Protein 6VUD (pdb70)

Secondary structure (DSSP, 8-state):
-HHHHHHHHHHHHHHHHHHHHHHHHTS--SS--GGGGTT-EEEETTEEEEGGGSEEEEEEETTEEEEEESSGGGHHHHHHHHHHTT---EEEEETTEEEEEPPPPPHHHHHHHHHHHHHHHHHHHHHHHHHHHHHHHHHHHHHHTTSS-HHHHHHHHHHHHHHHHHHHHHHHHHHHHHHHHHH--/--HHHHHHHHHHHHHHHHHHHHHHHHTS--SS--GGGGTT-EEEETTEEEEHHHHEEEEEEETTEEEEEESSGGGHHHHHHHHHHTT---EEEEETTEEEEEPPP--HHHHHHHHHHHHHHHHHHHHHHHHHHHHHHHHHHHHHHTTSS-HHHHHHHHHHHHHHHHHHHHHHHHHHHHHHHHHH-

Nearest PDB structures (foldseek):
  6vud-assembly1_B  TM=9.753E-01  e=3.551E-31  Ehrlichia chaffeensis str. Arkansas
  1is1-assembly1_A  TM=9.244E-01  e=2.389E-20  Vibrio parahaemolyticus
  1ise-assembly1_A  TM=9.320E-01  e=9.665E-19  Escherichia coli
  4kb2-assembly1_A  TM=8.349E-01  e=7.173E-17  Mycobacterium tuberculosis
  4kb4-assembly1_A  TM=6.809E-01  e=1.398E-16  Mycobacterium tuberculosis

CATH classification: 1.10.132.20 (+1 more: 3.30.1360.40)

Structure (mmCIF, N/CA/C/O backbone):
data_6VUD
#
_entry.id   6VUD
#
_cell.length_a   79.660
_cell.length_b   93.230
_cell.length_c   73.420
_cell.angle_alpha   90.000
_cell.angle_beta   109.728
_cell.angle_gamma   90.000
#
_symmetry.space_group_name_H-M   'C 1 2 1'
#
loop_
_entity.id
_entity.type
_entity.pdbx_description
1 polymer 'Ribosome-recycling factor'
2 non-polymer 'CHLORIDE ION'
3 water water
#
loop_
_atom_site.group_PDB
_atom_site.id
_atom_site.type_symbol
_atom_site.label_atom_id
_atom_site.label_alt_id
_atom_site.label_comp_id
_atom_site.label_asym_id
_atom_site.label_entity_id
_atom_site.label_seq_id
_atom_site.pdbx_PDB_ins_code
_atom_site.Cartn_x
_atom_site.Cartn_y
_atom_site.Cartn_z
_atom_site.occupancy
_atom_site.B_iso_or_equiv
_atom_site.auth_seq_id
_atom_site.auth_comp_id
_atom_site.auth_asym_id
_atom_site.auth_atom_id
_atom_site.pdbx_PDB_model_num
ATOM 1 N N . MET A 1 2 ? 54.82364 89.15150 16.71126 1.000 135.21128 1 MET A N 1
ATOM 2 C CA . MET A 1 2 ? 54.90671 89.76401 15.39015 1.000 134.41458 1 MET A CA 1
ATOM 3 C C . MET A 1 2 ? 53.89505 90.89288 15.23803 1.000 126.37255 1 MET A C 1
ATOM 4 O O . MET A 1 2 ? 52.69063 90.65069 15.26394 1.000 136.80265 1 MET A O 1
ATOM 6 N N . ILE A 1 3 ? 54.38817 92.12661 15.07924 1.000 120.49406 2 ILE A N 1
ATOM 7 C CA . ILE A 1 3 ? 53.50018 93.25978 14.81566 1.000 119.94377 2 ILE A CA 1
ATOM 8 C C . ILE A 1 3 ? 52.77273 93.07307 13.48905 1.000 130.88619 2 ILE A C 1
ATOM 9 O O . ILE A 1 3 ? 51.62422 93.51011 13.33159 1.000 124.90209 2 ILE A O 1
ATOM 14 N N . SER A 1 4 ? 53.41474 92.40726 12.52403 1.000 147.39352 3 SER A N 1
ATOM 15 C CA . SER A 1 4 ? 52.79127 92.19459 11.22075 1.000 156.37405 3 SER A CA 1
ATOM 16 C C . SER A 1 4 ? 51.46614 91.45013 11.35083 1.000 159.01753 3 SER A C 1
ATOM 17 O O . SER A 1 4 ? 50.49685 91.76439 10.64740 1.000 150.98615 3 SER A O 1
ATOM 20 N N . GLU A 1 5 ? 51.40072 90.46751 12.25483 1.000 162.86950 4 GLU A N 1
ATOM 21 C CA . GLU A 1 5 ? 50.16497 89.72598 12.47617 1.000 154.15162 4 GLU A CA 1
ATOM 22 C C . GLU A 1 5 ? 49.13537 90.52134 13.27064 1.000 143.73938 4 GLU A C 1
ATOM 23 O O . GLU A 1 5 ? 47.93972 90.22668 13.17525 1.000 144.75801 4 GLU A O 1
ATOM 25 N N . VAL A 1 6 ? 49.56718 91.51400 14.05134 1.000 130.15420 5 VAL A N 1
ATOM 26 C CA . VAL A 1 6 ? 48.62410 92.31995 14.82256 1.000 115.66553 5 VAL A CA 1
ATOM 27 C C . VAL A 1 6 ? 48.02216 93.43530 13.96634 1.000 118.58483 5 VAL A C 1
ATOM 28 O O . VAL A 1 6 ? 46.86980 93.83208 14.18185 1.000 113.44004 5 VAL A O 1
ATOM 32 N N . LYS A 1 7 ? 48.77091 93.94769 12.98093 1.000 128.62098 6 LYS A N 1
ATOM 33 C CA . LYS A 1 7 ? 48.25465 95.02291 12.13534 1.000 126.66315 6 LYS A CA 1
ATOM 34 C C . LYS A 1 7 ? 47.15230 94.52787 11.20503 1.000 124.60862 6 LYS A C 1
ATOM 35 O O . LYS A 1 7 ? 46.29588 95.31658 10.78944 1.000 120.26059 6 LYS A O 1
ATOM 41 N N . GLN A 1 8 ? 47.14741 93.23065 10.87935 1.000 128.05486 7 GLN A N 1
ATOM 42 C CA . GLN A 1 8 ? 46.10733 92.67509 10.01980 1.000 126.38910 7 GLN A CA 1
ATOM 43 C C . GLN A 1 8 ? 44.83927 92.33650 10.79416 1.000 128.88677 7 GLN A C 1
ATOM 44 O O . GLN A 1 8 ? 43.75508 92.30848 10.20341 1.000 130.37764 7 GLN A O 1
ATOM 46 N N . ASP A 1 9 ? 44.94969 92.06828 12.10101 1.000 131.85433 8 ASP A N 1
ATOM 47 C CA . ASP A 1 9 ? 43.75491 91.86749 12.91838 1.000 129.09020 8 ASP A CA 1
ATOM 48 C C . ASP A 1 9 ? 42.92010 93.13450 13.00147 1.000 122.14901 8 ASP A C 1
ATOM 49 O O . ASP A 1 9 ? 41.69099 93.06290 13.11310 1.000 115.87724 8 ASP A O 1
ATOM 54 N N . ALA A 1 10 ? 43.56867 94.29868 12.95797 1.000 122.66498 9 ALA A N 1
ATOM 55 C CA . ALA A 1 10 ? 42.83950 95.56027 12.94791 1.000 119.01815 9 ALA A CA 1
ATOM 56 C C . ALA A 1 10 ? 41.97806 95.68139 11.69597 1.000 112.25741 9 ALA A C 1
ATOM 57 O O . ALA A 1 10 ? 40.74937 95.78827 11.77995 1.000 121.78936 9 ALA A O 1
ATOM 59 N N . LYS A 1 11 ? 42.60950 95.65716 10.51799 1.000 94.32225 10 LYS A N 1
ATOM 60 C CA . LYS A 1 11 ? 41.85302 95.81837 9.27833 1.000 90.52290 10 LYS A CA 1
ATOM 61 C C . LYS A 1 11 ? 40.83285 94.69833 9.10214 1.000 95.12603 10 LYS A C 1
ATOM 62 O O . LYS A 1 11 ? 39.70405 94.94025 8.65841 1.000 97.86500 10 LYS A O 1
ATOM 64 N N . SER A 1 12 ? 41.20543 93.46875 9.46299 1.000 101.10040 11 SER A N 1
ATOM 65 C CA . SER A 1 12 ? 40.28772 92.34136 9.32905 1.000 101.63510 11 SER A CA 1
ATOM 66 C C . SER A 1 12 ? 39.06072 92.52081 10.21612 1.000 104.53996 11 SER A C 1
ATOM 67 O O . SER A 1 12 ? 37.92093 92.41606 9.74690 1.000 107.97867 11 SER A O 1
ATOM 70 N N . ARG A 1 13 ? 39.27251 92.80085 11.50580 1.000 95.42714 12 ARG A N 1
ATOM 71 C CA . ARG A 1 13 ? 38.13511 92.98002 12.40368 1.000 90.49446 12 ARG A CA 1
ATOM 72 C C . ARG A 1 13 ? 37.32222 94.21804 12.03068 1.000 90.32456 12 ARG A C 1
ATOM 73 O O . ARG A 1 13 ? 36.08925 94.20539 12.12454 1.000 84.54680 12 ARG A O 1
ATOM 81 N N . MET A 1 14 ? 37.98773 95.29022 11.58850 1.000 91.38120 13 MET A N 1
ATOM 82 C CA . MET A 1 14 ? 37.26425 96.51083 11.23963 1.000 83.26336 13 MET A CA 1
ATOM 83 C C . MET A 1 14 ? 36.44933 96.32821 9.96721 1.000 83.33300 13 MET A C 1
ATOM 84 O O . MET A 1 14 ? 35.27430 96.70911 9.91427 1.000 76.78221 13 MET A O 1
ATOM 89 N N . GLU A 1 15 ? 37.05651 95.75307 8.92644 1.000 89.21478 14 GLU A N 1
ATOM 90 C CA . GLU A 1 15 ? 36.31751 95.50977 7.69172 1.000 91.48678 14 GLU A CA 1
ATOM 91 C C . GLU A 1 15 ? 35.15016 94.56718 7.93816 1.000 96.41198 14 GLU A C 1
ATOM 92 O O . GLU A 1 15 ? 34.03145 94.81313 7.47445 1.000 96.66535 14 GLU A O 1
ATOM 98 N N . LYS A 1 16 ? 35.39460 93.47901 8.67417 1.000 102.39945 15 LYS A N 1
ATOM 99 C CA . LYS A 1 16 ? 34.32392 92.53485 8.97580 1.000 100.12806 15 LYS A CA 1
ATOM 100 C C . LYS A 1 16 ? 33.18589 93.21606 9.72210 1.000 100.00003 15 LYS A C 1
ATOM 101 O O . LYS A 1 16 ? 32.00965 92.91828 9.48089 1.000 105.68990 15 LYS A O 1
ATOM 103 N N . SER A 1 17 ? 33.51396 94.14604 10.62263 1.000 81.75802 16 SER A N 1
ATOM 104 C CA . SER A 1 17 ? 32.47405 94.81550 11.39256 1.000 65.58856 16 SER A CA 1
ATOM 105 C C . SER A 1 17 ? 31.67283 95.76777 10.51487 1.000 70.97082 16 SER A C 1
ATOM 106 O O . SER A 1 17 ? 30.43810 95.73516 10.51783 1.000 75.12704 16 SER A O 1
ATOM 109 N N . LEU A 1 18 ? 32.35768 96.62402 9.75229 1.000 78.58799 17 LEU A N 1
ATOM 110 C CA . LEU A 1 18 ? 31.66104 97.45978 8.77804 1.000 79.52423 17 LEU A CA 1
ATOM 111 C C . LEU A 1 18 ? 30.81443 96.61126 7.83861 1.000 74.30340 17 LEU A C 1
ATOM 112 O O . LEU A 1 18 ? 29.68847 96.98587 7.48328 1.000 75.48574 17 LEU A O 1
ATOM 117 N N . SER A 1 19 ? 31.34014 95.45406 7.43890 1.000 67.22834 18 SER A N 1
ATOM 118 C CA . SER A 1 19 ? 30.59941 94.56347 6.54927 1.000 76.13967 18 SER A CA 1
ATOM 119 C C . SER A 1 19 ? 29.32683 94.06050 7.21480 1.000 80.19420 18 SER A C 1
ATOM 120 O O . SER A 1 19 ? 28.28447 93.93858 6.56387 1.000 92.40816 18 SER A O 1
ATOM 123 N N . VAL A 1 20 ? 29.38908 93.77852 8.51715 1.000 79.52650 19 VAL A N 1
ATOM 124 C CA . VAL A 1 20 ? 28.20457 93.32814 9.24035 1.000 81.48722 19 VAL A CA 1
ATOM 125 C C . VAL A 1 20 ? 27.15632 94.43381 9.29818 1.000 75.35495 19 VAL A C 1
ATOM 126 O O . VAL A 1 20 ? 25.96219 94.18416 9.10423 1.000 69.90383 19 VAL A O 1
ATOM 130 N N . TYR A 1 21 ? 27.58511 95.67115 9.55990 1.000 66.11760 20 TYR A N 1
ATOM 131 C CA . TYR A 1 21 ? 26.64230 96.77265 9.71064 1.000 60.71476 20 TYR A CA 1
ATOM 132 C C . TYR A 1 21 ? 26.03562 97.20761 8.37731 1.000 65.79085 20 TYR A C 1
ATOM 133 O O . TYR A 1 21 ? 24.88198 97.64492 8.34251 1.000 62.12507 20 TYR A O 1
ATOM 142 N N . LEU A 1 22 ? 26.77293 97.09611 7.27309 1.000 62.83186 21 LEU A N 1
ATOM 143 C CA . LEU A 1 22 ? 26.16701 97.41812 5.98484 1.000 71.64622 21 LEU A CA 1
ATOM 144 C C . LEU A 1 22 ? 25.07382 96.42742 5.63897 1.000 68.27597 21 LEU A C 1
ATOM 145 O O . LEU A 1 22 ? 23.99035 96.82253 5.19929 1.000 79.12983 21 LEU A O 1
ATOM 150 N N . SER A 1 23 ? 25.33515 95.13413 5.84376 1.000 67.71649 22 SER A N 1
ATOM 151 C CA . SER A 1 23 ? 24.31864 94.11936 5.58112 1.000 72.63428 22 SER A CA 1
ATOM 152 C C . SER A 1 23 ? 23.08345 94.33439 6.44657 1.000 82.60801 22 SER A C 1
ATOM 153 O O . SER A 1 23 ? 21.95307 94.08833 6.00705 1.000 89.63784 22 SER A O 1
ATOM 156 N N . ASP A 1 24 ? 23.27896 94.80493 7.67859 1.000 65.46728 23 ASP A N 1
ATOM 157 C CA . ASP A 1 24 ? 22.14989 95.00213 8.57795 1.000 67.52933 23 ASP A CA 1
ATOM 158 C C . ASP A 1 24 ? 21.28135 96.17121 8.13875 1.000 68.19610 23 ASP A C 1
ATOM 159 O O . ASP A 1 24 ? 20.05238 96.10495 8.22905 1.000 72.55138 23 ASP A O 1
ATOM 164 N N . ILE A 1 25 ? 21.90088 97.26871 7.70928 1.000 75.32121 24 ILE A N 1
ATOM 165 C CA . ILE A 1 25 ? 21.13042 98.43209 7.29146 1.000 75.53239 24 ILE A CA 1
ATOM 166 C C . ILE A 1 25 ? 20.61505 98.28973 5.86559 1.000 74.83378 24 ILE A C 1
ATOM 167 O O . ILE A 1 25 ? 19.62406 98.93990 5.51288 1.000 71.34333 24 ILE A O 1
ATOM 172 N N . ASP A 1 26 ? 21.25086 97.44236 5.04667 1.000 75.37969 25 ASP A N 1
ATOM 173 C CA . ASP A 1 26 ? 20.86282 97.31586 3.64435 1.000 80.35551 25 ASP A CA 1
ATOM 174 C C . ASP A 1 26 ? 19.39696 96.93410 3.50397 1.000 85.10410 25 ASP A C 1
ATOM 175 O O . ASP A 1 26 ? 18.74853 97.32126 2.52589 1.000 98.91203 25 ASP A O 1
ATOM 180 N N . GLY A 1 27 ? 18.85093 96.21460 4.48337 1.000 108.97052 26 GLY A N 1
ATOM 181 C CA . GLY A 1 27 ? 17.47665 95.75953 4.41827 1.000 108.95208 26 GLY A CA 1
ATOM 182 C C . GLY A 1 27 ? 16.45143 96.69129 5.03166 1.000 103.35739 26 GLY A C 1
ATOM 183 O O . GLY A 1 27 ? 15.25091 96.50493 4.81295 1.000 112.43800 26 GLY A O 1
ATOM 184 N N . ILE A 1 28 ? 16.90076 97.67750 5.81585 1.000 82.77182 27 ILE A N 1
ATOM 185 C CA . ILE A 1 28 ? 15.98976 98.68559 6.34952 1.000 75.19271 27 ILE A CA 1
ATOM 186 C C . ILE A 1 28 ? 15.23897 99.35582 5.20485 1.000 87.86794 27 ILE A C 1
ATOM 187 O O . ILE A 1 28 ? 15.85139 99.90850 4.27853 1.000 75.40996 27 ILE A O 1
ATOM 192 N N . ARG A 1 29 ? 13.90443 99.31760 5.27048 1.000 77.14468 28 ARG A N 1
ATOM 193 C CA . ARG A 1 29 ? 13.05704 99.84623 4.20794 1.000 81.87687 28 ARG A CA 1
ATOM 194 C C . ARG A 1 29 ? 13.00670 101.36935 4.27023 1.000 80.50601 28 ARG A C 1
ATOM 195 O O . ARG A 1 29 ? 13.12780 101.97242 5.34000 1.000 85.06195 28 ARG A O 1
ATOM 203 N N . THR A 1 30 ? 12.81899 101.98941 3.09855 1.000 73.49532 29 THR A N 1
ATOM 204 C CA . THR A 1 30 ? 12.95798 103.43063 2.93044 1.000 85.63911 29 THR A CA 1
ATOM 205 C C . THR A 1 30 ? 11.75452 104.10140 2.27381 1.000 91.93632 29 THR A C 1
ATOM 206 O O . THR A 1 30 ? 11.77272 105.32435 2.09339 1.000 95.39864 29 THR A O 1
ATOM 210 N N . GLY A 1 31 ? 10.72251 103.35246 1.90263 1.000 88.09609 30 GLY A N 1
ATOM 211 C CA . GLY A 1 31 ? 9.67001 103.92011 1.08452 1.000 99.45551 30 GLY A CA 1
ATOM 212 C C . GLY A 1 31 ? 9.85983 103.59657 -0.38570 1.000 101.98221 30 GLY A C 1
ATOM 213 O O . GLY A 1 31 ? 8.94863 103.07479 -1.03604 1.000 94.45393 30 GLY A O 1
ATOM 214 N N . ARG A 1 32 ? 11.04631 103.89632 -0.91408 1.000 104.23984 31 ARG A N 1
ATOM 215 C CA . ARG A 1 32 ? 11.35568 103.59283 -2.30378 1.000 101.43851 31 ARG A CA 1
ATOM 216 C C . ARG A 1 32 ? 11.50319 102.08761 -2.50512 1.000 97.67264 31 ARG A C 1
ATOM 217 O O . ARG A 1 32 ? 12.03526 101.37801 -1.64971 1.000 100.03342 31 ARG A O 1
ATOM 219 N N . ALA A 1 33 ? 11.02845 101.59999 -3.64791 1.000 90.65867 32 ALA A N 1
ATOM 220 C CA . ALA A 1 33 ? 11.14558 100.18496 -3.97364 1.000 83.58891 32 ALA A CA 1
ATOM 221 C C . ALA A 1 33 ? 12.58282 99.84455 -4.35409 1.000 79.17440 32 ALA A C 1
ATOM 222 O O . ALA A 1 33 ? 13.21469 100.55953 -5.13978 1.000 86.46049 32 ALA A O 1
ATOM 224 N N . ARG A 1 34 ? 13.09482 98.74858 -3.79383 1.000 65.46016 33 ARG A N 1
ATOM 225 C CA . ARG A 1 34 ? 14.46549 98.30950 -4.00593 1.000 73.00745 33 ARG A CA 1
ATOM 226 C C . ARG A 1 34 ? 14.49166 96.79011 -4.11118 1.000 70.77050 33 ARG A C 1
ATOM 227 O O . ARG A 1 34 ? 13.87945 96.09186 -3.29655 1.000 70.52470 33 ARG A O 1
ATOM 235 N N . THR A 1 35 ? 15.20792 96.28155 -5.11872 1.000 65.65584 34 THR A N 1
ATOM 236 C CA . THR A 1 35 ? 15.22251 94.84160 -5.35843 1.000 74.11136 34 THR A CA 1
ATOM 237 C C . THR A 1 35 ? 15.90778 94.08100 -4.22997 1.000 80.49627 34 THR A C 1
ATOM 238 O O . THR A 1 35 ? 15.55995 92.92124 -3.97237 1.000 74.67019 34 THR A O 1
ATOM 242 N N . SER A 1 36 ? 16.86767 94.71460 -3.54348 1.000 82.73668 35 SER A N 1
ATOM 243 C CA . SER A 1 36 ? 17.61323 94.03974 -2.48493 1.000 87.54811 35 SER A CA 1
ATOM 244 C C . SER A 1 36 ? 16.74799 93.69116 -1.27663 1.000 92.16706 35 SER A C 1
ATOM 245 O O . SER A 1 36 ? 17.14817 92.84502 -0.47255 1.000 104.08745 35 SER A O 1
ATOM 248 N N . VAL A 1 37 ? 15.58117 94.32273 -1.11896 1.000 93.49144 36 VAL A N 1
ATOM 249 C CA . VAL A 1 37 ? 14.67956 93.94167 -0.03276 1.000 88.20941 36 VAL A CA 1
ATOM 250 C C . VAL A 1 37 ? 14.29277 92.47436 -0.15791 1.000 87.59389 36 VAL A C 1
ATOM 251 O O . VAL A 1 37 ? 14.08020 91.78608 0.84765 1.000 93.90746 36 VAL A O 1
ATOM 255 N N . LEU A 1 38 ? 14.21412 91.97027 -1.38470 1.000 88.28665 37 LEU A N 1
ATOM 256 C CA . LEU A 1 38 ? 13.95080 90.56566 -1.64428 1.000 91.42976 37 LEU A CA 1
ATOM 257 C C . LEU A 1 38 ? 15.21503 89.71863 -1.63605 1.000 107.68382 37 LEU A C 1
ATOM 258 O O . LEU A 1 38 ? 15.11818 88.48799 -1.72105 1.000 108.63939 37 LEU A O 1
ATOM 263 N N . ASN A 1 39 ? 16.39054 90.34298 -1.56052 1.000 108.82518 38 ASN A N 1
ATOM 264 C CA . ASN A 1 39 ? 17.62409 89.58321 -1.43043 1.000 121.52078 38 ASN A CA 1
ATOM 265 C C . ASN A 1 39 ? 17.54810 88.74531 -0.16952 1.000 126.49709 38 ASN A C 1
ATOM 266 O O . ASN A 1 39 ? 17.4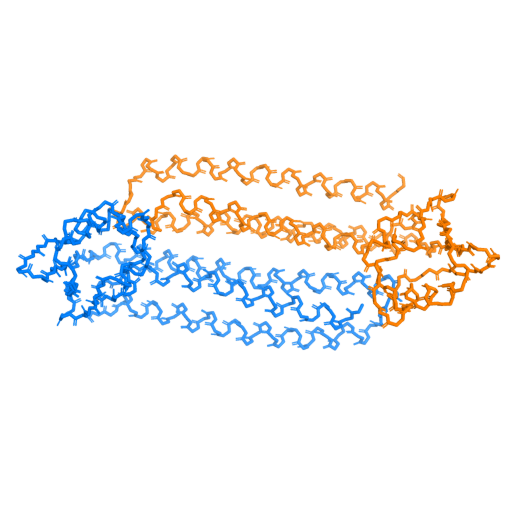4061 89.28082 0.93810 1.000 128.90380 38 ASN A O 1
ATOM 271 N N . GLY A 1 40 ? 17.56956 87.43190 -0.33926 1.000 118.12160 39 GLY A N 1
ATOM 272 C CA . GLY A 1 40 ? 17.40969 86.55161 0.78741 1.000 109.91144 39 GLY A CA 1
ATOM 273 C C . GLY A 1 40 ? 16.01412 86.01836 0.98588 1.000 96.09172 39 GLY A C 1
ATOM 274 O O . GLY A 1 40 ? 15.74440 85.41306 2.02841 1.000 103.53832 39 GLY A O 1
ATOM 275 N N . ILE A 1 41 ? 15.10394 86.23577 0.04141 1.000 88.86098 40 ILE A N 1
ATOM 276 C CA . ILE A 1 41 ? 13.88834 85.44466 0.05950 1.000 81.84526 40 ILE A CA 1
ATOM 277 C C . ILE A 1 41 ? 14.24832 84.03076 -0.36234 1.000 87.93639 40 ILE A C 1
ATOM 278 O O . ILE A 1 41 ? 14.86440 83.81424 -1.41577 1.000 92.77110 40 ILE A O 1
ATOM 283 N N . VAL A 1 42 ? 13.91028 83.06544 0.48076 1.000 70.87554 41 VAL A N 1
ATOM 284 C CA . VAL A 1 42 ? 14.25245 81.67163 0.24982 1.000 71.50729 41 VAL A CA 1
ATOM 285 C C . VAL A 1 42 ? 12.97876 80.95913 -0.16129 1.000 73.36645 41 VAL A C 1
ATOM 286 O O . VAL A 1 42 ? 11.97532 80.99069 0.56181 1.000 77.38785 41 VAL A O 1
ATOM 290 N N . VAL A 1 43 ? 13.01476 80.35450 -1.34141 1.000 72.33366 42 VAL A N 1
ATOM 291 C CA . VAL A 1 43 ? 11.88412 79.65191 -1.92778 1.000 68.02145 42 VAL A CA 1
ATOM 292 C C . VAL A 1 43 ? 12.19104 78.16655 -1.88015 1.000 68.91200 42 VAL A C 1
ATOM 293 O O . VAL A 1 43 ? 13.32405 77.75110 -2.15428 1.000 75.45992 42 VAL A O 1
ATOM 297 N N . GLU A 1 44 ? 11.19754 77.36672 -1.51495 1.000 74.63890 43 GLU A N 1
ATOM 298 C CA . GLU A 1 44 ? 11.35195 75.91812 -1.48035 1.000 88.75188 43 GLU A CA 1
ATOM 299 C C . GLU A 1 44 ? 10.83264 75.35806 -2.79935 1.000 85.43009 43 GLU A C 1
ATOM 300 O O . GLU A 1 44 ? 9.62239 75.35567 -3.05168 1.000 78.98656 43 GLU A O 1
ATOM 306 N N . THR A 1 45 ? 11.76007 74.90564 -3.63959 1.000 74.41385 44 THR A N 1
ATOM 307 C CA . THR A 1 45 ? 11.45493 74.33044 -4.93750 1.000 69.72254 44 THR A CA 1
ATOM 308 C C . THR A 1 45 ? 12.69809 73.59968 -5.42139 1.000 87.95088 44 THR A C 1
ATOM 309 O O . THR A 1 45 ? 13.80662 73.83825 -4.93199 1.000 98.02767 44 THR A O 1
ATOM 313 N N . TYR A 1 46 ? 12.49455 72.68968 -6.37850 1.000 93.26108 45 TYR A N 1
ATOM 314 C CA . TYR A 1 46 ? 13.58427 71.91188 -6.97729 1.000 92.47667 45 TYR A CA 1
ATOM 315 C C . TYR A 1 46 ? 14.31461 71.07316 -5.92847 1.000 95.04537 45 TYR A C 1
ATOM 316 O O . TYR A 1 46 ? 15.53801 70.92391 -5.96832 1.000 86.59940 45 TYR A O 1
ATOM 325 N N . GLY A 1 47 ? 13.56110 70.52792 -4.97559 1.000 100.76646 46 GLY A N 1
ATOM 326 C CA . GLY A 1 47 ? 14.11258 69.61709 -3.99381 1.000 104.42328 46 GLY A CA 1
ATOM 327 C C . GLY A 1 47 ? 14.78555 70.25894 -2.79887 1.000 100.70732 46 GLY A C 1
ATOM 328 O O . GLY A 1 47 ? 15.27762 69.53202 -1.92407 1.000 99.49232 46 GLY A O 1
ATOM 329 N N . GLY A 1 48 ? 14.83106 71.58549 -2.72688 1.000 88.84903 47 GLY A N 1
ATOM 330 C CA . GLY A 1 48 ? 15.45686 72.24144 -1.59775 1.000 77.42715 47 GLY A CA 1
ATOM 331 C C . GLY A 1 48 ? 15.04267 73.68545 -1.44406 1.000 76.24872 47 GLY A C 1
ATOM 332 O O . GLY A 1 48 ? 13.88128 74.04526 -1.65735 1.000 81.28262 47 GLY A O 1
ATOM 333 N N . ARG A 1 49 ? 16.00142 74.52729 -1.09076 1.000 78.08214 48 ARG A N 1
ATOM 334 C CA . ARG A 1 49 ? 15.76222 75.93701 -0.82571 1.000 79.98625 48 ARG A CA 1
ATOM 335 C C . ARG A 1 49 ? 16.69196 76.75175 -1.71072 1.000 76.22879 48 ARG A C 1
ATOM 336 O O . ARG A 1 49 ? 17.88234 76.44242 -1.80654 1.000 86.26026 48 ARG A O 1
ATOM 344 N N . VAL A 1 50 ? 16.15471 77.78055 -2.36474 1.000 65.88918 49 VAL A N 1
ATOM 345 C CA . VAL A 1 50 ? 16.92494 78.57252 -3.31548 1.000 70.88569 49 VAL A CA 1
ATOM 346 C C . VAL A 1 50 ? 16.62661 80.04593 -3.09464 1.000 62.23056 49 VAL A C 1
ATOM 347 O O . VAL A 1 50 ? 15.54233 80.41913 -2.63860 1.000 62.36942 49 VAL A O 1
ATOM 351 N N . LYS A 1 51 ? 17.61024 80.88407 -3.41054 1.000 67.56669 50 LYS A N 1
ATOM 352 C CA . LYS A 1 51 ? 17.40427 82.32454 -3.37417 1.000 70.28482 50 LYS A CA 1
ATOM 353 C C . LYS A 1 51 ? 16.47755 82.74565 -4.50440 1.000 70.61977 50 LYS A C 1
ATOM 354 O O . LYS A 1 51 ? 16.48378 82.16437 -5.59517 1.000 67.81729 50 LYS A O 1
ATOM 356 N N . LEU A 1 52 ? 15.66939 83.76978 -4.22782 1.000 74.71838 51 LEU A N 1
ATOM 357 C CA . LEU A 1 52 ? 14.64578 84.19494 -5.17944 1.000 62.28398 51 LEU A CA 1
ATOM 358 C C . LEU A 1 52 ? 15.24719 84.59369 -6.52444 1.000 70.63094 51 LEU A C 1
ATOM 359 O O . LEU A 1 52 ? 14.65167 84.33535 -7.58020 1.000 73.11601 51 LEU A O 1
ATOM 364 N N . ASN A 1 53 ? 16.43247 85.20573 -6.51723 1.000 58.36293 52 ASN A N 1
ATOM 365 C CA . ASN A 1 53 ? 17.00599 85.70458 -7.76264 1.000 64.97646 52 ASN A CA 1
ATOM 366 C C . ASN A 1 53 ? 17.56594 84.60474 -8.65517 1.000 72.33590 52 ASN A C 1
ATOM 367 O O . ASN A 1 53 ? 17.91299 84.88812 -9.80575 1.000 76.07414 52 ASN A O 1
ATOM 372 N N . THR A 1 54 ? 17.65401 83.36605 -8.17667 1.000 68.19031 53 THR A N 1
ATOM 373 C CA . THR A 1 54 ? 18.13081 82.28081 -9.02365 1.000 68.72273 53 THR A CA 1
ATOM 374 C C . THR A 1 54 ? 17.01836 81.58479 -9.80729 1.000 75.82330 53 THR A C 1
ATOM 375 O O . THR A 1 54 ? 17.32397 80.74503 -10.66238 1.000 79.03875 53 THR A O 1
ATOM 379 N N . ILE A 1 55 ? 15.74811 81.90578 -9.54575 1.000 72.39626 54 ILE A N 1
ATOM 380 C CA . ILE A 1 55 ? 14.62521 81.24384 -10.20868 1.000 68.48802 54 ILE A CA 1
ATOM 381 C C . ILE A 1 55 ? 13.64728 82.26821 -10.77241 1.000 70.59401 54 ILE A C 1
ATOM 382 O O . ILE A 1 55 ? 12.51956 81.92550 -11.15083 1.000 69.27794 54 ILE A O 1
ATOM 387 N N . SER A 1 56 ? 14.06592 83.52250 -10.83392 1.000 67.14066 55 SER A N 1
ATOM 388 C CA . SER A 1 56 ? 13.20970 84.60080 -11.30629 1.000 65.10396 55 SER A CA 1
ATOM 389 C C . SER A 1 56 ? 14.07422 85.83852 -11.51103 1.000 75.41577 55 SER A C 1
ATOM 390 O O . SER A 1 56 ? 15.27365 85.83980 -11.22874 1.000 92.66535 55 SER A O 1
ATOM 393 N N . SER A 1 57 ? 13.44286 86.89731 -12.00358 1.000 73.97809 56 SER A N 1
ATOM 394 C CA . SER A 1 57 ? 14.11708 88.14574 -12.33390 1.000 69.18411 56 SER A CA 1
ATOM 395 C C . SER A 1 57 ? 13.32232 89.26876 -11.69339 1.000 58.55287 56 SER A C 1
ATOM 396 O O . SER A 1 57 ? 12.11971 89.39280 -11.93306 1.000 71.81290 56 SER A O 1
ATOM 399 N N . VAL A 1 58 ? 13.97780 90.06034 -10.86507 1.000 71.89221 57 VAL A N 1
ATOM 400 C CA . VAL A 1 58 ? 13.31808 91.10134 -10.09129 1.000 57.48218 57 VAL A CA 1
ATOM 401 C C . VAL A 1 58 ? 13.70399 92.45121 -10.67096 1.000 68.44579 57 VAL A C 1
ATOM 402 O O . VAL A 1 58 ? 14.84804 92.65324 -11.09678 1.000 75.24574 57 VAL A O 1
ATOM 406 N N . SER A 1 59 ? 12.75297 93.37925 -10.69447 1.000 64.92122 58 SER A N 1
ATOM 407 C CA . SER A 1 59 ? 13.02020 94.70737 -11.22266 1.000 69.41250 58 SER A CA 1
ATOM 408 C C . SER A 1 59 ? 12.08573 95.70245 -10.55788 1.000 67.90850 58 SER A C 1
ATOM 409 O O . SER A 1 59 ? 11.01142 95.34292 -10.07523 1.000 65.51224 58 SER A O 1
ATOM 412 N N . VAL A 1 60 ? 12.50842 96.96338 -10.54777 1.000 69.04596 59 VAL A N 1
ATOM 413 C CA . VAL A 1 60 ? 11.69438 98.06251 -10.04269 1.000 63.41092 59 VAL A CA 1
ATOM 414 C C . VAL A 1 60 ? 10.83709 98.59452 -11.18500 1.000 68.14012 59 VAL A C 1
ATOM 415 O O . VAL A 1 60 ? 11.36414 99.10609 -12.17628 1.000 82.13299 59 VAL A O 1
ATOM 419 N N . SER A 1 61 ? 9.51476 98.48412 -11.04588 1.000 74.53589 60 SER A N 1
ATOM 420 C CA . SER A 1 61 ? 8.60282 98.99760 -12.06788 1.000 74.73062 60 SER A CA 1
ATOM 421 C C . SER A 1 61 ? 8.33130 100.49297 -11.88385 1.000 82.39854 60 SER A C 1
ATOM 422 O O . SER A 1 61 ? 8.37491 101.25573 -12.85298 1.000 84.38713 60 SER A O 1
ATOM 425 N N . ASP A 1 62 ? 8.03346 100.92993 -10.65942 1.000 84.32697 61 ASP A N 1
ATOM 426 C CA . ASP A 1 62 ? 7.98444 102.35772 -10.32816 1.000 80.12457 61 ASP A CA 1
ATOM 427 C C . ASP A 1 62 ? 8.38622 102.52016 -8.86219 1.000 78.76693 61 ASP A C 1
ATOM 428 O O . ASP A 1 62 ? 8.86538 101.57394 -8.22900 1.000 81.48877 61 ASP A O 1
ATOM 433 N N . ASN A 1 63 ? 8.18552 103.73151 -8.32279 1.000 79.75088 62 ASN A N 1
ATOM 434 C CA . ASN A 1 63 ? 8.61973 104.04299 -6.95931 1.000 81.69010 62 ASN A CA 1
ATOM 435 C C . ASN A 1 63 ? 8.08564 103.05293 -5.93696 1.000 73.66843 62 ASN A C 1
ATOM 436 O O . ASN A 1 63 ? 8.75754 102.76248 -4.94191 1.000 80.59844 62 ASN A O 1
ATOM 441 N N . LYS A 1 64 ? 6.88362 102.52544 -6.16450 1.000 69.36769 63 LYS A N 1
ATOM 442 C CA . LYS A 1 64 ? 6.17667 101.73019 -5.17286 1.000 66.19741 63 LYS A CA 1
ATOM 443 C C . LYS A 1 64 ? 5.87744 100.31807 -5.65696 1.000 68.33270 63 LYS A C 1
ATOM 444 O O . LYS A 1 64 ? 4.95517 99.68185 -5.13909 1.000 66.18238 63 LYS A O 1
ATOM 446 N N . THR A 1 65 ? 6.62411 99.80750 -6.63740 1.000 67.32227 64 THR A N 1
ATOM 447 C CA . THR A 1 65 ? 6.25051 98.53839 -7.24777 1.000 65.86231 64 THR A CA 1
ATOM 448 C C . THR A 1 65 ? 7.47394 97.78318 -7.74945 1.000 64.79578 64 THR A C 1
ATOM 449 O O . THR A 1 65 ? 8.36246 98.36635 -8.37541 1.000 67.89867 64 THR A O 1
ATOM 453 N N . LEU A 1 66 ? 7.50083 96.47703 -7.48060 1.000 56.28388 65 LEU A N 1
ATOM 454 C CA . LEU A 1 66 ? 8.46616 95.56718 -8.07945 1.000 58.74099 65 LEU A CA 1
ATOM 455 C C . LEU A 1 66 ? 7.73969 94.52080 -8.92006 1.000 64.78016 65 LEU A C 1
ATOM 456 O O . LEU A 1 66 ? 6.62013 94.10892 -8.59874 1.000 61.52271 65 LEU A O 1
ATOM 461 N N . MET A 1 67 ? 8.38369 94.10236 -10.00739 1.000 59.74497 66 MET A N 1
ATOM 462 C CA . MET A 1 67 ? 7.90646 93.00219 -10.83316 1.000 62.09876 66 MET A CA 1
ATOM 463 C C . MET A 1 67 ? 8.85122 91.81884 -10.69700 1.000 63.54754 66 MET A C 1
ATOM 464 O O . MET A 1 67 ? 10.07514 91.98199 -10.67809 1.000 64.30493 66 MET A O 1
ATOM 469 N N . ILE A 1 68 ? 8.27833 90.62830 -10.61554 1.000 59.53261 67 ILE A N 1
ATOM 470 C CA . ILE A 1 68 ? 9.04471 89.40198 -10.50948 1.000 59.85418 67 ILE A CA 1
ATOM 471 C C . ILE A 1 68 ? 8.63811 88.50574 -11.66882 1.000 64.04296 67 ILE A C 1
ATOM 472 O O . ILE A 1 68 ? 7.52684 87.96210 -11.68599 1.000 65.33884 67 ILE A O 1
ATOM 477 N N . LYS A 1 69 ? 9.53207 88.36003 -12.63856 1.000 59.26450 68 LYS A N 1
ATOM 478 C CA . LYS A 1 69 ? 9.33371 87.45451 -13.75578 1.000 59.51150 68 LYS A CA 1
ATOM 479 C C . LYS A 1 69 ? 9.79474 86.05622 -13.35838 1.000 60.19922 68 LYS A C 1
ATOM 480 O O . LYS A 1 69 ? 10.98433 85.83601 -13.12841 1.000 63.37621 68 LYS A O 1
ATOM 486 N N . VAL A 1 70 ? 8.85479 85.11640 -13.30403 1.000 66.12125 69 VAL A N 1
ATOM 487 C CA . VAL A 1 70 ? 9.10379 83.73960 -12.89253 1.000 60.31507 69 VAL A CA 1
ATOM 488 C C . VAL A 1 70 ? 9.28613 82.88490 -14.14051 1.000 70.83311 69 VAL A C 1
ATOM 489 O O . VAL A 1 70 ? 8.37390 82.78129 -14.96904 1.000 74.72357 69 VAL A O 1
ATOM 493 N N . TRP A 1 71 ? 10.45934 82.25466 -14.26868 1.000 68.01048 70 TRP A N 1
ATOM 494 C CA . TRP A 1 71 ? 10.79171 81.51391 -15.48459 1.000 74.15737 70 TRP A CA 1
ATOM 495 C C . TRP A 1 71 ? 10.03357 80.19503 -15.58816 1.000 73.82403 70 TRP A C 1
ATOM 496 O O . TRP A 1 71 ? 9.58319 79.82653 -16.67703 1.000 67.93228 70 TRP A O 1
ATOM 507 N N . ASP A 1 72 ? 9.91889 79.45601 -14.48385 1.000 74.25311 71 ASP A N 1
ATOM 508 C CA . ASP A 1 72 ? 9.15617 78.21097 -14.42888 1.000 75.63318 71 ASP A CA 1
ATOM 509 C C . ASP A 1 72 ? 7.82551 78.53828 -13.76328 1.000 77.36071 71 ASP A C 1
ATOM 510 O O . ASP A 1 72 ? 7.79580 78.91483 -12.58410 1.000 65.09086 71 ASP A O 1
ATOM 515 N N . SER A 1 73 ? 6.72707 78.39612 -14.52076 1.000 70.70714 72 SER A N 1
ATOM 516 C CA . SER A 1 73 ? 5.42403 78.84439 -14.02852 1.000 69.01489 72 SER A CA 1
ATOM 517 C C . SER A 1 73 ? 4.97669 78.04645 -12.80954 1.000 69.20251 72 SER A C 1
ATOM 518 O O . SER A 1 73 ? 4.25208 78.57446 -11.95959 1.000 79.45738 72 SER A O 1
ATOM 521 N N . ASN A 1 74 ? 5.42939 76.79357 -12.68842 1.000 64.72547 73 ASN A N 1
ATOM 522 C CA . ASN A 1 74 ? 5.20582 75.98372 -11.49300 1.000 62.87869 73 ASN A CA 1
ATOM 523 C C . ASN A 1 74 ? 5.84621 76.56266 -10.23097 1.000 72.64121 73 ASN A C 1
ATOM 524 O O . ASN A 1 74 ? 5.60303 76.03313 -9.14046 1.000 71.59405 73 ASN A O 1
ATOM 529 N N . ASN A 1 75 ? 6.67003 77.60247 -10.33614 1.000 73.86719 74 ASN A N 1
ATOM 530 C CA . ASN A 1 75 ? 7.24165 78.22188 -9.14724 1.000 62.74849 74 ASN A CA 1
ATOM 531 C C . ASN A 1 75 ? 6.45313 79.43217 -8.66382 1.000 63.13262 74 ASN A C 1
ATOM 532 O O . ASN A 1 75 ? 6.85309 80.06302 -7.67968 1.000 66.97321 74 ASN A O 1
ATOM 537 N N . ILE A 1 76 ? 5.34283 79.77064 -9.31169 1.000 65.44112 75 ILE A N 1
ATOM 538 C CA . ILE A 1 76 ? 4.65987 81.01690 -8.97812 1.000 66.29253 75 ILE A CA 1
ATOM 539 C C . ILE A 1 76 ? 4.04342 80.94077 -7.58567 1.000 65.77373 75 ILE A C 1
ATOM 540 O O . ILE A 1 76 ? 4.19295 81.86188 -6.77460 1.000 59.32314 75 ILE A O 1
ATOM 545 N N . GLY A 1 77 ? 3.33883 79.84659 -7.28807 1.000 69.01054 76 GLY A N 1
ATOM 546 C CA . GLY A 1 77 ? 2.71082 79.72437 -5.98551 1.000 56.63385 76 GLY A CA 1
ATOM 547 C C . GLY A 1 77 ? 3.73066 79.72639 -4.86469 1.000 74.19999 76 GLY A C 1
ATOM 548 O O . GLY A 1 77 ? 3.59217 80.45790 -3.88198 1.000 71.30779 76 GLY A O 1
ATOM 549 N N . ALA A 1 78 ? 4.78517 78.91716 -5.01455 1.000 74.56860 77 ALA A N 1
ATOM 550 C CA . ALA A 1 78 ? 5.83738 78.84604 -4.00741 1.000 64.38602 77 ALA A CA 1
ATOM 551 C C . ALA A 1 78 ? 6.49548 80.19679 -3.77563 1.000 65.93454 77 ALA A C 1
ATOM 552 O O . ALA A 1 78 ? 6.89079 80.50707 -2.64690 1.000 73.84355 77 ALA A O 1
ATOM 554 N N . ILE A 1 79 ? 6.63672 81.00954 -4.81996 1.000 61.95694 78 ILE A N 1
ATOM 555 C CA . ILE A 1 79 ? 7.24923 82.31862 -4.63529 1.000 64.08101 78 ILE A CA 1
ATOM 556 C C . ILE A 1 79 ? 6.28551 83.24894 -3.91548 1.000 69.30016 78 ILE A C 1
ATOM 557 O O . ILE A 1 79 ? 6.66742 83.95089 -2.96866 1.000 61.18559 78 ILE A O 1
ATOM 562 N N . LYS A 1 80 ? 5.02319 83.27387 -4.36227 1.000 62.59873 79 LYS A N 1
ATOM 563 C CA . LYS A 1 80 ? 3.99943 84.05554 -3.67385 1.000 62.28251 79 LYS A CA 1
ATOM 564 C C . LYS A 1 80 ? 3.92074 83.67737 -2.20007 1.000 66.71255 79 LYS A C 1
ATOM 565 O O . LYS A 1 80 ? 3.83714 84.55244 -1.33072 1.000 65.05743 79 LYS A O 1
ATOM 571 N N . THR A 1 81 ? 3.95902 82.37494 -1.90145 1.000 65.13277 80 THR A N 1
ATOM 572 C CA . THR A 1 81 ? 3.90476 81.92118 -0.51442 1.000 65.77849 80 THR A CA 1
ATOM 573 C C . THR A 1 81 ? 5.12137 82.40333 0.27688 1.000 69.97271 80 THR A C 1
ATOM 574 O O . THR A 1 81 ? 4.98973 82.90412 1.40196 1.000 69.52028 80 THR A O 1
ATOM 578 N N . ALA A 1 82 ? 6.32108 82.25156 -0.29203 1.000 69.37336 81 ALA A N 1
ATOM 579 C CA . ALA A 1 82 ? 7.52926 82.65989 0.41989 1.000 65.37740 81 ALA A CA 1
ATOM 580 C C . ALA A 1 82 ? 7.53316 84.16146 0.68801 1.000 66.24923 81 ALA A C 1
ATOM 581 O O . ALA A 1 82 ? 7.93135 84.59809 1.77086 1.000 57.67768 81 ALA A O 1
ATOM 583 N N . ILE A 1 83 ? 7.07704 84.96957 -0.27737 1.000 59.47939 82 ILE A N 1
ATOM 584 C CA . ILE A 1 83 ? 7.08694 86.41890 -0.08021 1.000 61.94556 82 ILE A CA 1
ATOM 585 C C . ILE A 1 83 ? 6.07990 86.82036 0.98390 1.000 57.99191 82 ILE A C 1
ATOM 586 O O . ILE A 1 83 ? 6.36504 87.66685 1.84285 1.000 54.78250 82 ILE A O 1
ATOM 591 N N . MET A 1 84 ? 4.88114 86.23846 0.93277 1.000 52.39309 83 MET A N 1
ATOM 592 C CA . MET A 1 84 ? 3.86221 86.55423 1.92407 1.000 61.85292 83 MET A CA 1
ATOM 593 C C . MET A 1 84 ? 4.33502 86.19551 3.32733 1.000 65.19408 83 MET A C 1
ATOM 594 O O . MET A 1 84 ? 4.17866 86.98301 4.26777 1.000 66.78384 83 MET A O 1
ATOM 599 N N . ASN A 1 85 ? 4.92804 85.01126 3.48452 1.000 67.57122 84 ASN A N 1
ATOM 600 C CA . ASN A 1 85 ? 5.27471 84.50807 4.81012 1.000 61.36017 84 ASN A CA 1
ATOM 601 C C . ASN A 1 85 ? 6.54405 85.12094 5.37300 1.000 55.80000 84 ASN A C 1
ATOM 602 O O . ASN A 1 85 ? 6.88187 84.84745 6.52523 1.000 61.93697 84 ASN A O 1
ATOM 607 N N . SER A 1 86 ? 7.26123 85.92476 4.59227 1.000 65.91675 85 SER A N 1
ATOM 608 C CA . SER A 1 86 ? 8.30272 86.76069 5.16580 1.000 63.44627 85 SER A CA 1
ATOM 609 C C . SER A 1 86 ? 7.73945 87.84308 6.07551 1.000 60.46857 85 SER A C 1
ATOM 610 O O . SER A 1 86 ? 8.50826 88.44566 6.82759 1.000 57.69548 85 SER A O 1
ATOM 613 N N . ASN A 1 87 ? 6.42977 88.10646 6.01327 1.000 58.19377 86 ASN A N 1
ATOM 614 C CA . ASN A 1 87 ? 5.75297 89.14928 6.78644 1.000 60.78820 86 ASN A CA 1
ATOM 615 C C . ASN A 1 87 ? 6.23684 90.54465 6.40659 1.000 64.23075 86 ASN A C 1
ATOM 616 O O . ASN A 1 87 ? 6.06387 91.50449 7.18060 1.000 56.56571 86 ASN A O 1
ATOM 621 N N . LEU A 1 88 ? 6.86122 90.68126 5.23194 1.000 59.79502 87 LEU A N 1
ATOM 622 C CA . LEU A 1 88 ? 7.22979 92.01233 4.76857 1.000 59.08462 87 LEU A CA 1
ATOM 623 C C . LEU A 1 88 ? 6.01533 92.83459 4.36599 1.000 59.91686 87 LEU A C 1
ATOM 624 O O . LEU A 1 88 ? 6.13077 94.05844 4.26733 1.000 61.58272 87 LEU A O 1
ATOM 629 N N . GLY A 1 89 ? 4.86231 92.19999 4.15014 1.000 57.77328 88 GLY A N 1
ATOM 630 C CA . GLY A 1 89 ? 3.61984 92.92879 3.96510 1.000 58.07411 88 GLY A CA 1
ATOM 631 C C . GLY A 1 89 ? 3.42749 93.57021 2.60967 1.000 55.99531 88 GLY A C 1
ATOM 632 O O . GLY A 1 89 ? 2.67450 94.54609 2.50253 1.000 54.41667 88 GLY A O 1
ATOM 633 N N . PHE A 1 90 ? 4.09954 93.06911 1.57284 1.000 51.57727 89 PHE A N 1
ATOM 634 C CA . PHE A 1 90 ? 3.85617 93.55812 0.21844 1.000 63.62700 89 PHE A CA 1
ATOM 635 C C . PHE A 1 90 ? 2.42529 93.26361 -0.21634 1.000 52.72089 89 PHE A C 1
ATOM 636 O O . PHE A 1 90 ? 1.83747 92.24567 0.15857 1.000 57.64182 89 PHE A O 1
ATOM 644 N N . GLY A 1 91 ? 1.86756 94.15622 -1.02869 1.000 56.15950 90 GLY A N 1
ATOM 645 C CA . GLY A 1 91 ? 0.69914 93.80626 -1.81289 1.000 51.02560 90 GLY A CA 1
ATOM 646 C C . GLY A 1 91 ? 1.12479 92.83659 -2.89507 1.000 57.85475 90 GLY A C 1
ATOM 647 O O . GLY A 1 91 ? 2.05812 93.13518 -3.66483 1.000 57.13097 90 GLY A O 1
ATOM 648 N N . ILE A 1 92 ? 0.50039 91.66137 -2.95608 1.000 62.48142 91 ILE A N 1
ATOM 649 C CA . ILE A 1 92 ? 0.88696 90.61526 -3.89611 1.000 52.45042 91 ILE A CA 1
ATOM 650 C C . ILE A 1 92 ? -0.26316 90.35164 -4.85972 1.000 55.94793 91 ILE A C 1
ATOM 651 O O . ILE A 1 92 ? -1.40983 90.16104 -4.43622 1.000 51.40978 91 ILE A O 1
ATOM 656 N N . SER A 1 93 ? 0.05419 90.32036 -6.14995 1.000 49.27160 92 SER A N 1
ATOM 657 C CA . SER A 1 93 ? -0.87672 89.88027 -7.17685 1.000 55.13378 92 SER A CA 1
ATOM 658 C C . SER A 1 93 ? -0.05733 89.32761 -8.33450 1.000 59.89180 92 SER A C 1
ATOM 659 O O . SER A 1 93 ? 1.16387 89.47718 -8.38246 1.000 61.37696 92 SER A O 1
ATOM 662 N N . CYS A 1 94 ? -0.72514 88.67789 -9.27862 1.000 55.33233 93 CYS A N 1
ATOM 663 C CA A CYS A 1 94 ? -0.00687 88.08111 -10.38858 0.725 51.51922 93 CYS A CA 1
ATOM 664 C CA B CYS A 1 94 ? -0.03443 88.02099 -10.37359 0.275 52.07203 93 CYS A CA 1
ATOM 665 C C . CYS A 1 94 ? -0.83874 88.16689 -11.67605 1.000 56.04575 93 CYS A C 1
ATOM 666 O O . CYS A 1 94 ? -2.06528 88.21908 -11.63839 1.000 63.94896 93 CYS A O 1
ATOM 671 N N . GLU A 1 95 ? -0.11699 88.21305 -12.78322 1.000 55.07349 94 GLU A N 1
ATOM 672 C CA . GLU A 1 95 ? -0.69627 88.10166 -14.12376 1.000 65.60734 94 GLU A CA 1
ATOM 673 C C . GLU A 1 95 ? 0.24027 87.20502 -14.90136 1.000 73.73788 94 GLU A C 1
ATOM 674 O O . GLU A 1 95 ? 1.43027 87.51286 -15.01039 1.000 81.63764 94 GLU A O 1
ATOM 680 N N . ALA A 1 96 ? -0.27978 86.08539 -15.39832 1.000 70.19722 95 ALA A N 1
ATOM 681 C CA . ALA A 1 96 ? 0.49920 85.14078 -16.20408 1.000 73.24285 95 ALA A CA 1
ATOM 682 C C . ALA A 1 96 ? 1.69804 84.68805 -15.37851 1.000 74.04404 95 ALA A C 1
ATOM 683 O O . ALA A 1 96 ? 1.49432 84.09741 -14.30202 1.000 74.46591 95 ALA A O 1
ATOM 685 N N . THR A 1 97 ? 2.93410 84.94757 -15.80787 1.000 58.05338 96 THR A N 1
ATOM 686 C CA . THR A 1 97 ? 4.13602 84.54144 -15.09057 1.000 63.64658 96 THR A CA 1
ATOM 687 C C . THR A 1 97 ? 4.86123 85.72393 -14.44185 1.000 65.07142 96 THR A C 1
ATOM 688 O O . THR A 1 97 ? 6.07924 85.67297 -14.26467 1.000 69.42441 96 THR A O 1
ATOM 692 N N . THR A 1 98 ? 4.13090 86.78462 -14.06950 1.000 61.08949 97 THR A N 1
ATOM 693 C CA . THR A 1 98 ? 4.69877 87.95715 -13.40120 1.000 62.21374 97 THR A CA 1
ATOM 694 C C . THR A 1 98 ? 3.97630 88.20548 -12.08478 1.000 57.24818 97 THR A C 1
ATOM 695 O O . THR A 1 98 ? 2.75034 88.34302 -12.06828 1.000 67.61062 97 THR A O 1
ATOM 699 N N . ILE A 1 99 ? 4.72708 88.27313 -10.98640 1.000 61.47037 98 ILE A N 1
ATOM 700 C CA . ILE A 1 99 ? 4.17579 88.67699 -9.69393 1.000 59.85434 98 ILE A CA 1
ATOM 701 C C . ILE A 1 99 ? 4.41365 90.16881 -9.51774 1.000 67.08010 98 ILE A C 1
ATOM 702 O O . ILE A 1 99 ? 5.51979 90.66429 -9.76572 1.000 74.87683 98 ILE A O 1
ATOM 707 N N . ARG A 1 100 ? 3.37797 90.88708 -9.10060 1.000 60.37766 99 ARG A N 1
ATOM 708 C CA . ARG A 1 100 ? 3.47570 92.31313 -8.82676 1.000 57.09553 99 ARG A CA 1
ATOM 709 C C . ARG A 1 100 ? 3.45222 92.54298 -7.32168 1.000 54.07858 99 ARG A C 1
ATOM 710 O O . ARG A 1 100 ? 2.53682 92.07728 -6.63608 1.000 57.33461 99 ARG A O 1
ATOM 718 N N . LEU A 1 101 ? 4.45596 93.26439 -6.81953 1.000 50.50504 100 LEU A N 1
ATOM 719 C CA . LEU A 1 101 ? 4.56234 93.63012 -5.41316 1.000 50.18471 100 LEU A CA 1
ATOM 720 C C . LEU A 1 101 ? 4.44254 95.13541 -5.28892 1.000 52.07311 100 LEU A C 1
ATOM 721 O O . LEU A 1 101 ? 5.22605 95.87428 -5.89872 1.000 53.55541 100 LEU A O 1
ATOM 726 N N . THR A 1 102 ? 3.48722 95.58766 -4.48383 1.000 56.90183 101 THR A N 1
ATOM 727 C CA . THR A 1 102 ? 3.37544 96.99901 -4.15017 1.000 52.43370 101 THR A CA 1
ATOM 728 C C . THR A 1 102 ? 3.92653 97.21926 -2.74642 1.000 61.06095 101 THR A C 1
ATOM 729 O O . THR A 1 102 ? 3.67097 96.42337 -1.83377 1.000 61.77041 101 THR A O 1
ATOM 733 N N . VAL A 1 103 ? 4.71057 98.28362 -2.59717 1.000 64.22832 102 VAL A N 1
ATOM 734 C CA . VAL A 1 103 ? 5.42614 98.60585 -1.36959 1.000 62.82109 102 VAL A CA 1
ATOM 735 C C . VAL A 1 103 ? 4.48408 99.35314 -0.43663 1.000 66.47240 102 VAL A C 1
ATOM 736 O O . VAL A 1 103 ? 3.89319 100.36766 -0.83327 1.000 61.16541 102 VAL A O 1
ATOM 740 N N . PRO A 1 104 ? 4.28648 98.88182 0.79130 1.000 66.98219 103 PRO A N 1
ATOM 741 C CA . PRO A 1 104 ? 3.39565 99.60053 1.70377 1.000 65.96298 103 PRO A CA 1
ATOM 742 C C . PRO A 1 104 ? 3.93468 100.99125 2.00222 1.000 65.96528 103 PRO A C 1
ATOM 743 O O . PRO A 1 104 ? 5.14441 101.23074 2.00133 1.000 70.61209 103 PRO A O 1
ATOM 747 N N . ASP A 1 105 ? 3.01035 101.92293 2.20997 1.000 66.45050 104 ASP A N 1
ATOM 748 C CA . ASP A 1 105 ? 3.38069 103.28932 2.53207 1.000 62.92447 104 ASP A CA 1
ATOM 749 C C . ASP A 1 105 ? 4.06458 103.33626 3.89064 1.000 74.50617 104 ASP A C 1
ATOM 750 O O . ASP A 1 105 ? 3.71595 102.59631 4.81342 1.000 79.43838 104 ASP A O 1
ATOM 755 N N . MET A 1 106 ? 5.04602 104.22183 4.00383 1.000 82.42964 105 MET A N 1
ATOM 756 C CA . MET A 1 106 ? 5.71887 104.50227 5.26249 1.000 84.73666 105 MET A CA 1
ATOM 757 C C . MET A 1 106 ? 5.12529 105.77915 5.84554 1.000 82.57686 105 MET A C 1
ATOM 758 O O . MET A 1 106 ? 5.19285 106.83786 5.21337 1.000 87.53437 105 MET A O 1
ATOM 763 N N . THR A 1 107 ? 4.53189 105.68005 7.03475 1.000 70.60704 106 THR A N 1
ATOM 764 C CA . THR A 1 107 ? 3.94509 106.85917 7.65854 1.000 64.41361 106 THR A CA 1
ATOM 765 C C . THR A 1 107 ? 5.03240 107.80546 8.16580 1.000 82.66530 106 THR A C 1
ATOM 766 O O . THR A 1 107 ? 6.22523 107.48541 8.20136 1.000 79.27727 106 THR A O 1
ATOM 770 N N . GLN A 1 108 ? 4.59756 108.99563 8.57564 1.000 77.22104 107 GLN A N 1
ATOM 771 C CA . GLN A 1 108 ? 5.54735 109.98365 9.06317 1.000 71.45615 107 GLN A CA 1
ATOM 772 C C . GLN A 1 108 ? 6.21826 109.51312 10.34606 1.000 72.52533 107 GLN A C 1
ATOM 773 O O . GLN A 1 108 ? 7.43628 109.64495 10.49760 1.000 76.49570 107 GLN A O 1
ATOM 779 N N . ASP A 1 109 ? 5.44658 108.94106 11.27210 1.000 70.81344 108 ASP A N 1
ATOM 780 C CA . ASP A 1 109 ? 6.03214 108.48491 12.52837 1.000 68.61068 108 ASP A CA 1
ATOM 781 C C . ASP A 1 109 ? 6.97026 107.30695 12.30014 1.000 74.13311 108 ASP A C 1
ATOM 782 O O . ASP A 1 109 ? 8.04719 107.23096 12.91143 1.000 70.03885 108 ASP A O 1
ATOM 787 N N . MET A 1 110 ? 6.58577 106.38569 11.41402 1.000 62.48910 109 MET A N 1
ATOM 788 C CA . MET A 1 110 ? 7.45633 105.25857 11.10664 1.000 55.50464 109 MET A CA 1
ATOM 789 C C . MET A 1 110 ? 8.78007 105.74354 10.54082 1.000 61.27419 109 MET A C 1
ATOM 790 O O . MET A 1 110 ? 9.84293 105.19317 10.85580 1.000 68.22239 109 MET A O 1
ATOM 795 N N . ARG A 1 111 ? 8.73574 106.79974 9.72966 1.000 58.67126 110 ARG A N 1
ATOM 796 C CA . ARG A 1 111 ? 9.95661 107.33801 9.14204 1.000 59.99266 110 ARG A CA 1
ATOM 797 C C . ARG A 1 111 ? 10.82967 108.02387 10.19718 1.000 61.85772 110 ARG A C 1
ATOM 798 O O . ARG A 1 111 ? 12.06359 107.93654 10.13623 1.000 60.66175 110 ARG A O 1
ATOM 806 N N . LYS A 1 112 ? 10.21958 108.69961 11.18143 1.000 59.10096 111 LYS A N 1
ATOM 807 C CA . LYS A 1 112 ? 11.02497 109.33372 12.23106 1.000 55.67646 111 LYS A CA 1
ATOM 808 C C . LYS A 1 112 ? 11.65412 108.28735 13.14752 1.000 56.31704 111 LYS A C 1
ATOM 809 O O . LYS A 1 112 ? 12.81654 108.42116 13.54613 1.000 59.25132 111 LYS A O 1
ATOM 811 N N . ASN A 1 113 ? 10.91480 107.22407 13.46904 1.000 59.09709 112 ASN A N 1
ATOM 812 C CA . ASN A 1 113 ? 11.48869 106.16047 14.28414 1.000 53.00434 112 ASN A CA 1
ATOM 813 C C . ASN A 1 113 ? 12.66183 105.50130 13.57906 1.000 52.20408 112 ASN A C 1
ATOM 814 O O . ASN A 1 113 ? 13.65918 105.14691 14.21686 1.000 69.72507 112 ASN A O 1
ATOM 819 N N . LEU A 1 114 ? 12.57147 105.33466 12.26017 1.000 59.70027 113 LEU A N 1
ATOM 820 C CA . LEU A 1 114 ? 13.67582 104.70781 11.54665 1.000 55.25001 113 LEU A CA 1
ATOM 821 C C . LEU A 1 114 ? 14.86805 105.64479 11.43474 1.000 57.94403 113 LEU A C 1
ATOM 822 O O . LEU A 1 114 ? 16.01143 105.18233 11.44108 1.000 59.06954 113 LEU A O 1
ATOM 827 N N . VAL A 1 115 ? 14.63082 106.95280 11.32883 1.000 58.50652 114 VAL A N 1
ATOM 828 C CA . VAL A 1 115 ? 15.74041 107.90282 11.34800 1.000 61.30463 114 VAL A CA 1
ATOM 829 C C . VAL A 1 115 ? 16.50638 107.80138 12.66703 1.000 64.03038 114 VAL A C 1
ATOM 830 O O . VAL A 1 115 ? 17.74676 107.80431 12.68909 1.000 62.17838 114 VAL A O 1
ATOM 834 N N . LYS A 1 116 ? 15.77671 107.69314 13.78220 1.000 66.00077 115 LYS A N 1
ATOM 835 C CA . LYS A 1 116 ? 16.40452 107.56865 15.09487 1.000 61.48504 115 LYS A CA 1
ATOM 836 C C . LYS A 1 116 ? 17.10744 106.22262 15.23300 1.000 60.24114 115 LYS A C 1
ATOM 837 O O . LYS A 1 116 ? 18.28472 106.16531 15.60560 1.000 58.89724 115 LYS A O 1
ATOM 843 N N . LEU A 1 117 ? 16.40584 105.12444 14.91482 1.000 54.64303 116 LEU A N 1
ATOM 844 C CA . LEU A 1 117 ? 17.00895 103.79812 15.04566 1.000 59.94596 116 LEU A CA 1
ATOM 845 C C . LEU A 1 117 ? 18.22109 103.62202 14.13474 1.000 62.30066 116 LEU A C 1
ATOM 846 O O . LEU A 1 117 ? 19.14059 102.86444 14.46952 1.000 64.57737 116 LEU A O 1
ATOM 851 N N . LEU A 1 118 ? 18.24889 104.30539 12.98913 1.000 56.55086 117 LEU A N 1
ATOM 852 C CA . LEU A 1 118 ? 19.40678 104.19870 12.10696 1.000 55.84594 117 LEU A CA 1
ATOM 853 C C . LEU A 1 118 ? 20.58757 104.98760 12.66218 1.000 55.41533 117 LEU A C 1
ATOM 854 O O . LEU A 1 118 ? 21.74229 104.57705 12.50567 1.000 59.07976 117 LEU A O 1
ATOM 859 N N . GLY A 1 119 ? 20.31315 106.12743 13.30390 1.000 46.91819 118 GLY A N 1
ATOM 860 C CA . GLY A 1 119 ? 21.34028 106.80471 14.07448 1.000 52.38137 118 GLY A CA 1
ATOM 861 C C . GLY A 1 119 ? 21.93553 105.93363 15.16825 1.000 58.80040 118 GLY A C 1
ATOM 862 O O . GLY A 1 119 ? 23.15369 105.90136 15.34289 1.000 59.43291 118 GLY A O 1
ATOM 863 N N . LYS A 1 120 ? 21.09025 105.21172 15.91621 1.000 55.77066 119 LYS A N 1
ATOM 864 C CA . LYS A 1 120 ? 21.60785 104.34537 16.97918 1.000 53.62032 119 LYS A CA 1
ATOM 865 C C . LYS A 1 120 ? 22.51571 103.26399 16.40835 1.000 55.08278 119 LYS A C 1
ATOM 866 O O . LYS A 1 120 ? 23.59908 102.99688 16.94721 1.000 56.28637 119 LYS A O 1
ATOM 872 N N . ILE A 1 121 ? 22.09193 102.62952 15.30966 1.000 53.48812 120 ILE A N 1
ATOM 873 C CA . ILE A 1 121 ? 22.90701 101.58474 14.69345 1.000 53.26834 120 ILE A CA 1
ATOM 874 C C . ILE A 1 121 ? 24.21516 102.16759 14.16574 1.000 58.94492 120 ILE A C 1
ATOM 875 O O . ILE A 1 121 ? 25.27573 101.53857 14.26888 1.000 62.82444 120 ILE A O 1
ATOM 880 N N . SER A 1 122 ? 24.16999 103.39238 13.63259 1.000 55.87329 121 SER A N 1
ATOM 881 C CA . SER A 1 122 ? 25.40891 104.04945 13.21126 1.000 56.93646 121 SER A CA 1
ATOM 882 C C . SER A 1 122 ? 26.38638 104.18621 14.37460 1.000 56.08825 121 SER A C 1
ATOM 883 O O . SER A 1 122 ? 27.60345 104.06388 14.19119 1.000 58.52562 121 SER A O 1
ATOM 886 N N . GLU A 1 123 ? 25.87618 104.44965 15.57707 1.000 52.93776 122 GLU A N 1
ATOM 887 C CA . GLU A 1 123 ? 26.76741 104.60271 16.72023 1.000 61.41041 122 GLU A CA 1
ATOM 888 C C . GLU A 1 123 ? 27.23341 103.24474 17.23776 1.000 66.49534 122 GLU A C 1
ATOM 889 O O . GLU A 1 123 ? 28.38091 103.11181 17.67697 1.000 67.75076 122 GLU A O 1
ATOM 895 N N . ASP A 1 124 ? 26.36291 102.22388 17.19001 1.000 59.33239 123 ASP A N 1
ATOM 896 C CA . ASP A 1 124 ? 26.81718 100.86817 17.48959 1.000 57.58717 123 ASP A CA 1
ATOM 897 C C . ASP A 1 124 ? 27.97024 100.45665 16.58266 1.000 64.84979 123 ASP A C 1
ATOM 898 O O . ASP A 1 124 ? 28.87343 99.72321 17.01465 1.000 57.34430 123 ASP A O 1
ATOM 903 N N . CYS A 1 125 ? 27.95284 100.91014 15.32344 1.000 60.81781 124 CYS A N 1
ATOM 904 C CA . CYS A 1 125 ? 29.05773 100.61993 14.41573 1.000 63.81251 124 CYS A CA 1
ATOM 905 C C . CYS A 1 125 ? 30.32718 101.34989 14.84418 1.000 66.04418 124 CYS A C 1
ATOM 906 O O . CYS A 1 125 ? 31.39191 100.73447 14.97137 1.000 72.03858 124 CYS A O 1
ATOM 909 N N . ARG A 1 126 ? 30.23501 102.66246 15.08052 1.000 60.11312 125 ARG A N 1
ATOM 910 C CA . ARG A 1 126 ? 31.40706 103.40834 15.53638 1.000 63.82949 125 ARG A CA 1
ATOM 911 C C . ARG A 1 126 ? 31.99333 102.80145 16.80257 1.000 59.37357 125 ARG A C 1
ATOM 912 O O . ARG A 1 126 ? 33.21826 102.72647 16.94860 1.000 63.33991 125 ARG A O 1
ATOM 920 N N . VAL A 1 127 ? 31.13536 102.34949 17.72245 1.000 60.93181 126 VAL A N 1
ATOM 921 C CA . VAL A 1 127 ? 31.63041 101.79093 18.97681 1.000 60.98064 126 VAL A CA 1
ATOM 922 C C . VAL A 1 127 ? 32.47869 100.55375 18.71379 1.000 66.77479 126 VAL A C 1
ATOM 923 O O . VAL A 1 127 ? 33.56270 100.40129 19.28783 1.000 72.71339 126 VAL A O 1
ATOM 927 N N . SER A 1 128 ? 32.02635 99.66808 17.82093 1.000 62.67353 127 SER A N 1
ATOM 928 C CA . SER A 1 128 ? 32.81325 98.47047 17.55233 1.000 61.42066 127 SER A CA 1
ATOM 929 C C . SER A 1 128 ? 34.13062 98.81097 16.86798 1.000 70.60799 127 SER A C 1
ATOM 930 O O . SER A 1 128 ? 35.14744 98.16065 17.13482 1.000 82.90924 127 SER A O 1
ATOM 933 N N . ILE A 1 129 ? 34.14220 99.83627 16.01193 1.000 68.42430 128 ILE A N 1
ATOM 934 C CA . ILE A 1 129 ? 35.37410 100.22465 15.32947 1.000 60.31258 128 ILE A CA 1
ATOM 935 C C . ILE A 1 129 ? 36.36458 100.82251 16.32105 1.000 65.21812 128 ILE A C 1
ATOM 936 O O . ILE A 1 129 ? 37.55752 100.49586 16.30171 1.000 66.64250 128 ILE A O 1
ATOM 941 N N . ARG A 1 130 ? 35.88843 101.68805 17.21495 1.000 62.97043 129 ARG A N 1
ATOM 942 C CA . ARG A 1 130 ? 36.76039 102.21124 18.25999 1.000 69.46280 129 ARG A CA 1
ATOM 943 C C . ARG A 1 130 ? 37.19778 101.10936 19.22276 1.000 71.50625 129 ARG A C 1
ATOM 944 O O . ARG A 1 130 ? 38.35820 101.07584 19.64800 1.000 68.03972 129 ARG A O 1
ATOM 952 N N . ASN A 1 131 ? 36.28596 100.19595 19.57206 1.000 71.56667 130 ASN A N 1
ATOM 953 C CA . ASN A 1 131 ? 36.62502 99.13165 20.51177 1.000 62.56059 130 ASN A CA 1
ATOM 954 C C . ASN A 1 131 ? 37.66201 98.18989 19.92295 1.000 71.83509 130 ASN A C 1
ATOM 955 O O . ASN A 1 131 ? 38.57037 97.73836 20.62949 1.000 81.31849 130 ASN A O 1
ATOM 960 N N . ILE A 1 132 ? 37.54354 97.88291 18.63064 1.000 72.58882 131 ILE A N 1
ATOM 961 C CA . ILE A 1 132 ? 38.58850 97.12092 17.95125 1.000 73.82315 131 ILE A CA 1
ATOM 962 C C . ILE A 1 132 ? 39.92123 97.85165 18.05313 1.000 76.44030 131 ILE A C 1
ATOM 963 O O . ILE A 1 132 ? 40.95582 97.25470 18.37227 1.000 81.16625 131 ILE A O 1
ATOM 968 N N . ARG A 1 133 ? 39.91181 99.16209 17.80365 1.000 73.74439 132 ARG A N 1
ATOM 969 C CA . ARG A 1 133 ? 41.14836 99.93234 17.85657 1.000 75.44590 132 ARG A CA 1
ATOM 970 C C . ARG A 1 133 ? 41.75697 99.90249 19.25577 1.000 69.00671 132 ARG A C 1
ATOM 971 O O . ARG A 1 133 ? 42.95940 99.66596 19.41184 1.000 74.31611 132 ARG A O 1
ATOM 979 N N . ARG A 1 134 ? 40.93918 100.14947 20.28571 1.000 66.39648 133 ARG A N 1
ATOM 980 C CA . ARG A 1 134 ? 41.43293 100.08233 21.66130 1.000 71.55125 133 ARG A CA 1
ATOM 981 C C . ARG A 1 134 ? 42.02500 98.71422 21.96217 1.000 73.55874 133 ARG A C 1
ATOM 982 O O . ARG A 1 134 ? 43.08217 98.61046 22.59108 1.000 82.78411 133 ARG A O 1
ATOM 990 N N . ASP A 1 135 ? 41.36768 97.65253 21.50312 1.000 71.13783 134 ASP A N 1
ATOM 991 C CA . ASP A 1 135 ? 41.84885 96.31915 21.82188 1.000 69.93827 134 ASP A CA 1
ATOM 992 C C . ASP A 1 135 ? 43.17598 96.02787 21.13480 1.000 77.35503 134 ASP A C 1
ATOM 993 O O . ASP A 1 135 ? 44.04514 95.36249 21.71249 1.000 86.03036 134 ASP A O 1
ATOM 998 N N . ILE A 1 136 ? 43.36013 96.52890 19.91155 1.000 70.49785 135 ILE A N 1
ATOM 999 C CA . ILE A 1 136 ? 44.60708 96.27662 19.19240 1.000 76.35262 135 ILE A CA 1
ATOM 1000 C C . ILE A 1 136 ? 45.76843 97.01214 19.85314 1.000 82.86322 135 ILE A C 1
ATOM 1001 O O . ILE A 1 136 ? 46.87061 96.46449 19.98639 1.000 85.22618 135 ILE A O 1
ATOM 1006 N N . MET A 1 137 ? 45.54185 98.25333 20.29249 1.000 76.90405 136 MET A N 1
ATOM 1007 C CA . MET A 1 137 ? 46.58144 98.96890 21.02445 1.000 82.99575 136 MET A CA 1
ATOM 1008 C C . MET A 1 137 ? 46.89910 98.27814 22.34627 1.000 83.71959 136 MET A C 1
ATOM 1009 O O . MET A 1 137 ? 48.06913 98.16386 22.72692 1.000 90.59614 136 MET A O 1
ATOM 1014 N N . ASP A 1 138 ? 45.86859 97.81364 23.06163 1.000 80.11849 137 ASP A N 1
ATOM 1015 C CA . ASP A 1 138 ? 46.09729 97.07313 24.29861 1.000 81.20656 137 ASP A CA 1
ATOM 1016 C C . ASP A 1 138 ? 46.99680 95.86854 24.05768 1.000 75.26238 137 ASP A C 1
ATOM 1017 O O . ASP A 1 138 ? 47.86658 95.56143 24.87756 1.000 82.18648 137 ASP A O 1
ATOM 1022 N N . ARG A 1 139 ? 46.81154 95.18360 22.92929 1.000 71.52910 138 ARG A N 1
ATOM 1023 C CA . ARG A 1 139 ? 47.65955 94.04153 22.60846 1.000 75.15148 138 ARG A CA 1
ATOM 1024 C C . ARG A 1 139 ? 49.10019 94.47052 22.36135 1.000 78.21481 138 ARG A C 1
ATOM 1025 O O . ARG A 1 139 ? 50.03837 93.76273 22.74389 1.000 83.72443 138 ARG A O 1
ATOM 1033 N N . LEU A 1 140 ? 49.29938 95.62025 21.71625 1.000 83.77721 139 LEU A N 1
ATOM 1034 C CA . LEU A 1 140 ? 50.65956 96.08575 21.47154 1.000 91.13488 139 LEU A CA 1
ATOM 1035 C C . LEU A 1 140 ? 51.30646 96.57724 22.75924 1.000 86.77841 139 LEU A C 1
ATOM 1036 O O . LEU A 1 140 ? 52.51418 96.39475 22.96270 1.000 84.79174 139 LEU A O 1
ATOM 1041 N N . LYS A 1 141 ? 50.51845 97.19629 23.64503 1.000 86.80988 140 LYS A N 1
ATOM 1042 C CA . LYS A 1 141 ? 51.04135 97.55655 24.96008 1.000 85.34340 140 LYS A CA 1
ATOM 1043 C C . LYS A 1 141 ? 51.47762 96.31586 25.73067 1.000 92.18490 140 LYS A C 1
ATOM 1044 O O . LYS A 1 141 ? 52.44763 96.36443 26.49488 1.000 98.58167 140 LYS A O 1
ATOM 1046 N N . VAL A 1 142 ? 50.78232 95.18882 25.53262 1.000 88.11340 141 VAL A N 1
ATOM 1047 C CA . VAL A 1 142 ? 51.21461 93.93465 26.15008 1.000 90.43086 141 VAL A CA 1
ATOM 1048 C C . VAL A 1 142 ? 52.57437 93.52161 25.60219 1.000 90.94801 141 VAL A C 1
ATOM 1049 O O . VAL A 1 142 ? 53.50005 93.21787 26.36310 1.000 87.19266 141 VAL A O 1
ATOM 1053 N N . MET A 1 143 ? 52.71234 93.51323 24.26917 1.000 91.41770 142 MET A N 1
ATOM 1054 C CA . MET A 1 143 ? 53.97846 93.14865 23.63575 1.000 97.71769 142 MET A CA 1
ATOM 1055 C C . MET A 1 143 ? 55.10235 94.07127 24.08796 1.000 100.45118 142 MET A C 1
ATOM 1056 O O . MET A 1 143 ? 56.21361 93.61717 24.38454 1.000 110.15232 142 MET A O 1
ATOM 1061 N N . GLN A 1 144 ? 54.82669 95.37497 24.15611 1.000 91.08731 143 GLN A N 1
ATOM 1062 C CA . GLN A 1 144 ? 55.86476 96.32471 24.53591 1.000 96.36381 143 GLN A CA 1
ATOM 1063 C C . GLN A 1 144 ? 56.20058 96.21778 26.02111 1.000 89.19264 143 GLN A C 1
ATOM 1064 O O . GLN A 1 144 ? 57.35543 96.40558 26.41052 1.000 95.01872 143 GLN A O 1
ATOM 1070 N N . ASP A 1 145 ? 55.20945 95.91931 26.86595 1.000 89.85283 144 ASP A N 1
ATOM 1071 C CA . ASP A 1 145 ? 55.49669 95.66466 28.27514 1.000 76.72437 144 ASP A CA 1
ATOM 1072 C C . ASP A 1 145 ? 56.23154 94.34722 28.44810 1.000 85.90130 144 ASP A C 1
ATOM 1073 O O . ASP A 1 145 ? 57.19467 94.26226 29.22023 1.000 100.35479 144 ASP A O 1
ATOM 1078 N N . SER A 1 146 ? 55.80737 93.31469 27.72560 1.000 88.75217 145 SER A N 1
ATOM 1079 C CA . SER A 1 146 ? 56.50627 92.03201 27.72989 1.000 93.77829 145 SER A CA 1
ATOM 1080 C C . SER A 1 146 ? 57.92602 92.11783 27.10710 1.000 104.93950 145 SER A C 1
ATOM 1081 O O . SER A 1 146 ? 58.56142 91.06213 26.96666 1.000 106.33732 145 SER A O 1
ATOM 1084 N N . LYS A 1 147 ? 58.38404 93.32453 26.75012 1.000 112.96111 146 LYS A N 1
ATOM 1085 C CA . LYS A 1 147 ? 59.70139 93.55937 26.15090 1.000 113.59128 146 LYS A CA 1
ATOM 1086 C C . LYS A 1 147 ? 59.84700 92.85741 24.80216 1.000 114.99829 146 LYS A C 1
ATOM 1087 O O . LYS A 1 147 ? 60.95764 92.52071 24.38252 1.000 120.44621 146 LYS A O 1
ATOM 1089 N N . GLU A 1 148 ? 58.72685 92.63887 24.10949 1.000 109.72773 147 GLU A N 1
ATOM 1090 C CA . GLU A 1 148 ? 58.75116 92.02924 22.78539 1.000 112.47971 147 GLU A CA 1
ATOM 1091 C C . GLU A 1 148 ? 58.96243 93.04743 21.67863 1.000 117.56761 147 GLU A C 1
ATOM 1092 O O . GLU A 1 148 ? 59.54707 92.71215 20.64211 1.000 121.85842 147 GLU A O 1
ATOM 1098 N N . ILE A 1 149 ? 58.47881 94.27583 21.86439 1.000 115.88049 148 ILE A N 1
ATOM 1099 C CA . ILE A 1 149 ? 58.72977 95.36708 20.93620 1.000 117.39787 148 ILE A CA 1
ATOM 1100 C C . ILE A 1 149 ? 59.12190 96.60199 21.73487 1.000 120.25338 148 ILE A C 1
ATOM 1101 O O . ILE A 1 149 ? 58.84554 96.71445 22.93172 1.000 117.24663 148 ILE A O 1
ATOM 1106 N N . SER A 1 150 ? 59.77606 97.53570 21.04898 1.000 121.87529 149 SER A N 1
ATOM 1107 C CA . SER A 1 150 ? 60.21490 98.77483 21.66722 1.000 123.72346 149 SER A CA 1
ATOM 1108 C C . SER A 1 150 ? 59.02916 99.71581 21.86941 1.000 120.63381 149 SER A C 1
ATOM 1109 O O . SER A 1 150 ? 57.87591 99.39058 21.56982 1.000 122.98125 149 SER A O 1
ATOM 1112 N N . GLU A 1 151 ? 59.31901 100.90437 22.39935 1.000 120.26209 150 GLU A N 1
ATOM 1113 C CA . GLU A 1 151 ? 58.31145 101.95768 22.42909 1.000 121.10085 150 GLU A CA 1
ATOM 1114 C C . GLU A 1 151 ? 58.10464 102.54934 21.04071 1.000 125.72495 150 GLU A C 1
ATOM 1115 O O . GLU A 1 151 ? 56.97514 102.88682 20.66395 1.000 122.74691 150 GLU A O 1
ATOM 1121 N N . ASP A 1 152 ? 59.18688 102.67648 20.26492 1.000 133.44240 151 ASP A N 1
ATOM 1122 C CA . ASP A 1 152 ? 59.07448 103.20222 18.90760 1.000 132.16546 151 ASP A CA 1
ATOM 1123 C C . ASP A 1 152 ? 58.15998 102.33161 18.05482 1.000 127.62319 151 ASP A C 1
ATOM 1124 O O . ASP A 1 152 ? 57.38556 102.84576 17.23889 1.000 124.78382 151 ASP A O 1
ATOM 1126 N N . ASP A 1 153 ? 58.22327 101.00904 18.24059 1.000 126.03168 152 ASP A N 1
ATOM 1127 C CA . ASP A 1 153 ? 57.33715 100.11844 17.49836 1.000 124.56910 152 ASP A CA 1
ATOM 1128 C C . ASP A 1 153 ? 55.87762 100.34376 17.86845 1.000 125.72128 152 ASP A C 1
ATOM 1129 O O . ASP A 1 153 ? 54.98511 100.08170 17.05501 1.000 126.65514 152 ASP A O 1
ATOM 1134 N N . LEU A 1 154 ? 55.61408 100.82292 19.08566 1.000 124.22931 153 LEU A N 1
ATOM 1135 C CA . LEU A 1 154 ? 54.23986 101.04737 19.52089 1.000 113.02298 153 LEU A CA 1
ATOM 1136 C C . LEU A 1 154 ? 53.67472 102.33498 18.93129 1.000 108.77484 153 LEU A C 1
ATOM 1137 O O . LEU A 1 154 ? 52.55935 102.34561 18.39877 1.000 104.00933 153 LEU A O 1
ATOM 1142 N N . ARG A 1 155 ? 54.42626 103.43379 19.03074 1.000 112.44134 154 ARG A N 1
ATOM 1143 C CA . ARG A 1 155 ? 53.94561 104.70403 18.49851 1.000 114.40822 154 ARG A CA 1
ATOM 1144 C C . ARG A 1 155 ? 53.75421 104.6338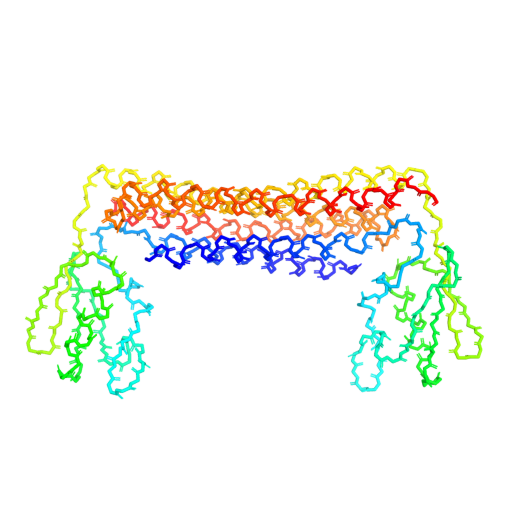7 16.98705 1.000 115.13086 154 ARG A C 1
ATOM 1145 O O . ARG A 1 155 ? 52.74557 105.11803 16.46057 1.000 114.56398 154 ARG A O 1
ATOM 1147 N N . VAL A 1 156 ? 54.70380 104.01608 16.27757 1.000 117.05051 155 VAL A N 1
ATOM 1148 C CA . VAL A 1 156 ? 54.63470 103.94952 14.81772 1.000 113.61062 155 VAL A CA 1
ATOM 1149 C C . VAL A 1 156 ? 53.40448 103.17204 14.37344 1.000 115.92332 155 VAL A C 1
ATOM 1150 O O . VAL A 1 156 ? 52.60370 103.65266 13.56156 1.000 120.53455 155 VAL A O 1
ATOM 1154 N N . ALA A 1 157 ? 53.23992 101.95076 14.88685 1.000 117.72943 156 ALA A N 1
ATOM 1155 C CA . ALA A 1 157 ? 52.06319 101.16424 14.53634 1.000 110.31033 156 ALA A CA 1
ATOM 1156 C C . ALA A 1 157 ? 50.78475 101.83209 15.02107 1.000 109.32554 156 ALA A C 1
ATOM 1157 O O . ALA A 1 157 ? 49.72490 101.65865 14.40705 1.000 111.13082 156 ALA A O 1
ATOM 1159 N N . GLY A 1 158 ? 50.86282 102.59920 16.11334 1.000 103.68837 157 GLY A N 1
ATOM 1160 C CA . GLY A 1 158 ? 49.69364 103.33163 16.57434 1.000 93.83532 157 GLY A CA 1
ATOM 1161 C C . GLY A 1 158 ? 49.24339 104.38950 15.58485 1.000 92.72972 157 GLY A C 1
ATOM 1162 O O . GLY A 1 158 ? 48.04718 104.56010 15.34587 1.000 87.18305 157 GLY A O 1
ATOM 1163 N N . VAL A 1 159 ? 50.19736 105.11304 14.99347 1.000 107.03233 158 VAL A N 1
ATOM 1164 C CA . VAL A 1 159 ? 49.85913 106.10717 13.97907 1.000 105.13117 158 VAL A CA 1
ATOM 1165 C C . VAL A 1 159 ? 49.26337 105.43467 12.74843 1.000 109.10160 158 VAL A C 1
ATOM 1166 O O . VAL A 1 159 ? 48.25903 105.90167 12.19465 1.000 109.80258 158 VAL A O 1
ATOM 1170 N N . GLU A 1 160 ? 49.86751 104.32693 12.30380 1.000 110.25151 159 GLU A N 1
ATOM 1171 C CA . GLU A 1 160 ? 49.37072 103.63224 11.11936 1.000 112.92207 159 GLU A CA 1
ATOM 1172 C C . GLU A 1 160 ? 47.96461 103.08637 11.34733 1.000 117.82769 159 GLU A C 1
ATOM 1173 O O . GLU A 1 160 ? 47.12103 103.12532 10.44363 1.000 119.33449 159 GLU A O 1
ATOM 1175 N N . ILE A 1 161 ? 47.69000 102.58565 12.55390 1.000 115.68214 160 ILE A N 1
ATOM 1176 C CA . ILE A 1 161 ? 46.38401 102.00306 12.84480 1.000 105.07672 160 ILE A CA 1
ATOM 1177 C C . ILE A 1 161 ? 45.34686 103.09150 13.08965 1.000 102.58193 160 ILE A C 1
ATOM 1178 O O . ILE A 1 161 ? 44.18124 102.95006 12.70380 1.000 97.89821 160 ILE A O 1
ATOM 1183 N N . GLN A 1 162 ? 45.74844 104.20057 13.71579 1.000 106.43688 161 GLN A N 1
ATOM 1184 C CA . GLN A 1 162 ? 44.83904 105.33598 13.83560 1.000 107.38571 161 GLN A CA 1
ATOM 1185 C C . GLN A 1 162 ? 44.47503 105.89688 12.46406 1.000 111.94721 161 GLN A C 1
ATOM 1186 O O . GLN A 1 162 ? 43.40922 106.50142 12.30309 1.000 118.56115 161 GLN A O 1
ATOM 1192 N N . LYS A 1 163 ? 45.33492 105.69415 11.46109 1.000 109.48654 162 LYS A N 1
ATOM 1193 C CA . LYS A 1 163 ? 44.99884 106.09802 10.09881 1.000 102.70167 162 LYS A CA 1
ATOM 1194 C C . LYS A 1 163 ? 44.04081 105.10844 9.44438 1.000 107.53894 162 LYS A C 1
ATOM 1195 O O . LYS A 1 163 ? 43.14479 105.51107 8.69363 1.000 116.16864 162 LYS A O 1
ATOM 1197 N N . ILE A 1 164 ? 44.21856 103.81257 9.71290 1.000 103.27661 163 ILE A N 1
ATOM 1198 C CA . ILE A 1 164 ? 43.29882 102.80184 9.19446 1.000 104.98643 163 ILE A CA 1
ATOM 1199 C C . ILE A 1 164 ? 41.91500 102.97307 9.81129 1.000 107.42519 163 ILE A C 1
ATOM 1200 O O . ILE A 1 164 ? 40.89072 102.82896 9.13162 1.000 111.66796 163 ILE A O 1
ATOM 1205 N N . THR A 1 165 ? 41.86548 103.28597 11.10826 1.000 100.83757 164 THR A N 1
ATOM 1206 C CA . THR A 1 165 ? 40.59040 103.50378 11.78309 1.000 89.19545 164 THR A CA 1
ATOM 1207 C C . THR A 1 165 ? 39.84311 104.68812 11.18673 1.000 93.54257 164 THR A C 1
ATOM 1208 O O . THR A 1 165 ? 38.62672 104.62198 10.97556 1.000 90.28786 164 THR A O 1
ATOM 1212 N N . ASP A 1 166 ? 40.55834 105.77894 10.90194 1.000 106.79149 165 ASP A N 1
ATOM 1213 C CA . ASP A 1 166 ? 39.90988 106.98608 10.40080 1.000 111.18654 165 ASP A CA 1
ATOM 1214 C C . ASP A 1 166 ? 39.35813 106.78061 8.99419 1.000 109.45083 165 ASP A C 1
ATOM 1215 O O . ASP A 1 166 ? 38.26724 107.26896 8.67386 1.000 108.79291 165 ASP A O 1
ATOM 1220 N N . ASP A 1 167 ? 40.08759 106.05788 8.13994 1.000 107.25675 166 ASP A N 1
ATOM 1221 C CA . ASP A 1 167 ? 39.56716 105.78221 6.80431 1.000 106.06961 166 ASP A CA 1
ATOM 1222 C C . ASP A 1 167 ? 38.34914 104.86453 6.87039 1.000 103.23762 166 ASP A C 1
ATOM 1223 O O . ASP A 1 167 ? 37.35321 105.09737 6.17404 1.000 111.21555 166 ASP A O 1
ATOM 1225 N N . ILE A 1 168 ? 38.40045 103.83094 7.71728 1.000 90.96233 167 ILE A N 1
ATOM 1226 C CA . ILE A 1 168 ? 37.26368 102.92563 7.86564 1.000 89.02029 167 ILE A CA 1
ATOM 1227 C C . ILE A 1 168 ? 36.05646 103.67421 8.42302 1.000 90.61850 167 ILE A C 1
ATOM 1228 O O . ILE A 1 168 ? 34.91094 103.41224 8.03876 1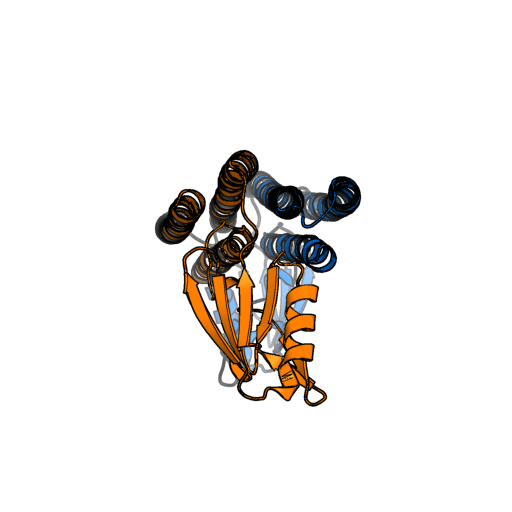.000 87.86419 167 ILE A O 1
ATOM 1230 N N . MET A 1 169 ? 36.29693 104.62482 9.33033 1.000 89.50709 168 MET A N 1
ATOM 1231 C CA . MET A 1 169 ? 35.20220 105.38740 9.92521 1.000 83.34878 168 MET A CA 1
ATOM 1232 C C . MET A 1 169 ? 34.52723 106.29216 8.89737 1.000 85.15418 168 MET A C 1
ATOM 1233 O O . MET A 1 169 ? 33.30773 106.48987 8.94457 1.000 83.83071 168 MET A O 1
ATOM 1238 N N . LYS A 1 170 ? 35.30097 106.86327 7.96971 1.000 91.06002 169 LYS A N 1
ATOM 1239 C CA . LYS A 1 170 ? 34.70214 107.69199 6.92850 1.000 87.49748 169 LYS A CA 1
ATOM 1240 C C . LYS A 1 170 ? 33.72537 106.88179 6.08355 1.000 95.15434 169 LYS A C 1
ATOM 1241 O O . LYS A 1 170 ? 32.65350 107.37712 5.71301 1.000 100.31804 169 LYS A O 1
ATOM 1243 N N . LYS A 1 171 ? 34.07393 105.62760 5.78002 1.000 91.39496 170 LYS A N 1
ATOM 1244 C CA . LYS A 1 171 ? 33.12577 104.73712 5.11891 1.000 89.11503 170 LYS A CA 1
ATOM 1245 C C . LYS A 1 171 ? 31.86714 104.55770 5.95957 1.000 87.17796 170 LYS A C 1
ATOM 1246 O O . LYS A 1 171 ? 30.75195 104.54555 5.42647 1.000 96.03365 170 LYS A O 1
ATOM 1252 N N . VAL A 1 172 ? 32.02590 104.42837 7.27955 1.000 83.50175 171 VAL A N 1
ATOM 1253 C CA . VAL A 1 172 ? 30.87491 104.24553 8.16231 1.000 76.77131 171 VAL A CA 1
ATOM 1254 C C . VAL A 1 172 ? 29.97102 105.47280 8.12233 1.000 81.26538 171 VAL A C 1
ATOM 1255 O O . VAL A 1 172 ? 28.74429 105.36036 8.02323 1.000 87.23850 171 VAL A O 1
ATOM 1259 N N . ASN A 1 173 ? 30.56310 106.66422 8.19264 1.000 81.42566 172 ASN A N 1
ATOM 1260 C CA . ASN A 1 173 ? 29.74657 107.87232 8.18955 1.000 81.26057 172 ASN A CA 1
ATOM 1261 C C . ASN A 1 173 ? 29.09937 108.10622 6.82641 1.000 79.91794 172 ASN A C 1
ATOM 1262 O O . ASN A 1 173 ? 27.94590 108.54688 6.75050 1.000 80.54235 172 ASN A O 1
ATOM 1267 N N .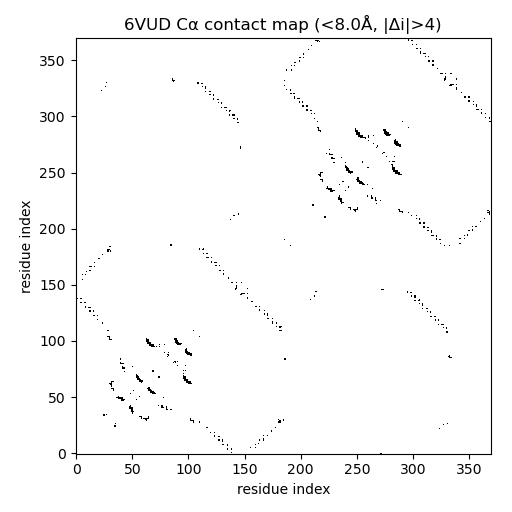 ASP A 1 174 ? 29.80856 107.79950 5.73864 1.000 76.08452 173 ASP A N 1
ATOM 1268 C CA . ASP A 1 174 ? 29.21095 107.96194 4.41431 1.000 81.22541 173 ASP A CA 1
ATOM 1269 C C . ASP A 1 174 ? 28.05786 106.98797 4.19820 1.000 81.05562 173 ASP A C 1
ATOM 1270 O O . ASP A 1 174 ? 27.01579 107.36168 3.64491 1.000 83.31469 173 ASP A O 1
ATOM 1275 N N . ALA A 1 175 ? 28.22376 105.73936 4.63870 1.000 72.99979 174 ALA A N 1
ATOM 1276 C CA . ALA A 1 175 ? 27.18607 104.73092 4.45255 1.000 70.15930 174 ALA A CA 1
ATOM 1277 C C . ALA A 1 175 ? 25.92249 105.08333 5.22574 1.000 72.65324 174 ALA A C 1
ATOM 1278 O O . ALA A 1 175 ? 24.80999 105.01743 4.68595 1.000 76.08486 174 ALA A O 1
ATOM 1280 N N . PHE A 1 176 ? 26.07478 105.45886 6.49699 1.000 64.15228 175 PHE A N 1
ATOM 1281 C CA . PHE A 1 176 ? 24.90583 105.77919 7.30425 1.000 63.56335 175 PHE A CA 1
ATOM 1282 C C . PHE A 1 176 ? 24.28580 107.11016 6.90062 1.000 62.71854 175 PHE A C 1
ATOM 1283 O O . PHE A 1 176 ? 23.06398 107.26044 6.98215 1.000 66.99788 175 PHE A O 1
ATOM 1291 N N . THR A 1 177 ? 25.09189 108.07537 6.44452 1.000 64.19320 176 THR A N 1
ATOM 1292 C CA . THR A 1 177 ? 24.50891 109.30341 5.91135 1.000 70.29289 176 THR A CA 1
ATOM 1293 C C . THR A 1 177 ? 23.72365 109.03033 4.63554 1.000 68.74276 176 THR A C 1
ATOM 1294 O O . THR A 1 177 ? 22.61584 109.54995 4.46684 1.000 75.29317 176 THR A O 1
ATOM 1298 N N . SER A 1 178 ? 24.27569 108.20604 3.73601 1.000 76.61674 177 SER A N 1
ATOM 1299 C CA . SER A 1 178 ? 23.58382 107.86481 2.49208 1.000 75.37690 177 SER A CA 1
ATOM 1300 C C . SER A 1 178 ? 22.24968 107.18281 2.76791 1.000 69.95777 177 SER A C 1
ATOM 1301 O O . SER A 1 178 ? 21.23554 107.49714 2.13417 1.000 72.71985 177 SER A O 1
ATOM 1304 N N . LYS A 1 179 ? 22.22895 106.23553 3.70698 1.000 66.47553 178 LYS A N 1
ATOM 1305 C CA . LYS A 1 179 ? 20.96935 105.57488 4.02384 1.000 67.21229 178 LYS A CA 1
ATOM 1306 C C . LYS A 1 179 ? 19.97200 106.55649 4.62835 1.000 67.88168 178 LYS A C 1
ATOM 1307 O O . LYS A 1 179 ? 18.77192 106.47654 4.34749 1.000 63.30517 178 LYS A O 1
ATOM 1313 N N . GLU A 1 180 ? 20.44875 107.49790 5.45444 1.000 67.00558 179 GLU A N 1
ATOM 1314 C CA . GLU A 1 180 ? 19.54365 108.48944 6.03501 1.000 62.70502 179 GLU A CA 1
ATOM 1315 C C . GLU A 1 180 ? 18.90547 109.34856 4.95264 1.000 69.67236 179 GLU A C 1
ATOM 1316 O O . GLU A 1 180 ? 17.72236 109.69308 5.04356 1.000 74.80994 179 GLU A O 1
ATOM 1322 N N . LYS A 1 181 ? 19.67209 109.69885 3.91485 1.000 72.60026 180 LYS A N 1
ATOM 1323 C CA . LYS A 1 181 ? 19.11869 110.49603 2.82335 1.000 81.49594 180 LYS A CA 1
ATOM 1324 C C . LYS A 1 181 ? 17.99931 109.75357 2.09950 1.000 77.52456 180 LYS A C 1
ATOM 1325 O O . LYS A 1 181 ? 17.02320 110.37469 1.66959 1.000 78.84591 180 LYS A O 1
ATOM 1331 N N . GLU A 1 182 ? 18.11852 108.42752 1.95587 1.000 75.50976 181 GLU A N 1
ATOM 1332 C CA . GLU A 1 182 ? 17.03448 107.64512 1.35795 1.000 73.50731 181 GLU A CA 1
ATOM 1333 C C . GLU A 1 182 ? 15.77731 107.69659 2.21309 1.000 74.46984 181 GLU A C 1
ATOM 1334 O O . GLU A 1 182 ? 14.66141 107.74927 1.68672 1.000 83.39851 181 GLU A O 1
ATOM 1340 N N . LEU A 1 183 ? 15.93419 107.66032 3.53600 1.000 65.66253 182 LEU A N 1
ATOM 1341 C CA . LEU A 1 183 ? 14.77742 107.79145 4.41247 1.000 66.83202 182 LEU A CA 1
ATOM 1342 C C . LEU A 1 183 ? 14.14444 109.16497 4.27902 1.000 70.18601 182 LEU A C 1
ATOM 1343 O O . LEU A 1 183 ? 12.91896 109.28943 4.17615 1.000 79.84876 182 LEU A O 1
ATOM 1348 N N . LEU A 1 184 ? 14.97257 110.21185 4.28157 1.000 74.98771 183 LEU A N 1
ATOM 1349 C CA . LEU A 1 184 ? 14.45300 111.56796 4.41292 1.000 84.55972 183 LEU A CA 1
ATOM 1350 C C . LEU A 1 184 ? 13.76165 112.05020 3.14088 1.000 94.89852 183 LEU A C 1
ATOM 1351 O O . LEU A 1 184 ? 12.80797 112.83202 3.22362 1.000 98.96427 183 LEU A O 1
ATOM 1356 N N . HIS A 1 185 ? 14.20276 111.59062 1.97110 1.000 99.66365 184 HIS A N 1
ATOM 1357 C CA . HIS A 1 185 ? 13.69117 112.09234 0.70186 1.000 113.07705 184 HIS A CA 1
ATOM 1358 C C . HIS A 1 185 ? 12.43920 111.33069 0.26040 1.000 108.94663 184 HIS A C 1
ATOM 1359 O O . HIS A 1 185 ? 12.10212 110.27033 0.79172 1.000 105.57217 184 HIS A O 1
ATOM 1366 N N . VAL A 1 186 ? 11.74159 111.90110 -0.71971 1.000 124.16045 185 VAL A N 1
ATOM 1367 C CA . VAL A 1 186 ? 10.52304 111.29492 -1.26102 1.000 129.83856 185 VAL A CA 1
ATOM 1368 C C . VAL A 1 186 ? 10.66369 111.01306 -2.75523 1.000 134.92676 185 VAL A C 1
ATOM 1369 O O . VAL A 1 186 ? 11.76913 110.82821 -3.26486 1.000 137.25253 185 VAL A O 1
ATOM 1373 N N . MET B 1 1 ? 15.73106 89.20553 8.57798 1.000 118.91156 0 MET B N 1
ATOM 1374 C CA . MET B 1 1 ? 14.33963 89.65577 8.55278 1.000 112.55610 0 MET B CA 1
ATOM 1375 C C . MET B 1 1 ? 13.42864 88.70402 9.33132 1.000 106.03936 0 MET B C 1
ATOM 1376 O O . MET B 1 1 ? 12.31880 89.07368 9.71225 1.000 102.28187 0 MET B O 1
ATOM 1378 N N . MET B 1 2 ? 13.89985 87.47885 9.55176 1.000 86.23004 1 MET B N 1
ATOM 1379 C CA . MET B 1 2 ? 13.27840 86.56169 10.49842 1.000 83.76564 1 MET B CA 1
ATOM 1380 C C . MET B 1 2 ? 13.94013 86.69576 11.86887 1.000 73.65517 1 MET B C 1
ATOM 1381 O O . MET B 1 2 ? 15.15982 86.84508 11.96537 1.000 72.87699 1 MET B O 1
ATOM 1386 N N . ILE B 1 3 ? 13.12361 86.63956 12.92302 1.000 71.58426 2 ILE B N 1
ATOM 1387 C CA . ILE B 1 3 ? 13.63440 86.76623 14.28558 1.000 71.43058 2 ILE B CA 1
ATOM 1388 C C . ILE B 1 3 ? 14.66707 85.68433 14.57566 1.000 71.69892 2 ILE B C 1
ATOM 1389 O O . ILE B 1 3 ? 15.70235 85.94108 15.20529 1.000 71.36693 2 ILE B O 1
ATOM 1394 N N 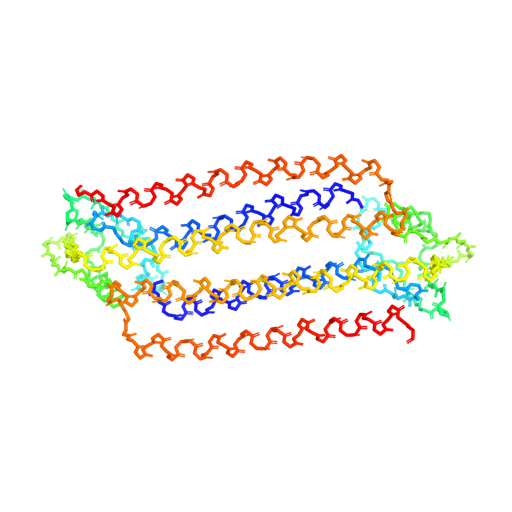. SER B 1 4 ? 14.40009 84.45982 14.12004 1.000 67.27171 3 SER B N 1
ATOM 1395 C CA . SER B 1 4 ? 15.32799 83.35240 14.32014 1.000 69.83991 3 SER B CA 1
ATOM 1396 C C . SER B 1 4 ? 16.71326 83.67491 13.77186 1.000 63.44754 3 SER B C 1
ATOM 1397 O O . SER B 1 4 ? 17.72797 83.36261 14.40184 1.000 77.73224 3 SER B O 1
ATOM 1400 N N . GLU B 1 5 ? 16.77435 84.30417 12.60136 1.000 67.65427 4 GLU B N 1
ATOM 1401 C CA . GLU B 1 5 ? 18.06121 84.66095 12.01608 1.000 68.31821 4 GLU B CA 1
ATOM 1402 C C . GLU B 1 5 ? 18.74439 85.75712 12.82399 1.000 69.85250 4 GLU B C 1
ATOM 1403 O O . GLU B 1 5 ? 19.96516 85.71614 13.03137 1.000 70.40989 4 GLU B O 1
ATOM 1409 N N . VAL B 1 6 ? 17.97548 86.73623 13.30451 1.000 64.41479 5 VAL B N 1
ATOM 1410 C CA . VAL B 1 6 ? 18.55281 87.78771 14.14316 1.000 69.86495 5 VAL B CA 1
ATOM 1411 C C . VAL B 1 6 ? 19.16015 87.18638 15.41296 1.000 61.85863 5 VAL B C 1
ATOM 1412 O O . VAL B 1 6 ? 20.28558 87.52753 15.80362 1.000 57.79286 5 VAL B O 1
ATOM 1416 N N . LYS B 1 7 ? 18.43631 86.25424 16.05210 1.000 59.66452 6 LYS B N 1
ATOM 1417 C CA . LYS B 1 7 ? 18.95776 85.58184 17.24371 1.000 63.56926 6 LYS B CA 1
ATOM 1418 C C . LYS B 1 7 ? 20.25148 84.82941 16.94500 1.000 67.52019 6 LYS B C 1
ATOM 1419 O O . LYS B 1 7 ? 21.21778 84.91498 17.71196 1.000 75.80607 6 LYS B O 1
ATOM 1425 N N . GLN B 1 8 ? 20.28518 84.08350 15.83684 1.000 58.60853 7 GLN B N 1
ATOM 1426 C CA . GLN B 1 8 ? 21.51144 83.41246 15.41546 1.000 62.19334 7 GLN B CA 1
ATOM 1427 C C . GLN B 1 8 ? 22.63447 84.40617 15.13992 1.000 62.86504 7 GLN B C 1
ATOM 1428 O O . GLN B 1 8 ? 23.80913 84.07002 15.31823 1.000 75.46889 7 GLN B O 1
ATOM 1430 N N . ASP B 1 9 ? 22.30619 85.62044 14.68872 1.000 67.31092 8 ASP B N 1
ATOM 1431 C CA . ASP B 1 9 ? 23.34239 86.63211 14.49375 1.000 67.18583 8 ASP B CA 1
ATOM 1432 C C . ASP B 1 9 ? 23.96242 87.03008 15.82970 1.000 63.28230 8 ASP B C 1
ATOM 1433 O O . ASP B 1 9 ? 25.19089 87.07229 15.96984 1.000 64.70722 8 ASP B O 1
ATOM 1438 N N . ALA B 1 10 ? 23.11648 87.33453 16.81574 1.000 57.08849 9 ALA B N 1
ATOM 1439 C CA . ALA B 1 10 ? 23.57757 87.65987 18.15712 1.000 55.28468 9 ALA B CA 1
ATOM 1440 C C . ALA B 1 10 ? 24.55948 86.60994 18.66412 1.000 62.24818 9 ALA B C 1
ATOM 1441 O O . ALA B 1 10 ? 25.70567 86.92098 19.01171 1.000 55.63966 9 ALA B O 1
ATOM 1443 N N . LYS B 1 11 ? 24.12671 85.34779 18.67265 1.000 58.72034 10 LYS B N 1
ATOM 1444 C CA . LYS B 1 11 ? 24.98172 84.25382 19.12336 1.000 64.63769 10 LYS B CA 1
ATOM 1445 C C . LYS B 1 11 ? 26.30840 84.23326 18.36951 1.000 69.36478 10 LYS B C 1
ATOM 1446 O O . LYS B 1 11 ? 27.38262 84.28030 18.97932 1.000 66.81930 10 LYS B O 1
ATOM 1448 N N . SER B 1 12 ? 26.25072 84.17512 17.03470 1.000 59.83277 11 SER B N 1
ATOM 1449 C CA . SER B 1 12 ? 27.47196 84.08670 16.23780 1.000 61.13553 11 SER B CA 1
ATOM 1450 C C . SER B 1 12 ? 28.41946 85.26152 16.49975 1.000 71.46953 11 SER B C 1
ATOM 1451 O O . SER B 1 12 ? 29.63907 85.08062 16.60468 1.000 64.42311 11 SER B O 1
ATOM 1454 N N . ARG B 1 13 ? 27.88661 86.47505 16.60254 1.000 64.15973 12 ARG B N 1
ATOM 1455 C CA . ARG B 1 13 ? 28.77115 87.62639 16.73540 1.000 64.23927 12 ARG B CA 1
ATOM 1456 C C . ARG B 1 13 ? 29.35389 87.72336 18.13983 1.000 64.14912 12 ARG B C 1
ATOM 1457 O O . ARG B 1 13 ? 30.50724 88.14124 18.31333 1.000 58.85811 12 ARG B O 1
ATOM 1465 N N . MET B 1 14 ? 28.58099 87.33303 19.15346 1.000 64.90924 13 MET B N 1
ATOM 1466 C CA . MET B 1 14 ? 29.10774 87.34389 20.51264 1.000 59.99379 13 MET B CA 1
ATOM 1467 C C . MET B 1 14 ? 30.11125 86.21510 20.73393 1.000 68.43593 13 MET B C 1
ATOM 1468 O O . MET B 1 14 ? 31.06548 86.37144 21.51186 1.000 70.13305 13 MET B O 1
ATOM 1473 N N . GLU B 1 15 ? 29.91268 85.07456 20.06877 1.000 60.63710 14 GLU B N 1
ATOM 1474 C CA . GLU B 1 15 ? 30.90429 84.00706 20.12485 1.000 64.69838 14 GLU B CA 1
ATOM 1475 C C . GLU B 1 15 ? 32.18109 84.39394 19.39113 1.000 69.57861 14 GLU B C 1
ATOM 1476 O O . GLU B 1 15 ? 33.26472 83.91281 19.74007 1.000 78.02773 14 GLU B O 1
ATOM 1482 N N . LYS B 1 16 ? 32.08167 85.25867 18.38098 1.000 71.84894 15 LYS B N 1
ATOM 1483 C CA . LYS B 1 16 ? 33.29009 85.74401 17.72391 1.000 74.45623 15 LYS B CA 1
ATOM 1484 C C . LYS B 1 16 ? 34.06175 86.69161 18.63139 1.000 72.16277 15 LYS B C 1
ATOM 1485 O O . LYS B 1 16 ? 35.29666 86.66083 18.66096 1.000 71.63496 15 LYS B O 1
ATOM 1491 N N . SER B 1 17 ? 33.34664 87.56111 19.35171 1.000 66.80835 16 SER B N 1
ATOM 1492 C CA . SER B 1 17 ? 33.98685 88.41888 20.33934 1.000 65.59305 16 SER B CA 1
ATOM 1493 C C . SER B 1 17 ? 34.62528 87.59323 21.44297 1.000 69.27444 16 SER B C 1
ATOM 1494 O O . SER B 1 17 ? 35.75767 87.86777 21.85020 1.000 73.18150 16 SER B O 1
ATOM 1497 N N . LEU B 1 18 ? 33.91494 86.57403 21.93792 1.000 71.61665 17 LEU B N 1
ATOM 1498 C CA . LEU B 1 18 ? 34.47748 85.72205 22.98313 1.000 67.47229 17 LEU B CA 1
ATOM 1499 C C . LEU B 1 18 ? 35.75215 85.04963 22.50006 1.000 69.23646 17 LEU B C 1
ATOM 1500 O O . LEU B 1 18 ? 36.78110 85.06622 23.18350 1.000 73.85547 17 LEU B O 1
ATOM 1505 N N . SER B 1 19 ? 35.70006 84.46824 21.30386 1.000 69.23744 18 SER B N 1
ATOM 1506 C CA . SER B 1 19 ? 36.85194 83.76281 20.76154 1.000 70.05740 18 SER B CA 1
ATOM 1507 C C . SER B 1 19 ? 38.03390 84.70246 20.54978 1.000 73.90608 18 SER B C 1
ATOM 1508 O O . SER B 1 19 ? 39.19176 84.30940 20.74133 1.000 69.92721 18 SER B O 1
ATOM 1511 N N . VAL B 1 20 ? 37.76544 85.94701 20.14964 1.000 70.52156 19 VAL B N 1
ATOM 1512 C CA . VAL B 1 20 ? 38.85300 86.87793 19.86997 1.000 74.51683 19 VAL B CA 1
ATOM 1513 C C . VAL B 1 20 ? 39.53955 87.30401 21.16498 1.000 68.11154 19 VAL B C 1
ATOM 1514 O O . VAL B 1 20 ? 40.76765 87.42943 21.22471 1.000 71.13330 19 VAL B O 1
ATOM 1518 N N . TYR B 1 21 ? 38.77083 87.50644 22.22678 1.000 62.85327 20 TYR B N 1
ATOM 1519 C CA A TYR B 1 21 ? 39.32573 87.93194 23.51361 0.607 65.01619 20 TYR B CA 1
ATOM 1520 C CA B TYR B 1 21 ? 39.44300 87.96543 23.42618 0.393 65.92355 20 TYR B CA 1
ATOM 1521 C C . TYR B 1 21 ? 40.12883 86.82001 24.17153 1.000 65.42214 20 TYR B C 1
ATOM 1522 O O . TYR B 1 21 ? 41.15788 87.06602 24.80818 1.000 81.93238 20 TYR B O 1
ATOM 1539 N N . LEU B 1 22 ? 39.64798 85.57855 24.05311 1.000 61.06919 21 LEU B N 1
ATOM 1540 C CA . LEU B 1 22 ? 40.39949 84.44390 24.58771 1.000 73.28680 21 LEU B CA 1
ATOM 1541 C C . LEU B 1 22 ? 41.79199 84.37224 23.97942 1.000 82.87872 21 LEU B C 1
ATOM 1542 O O . LEU B 1 22 ? 42.76307 84.02951 24.66457 1.000 84.16035 21 LEU B O 1
ATOM 1547 N N . SER B 1 23 ? 41.90582 84.66807 22.68487 1.000 81.53680 22 SER B N 1
ATOM 1548 C CA . SER B 1 23 ? 43.21080 84.64165 22.04032 1.000 85.69543 22 SER B CA 1
ATOM 1549 C C . SER B 1 23 ? 44.05558 85.85021 22.41046 1.000 78.05131 22 SER B C 1
ATOM 1550 O O . SER B 1 23 ? 45.28859 85.75310 22.42677 1.000 86.08919 22 SER B O 1
ATOM 1553 N N . ASP B 1 24 ? 43.41691 86.99002 22.68472 1.000 67.96009 23 ASP B N 1
ATOM 1554 C CA . ASP B 1 24 ? 44.14592 88.14625 23.19484 1.000 75.09465 23 ASP B CA 1
ATOM 1555 C C . ASP B 1 24 ? 44.84589 87.81436 24.50904 1.000 69.74246 23 ASP B C 1
ATOM 1556 O O . ASP B 1 24 ? 46.05352 88.02929 24.65369 1.000 68.51025 23 ASP B O 1
ATOM 1561 N N . ILE B 1 25 ? 44.10850 87.26357 25.47490 1.000 65.02161 24 ILE B N 1
ATOM 1562 C CA . ILE B 1 25 ? 44.71437 87.01066 26.77409 1.000 61.81197 24 ILE B CA 1
ATOM 1563 C C . ILE B 1 25 ? 45.64678 85.81046 26.75007 1.000 70.91474 24 ILE B C 1
ATOM 1564 O O . ILE B 1 25 ? 46.48547 85.67483 27.64846 1.000 68.73899 24 ILE B O 1
ATOM 1569 N N . ASP B 1 26 ? 45.55119 84.94884 25.73522 1.000 66.36419 25 ASP B N 1
ATOM 1570 C CA . ASP B 1 26 ? 46.50889 83.86075 25.60973 1.000 59.81909 25 ASP B CA 1
ATOM 1571 C C . ASP B 1 26 ? 47.91254 84.37259 25.31719 1.000 79.73581 25 ASP B C 1
ATOM 1572 O O . ASP B 1 26 ? 48.89189 83.66508 25.58489 1.000 76.10964 25 ASP B O 1
ATOM 1574 N N . GLY B 1 27 ? 48.03307 85.57187 24.76199 1.000 80.33522 26 GLY B N 1
ATOM 1575 C CA . GLY B 1 27 ? 49.32177 86.16604 24.48767 1.000 86.32220 26 GLY B CA 1
ATOM 1576 C C . GLY B 1 27 ? 49.93807 86.90658 25.65295 1.000 95.94620 26 GLY B C 1
ATOM 1577 O O . GLY B 1 27 ? 50.99813 87.52234 25.49159 1.000 97.84415 26 GLY B O 1
ATOM 1578 N N . ILE B 1 28 ? 49.30901 86.86636 26.82443 1.000 88.77637 27 ILE B N 1
ATOM 1579 C CA . ILE B 1 28 ? 49.81556 87.55043 28.00947 1.000 75.56617 27 ILE B CA 1
ATOM 1580 C C . ILE B 1 28 ? 50.67235 86.56467 28.80079 1.000 72.11995 27 ILE B C 1
ATOM 1581 O O . ILE B 1 28 ? 50.16347 85.57265 29.32924 1.000 77.53223 27 ILE B O 1
ATOM 1586 N N . ARG B 1 29 ? 51.97887 86.83380 28.86399 1.000 67.83449 28 ARG B N 1
ATOM 1587 C CA . ARG B 1 29 ? 52.87986 86.06481 29.71328 1.000 77.29627 28 ARG B CA 1
ATOM 1588 C C . ARG B 1 29 ? 52.44144 86.12532 31.17391 1.000 85.76745 28 ARG B C 1
ATOM 1589 O O . ARG B 1 29 ? 51.92594 87.14208 31.64510 1.000 88.74778 28 ARG B O 1
ATOM 1591 N N . THR B 1 30 ? 52.65390 85.02244 31.89613 1.000 90.89637 29 THR B N 1
ATOM 1592 C CA . THR B 1 30 ? 52.25107 84.91677 33.29234 1.000 89.95366 29 THR B CA 1
ATOM 1593 C C . THR B 1 30 ? 53.40754 84.64105 34.23902 1.000 92.88218 29 THR B C 1
ATOM 1594 O O . THR B 1 30 ? 53.17754 84.50821 35.44611 1.000 99.16757 29 THR B O 1
ATOM 1598 N N . GLY B 1 31 ? 54.63545 84.53242 33.73608 1.000 89.39796 30 GLY B N 1
ATOM 1599 C CA . GLY B 1 31 ? 55.76523 84.15968 34.55491 1.000 76.26738 30 GLY B CA 1
ATOM 1600 C C . GLY B 1 31 ? 55.85055 82.68839 34.89497 1.000 80.48844 30 GLY B C 1
ATOM 1601 O O . GLY B 1 31 ? 56.89520 82.24307 35.38340 1.000 79.36272 30 GLY B O 1
ATOM 1602 N N . ARG B 1 32 ? 54.78965 81.91742 34.66114 1.000 85.55461 31 ARG B N 1
ATOM 1603 C CA . ARG B 1 32 ? 54.77111 80.48828 34.93541 1.000 84.42044 31 ARG B CA 1
ATOM 1604 C C . ARG B 1 32 ? 54.80166 79.70329 33.62749 1.000 86.36631 31 ARG B C 1
ATOM 1605 O O . ARG B 1 32 ? 54.33162 80.17736 32.58866 1.000 83.21944 31 ARG B O 1
ATOM 1607 N N . ALA B 1 33 ? 55.35335 78.48996 33.68749 1.000 72.22781 32 ALA B N 1
ATOM 1608 C CA . ALA B 1 33 ? 55.46854 77.64072 32.50769 1.000 69.36831 32 ALA B CA 1
ATOM 1609 C C . ALA B 1 33 ? 54.11179 77.03129 32.15631 1.000 77.94745 32 ALA B C 1
ATOM 1610 O O . ALA B 1 33 ? 53.48618 76.36820 32.99007 1.000 85.54601 32 ALA B O 1
ATOM 1612 N N . ARG B 1 34 ? 53.65833 77.25414 30.92231 1.000 77.31072 33 ARG B N 1
ATOM 1613 C CA . ARG B 1 34 ? 52.39820 76.70991 30.42202 1.000 75.79930 33 ARG B CA 1
ATOM 1614 C C . ARG B 1 34 ? 52.63490 76.15159 29.02529 1.000 81.44108 33 ARG B C 1
ATOM 1615 O O . ARG B 1 34 ? 53.17640 76.84927 28.16117 1.000 76.00250 33 ARG B O 1
ATOM 1623 N N . THR B 1 35 ? 52.23327 74.89578 28.80066 1.000 86.18396 34 THR B N 1
ATOM 1624 C CA . THR B 1 35 ? 52.49963 74.27431 27.50494 1.000 81.86423 34 THR B CA 1
ATOM 1625 C C . THR B 1 35 ? 51.71495 74.94101 26.37765 1.000 82.89992 34 THR B C 1
ATOM 1626 O O . THR B 1 35 ? 52.17824 74.95019 25.23119 1.000 79.36517 34 THR B O 1
ATOM 1630 N N . SER B 1 36 ? 50.54749 75.52364 26.67944 1.000 88.15428 35 SER B N 1
ATOM 1631 C CA . SER B 1 36 ? 49.70489 76.11630 25.63933 1.000 89.84132 35 SER B CA 1
ATOM 1632 C C . SER B 1 36 ? 50.39922 77.24007 24.88180 1.000 90.25412 35 SER B C 1
ATOM 1633 O O . SER B 1 36 ? 49.93999 77.61425 23.79535 1.000 88.07895 35 SER B O 1
ATOM 1636 N N . VAL B 1 37 ? 51.49018 77.78321 25.42966 1.000 86.99791 36 VAL B N 1
ATOM 1637 C CA . VAL B 1 37 ? 52.21223 78.87342 24.77810 1.000 79.36518 36 VAL B CA 1
ATOM 1638 C C . VAL B 1 37 ? 52.81491 78.41775 23.45085 1.000 75.65151 36 VAL B C 1
ATOM 1639 O O . VAL B 1 37 ? 53.00537 79.22706 22.53481 1.000 76.28006 36 VAL B O 1
ATOM 1643 N N . LEU B 1 38 ? 53.11199 77.12259 23.31950 1.000 81.71317 37 LEU B N 1
ATOM 1644 C CA . LEU B 1 38 ? 53.73889 76.55493 22.13097 1.000 75.09413 37 LEU B CA 1
ATOM 1645 C C . LEU B 1 38 ? 52.74100 75.89337 21.18731 1.000 83.48197 37 LEU B C 1
ATOM 1646 O O . LEU B 1 38 ? 53.15676 75.15175 20.29083 1.000 91.29328 37 LEU B O 1
ATOM 1651 N N . ASN B 1 39 ? 51.43857 76.13643 21.36790 1.000 88.63546 38 ASN B N 1
ATOM 1652 C CA . ASN B 1 39 ? 50.43243 75.43165 20.57224 1.000 97.09516 38 ASN B CA 1
ATOM 1653 C C . ASN B 1 39 ? 50.51677 75.80149 19.09705 1.000 97.96474 38 ASN B C 1
ATOM 1654 O O . ASN B 1 39 ? 50.34175 74.94130 18.22544 1.000 103.82343 38 ASN B O 1
ATOM 1659 N N . GLY B 1 40 ? 50.76728 77.06904 18.79407 1.000 92.89285 39 GLY B N 1
ATOM 1660 C CA . GLY B 1 40 ? 50.77339 77.48781 17.40924 1.000 96.57706 39 GLY B CA 1
ATOM 1661 C C . GLY B 1 40 ? 52.09141 77.34403 16.69241 1.000 92.95932 39 GLY B C 1
ATOM 1662 O O . GLY B 1 40 ? 52.19092 77.73500 15.52439 1.000 91.68523 39 GLY B O 1
ATOM 1663 N N . ILE B 1 41 ? 53.10654 76.78589 17.35360 1.000 78.60275 40 ILE B N 1
ATOM 1664 C CA . ILE B 1 41 ? 54.44838 76.74157 16.78628 1.000 73.29889 40 ILE B CA 1
ATOM 1665 C C . ILE B 1 41 ? 54.45669 75.82222 15.57358 1.000 71.44740 40 ILE B C 1
ATOM 1666 O O . ILE B 1 41 ? 54.13201 74.63246 15.67670 1.000 67.73600 40 ILE B O 1
ATOM 1671 N N . VAL B 1 42 ? 54.83707 76.37306 14.42085 1.000 66.37757 41 VAL B N 1
ATOM 1672 C CA . VAL B 1 42 ? 54.98265 75.62682 13.17591 1.000 74.93773 41 VAL B CA 1
ATOM 1673 C C . VAL B 1 42 ? 56.46817 75.53766 12.85466 1.000 70.69136 41 VAL B C 1
ATOM 1674 O O . VAL B 1 42 ? 57.18080 76.54803 12.88988 1.000 72.04491 41 VAL B O 1
ATOM 1678 N N . VAL B 1 43 ? 56.93581 74.33188 12.54969 1.000 66.88662 42 VAL B N 1
ATOM 1679 C CA . VAL B 1 43 ? 58.35839 74.04985 12.40556 1.000 72.19881 42 VAL B CA 1
ATOM 1680 C C . VAL B 1 43 ? 58.64149 73.69926 10.95185 1.000 75.80641 42 VAL B C 1
ATOM 1681 O O . VAL B 1 43 ? 57.98294 72.82353 10.37745 1.000 70.46071 42 VAL B O 1
ATOM 1685 N N . GLU B 1 44 ? 59.62637 74.37334 10.36391 1.000 66.42966 43 GLU B N 1
ATOM 1686 C CA . GLU B 1 44 ? 60.10165 74.04429 9.02452 1.000 64.33838 43 GLU B CA 1
ATOM 1687 C C . GLU B 1 44 ? 61.17422 72.96588 9.14423 1.000 74.56253 43 GLU B C 1
ATOM 1688 O O . GLU B 1 44 ? 62.29003 73.22418 9.59958 1.000 82.88030 43 GLU B O 1
ATOM 1694 N N . THR B 1 45 ? 60.82509 71.74563 8.74943 1.000 74.88423 44 THR B N 1
ATOM 1695 C CA . THR B 1 45 ? 61.75586 70.62598 8.74448 1.000 77.90529 44 THR B CA 1
ATOM 1696 C C . THR B 1 45 ? 61.19363 69.59115 7.78648 1.000 73.43080 44 THR B C 1
ATOM 1697 O O . THR B 1 45 ? 60.02571 69.66472 7.39436 1.000 77.10142 44 THR B O 1
ATOM 1701 N N . TYR B 1 46 ? 62.04632 68.63837 7.39511 1.000 86.03061 45 TYR B N 1
ATOM 1702 C CA . TYR B 1 46 ? 61.70452 67.61922 6.39044 1.000 91.82417 45 TYR B CA 1
ATOM 1703 C C . TYR B 1 46 ? 61.20971 68.23977 5.08348 1.000 87.80747 45 TYR B C 1
ATOM 1704 O O . TYR B 1 46 ? 60.37913 67.65178 4.38526 1.000 88.61602 45 TYR B O 1
ATOM 1713 N N . GLY B 1 47 ? 61.69389 69.43358 4.74346 1.000 82.13389 46 GLY B N 1
ATOM 1714 C CA . GLY B 1 47 ? 61.27972 70.09632 3.52099 1.000 89.73641 46 GLY B CA 1
ATOM 1715 C C . GLY B 1 47 ? 59.87701 70.67010 3.52766 1.000 94.18440 46 GLY B C 1
ATOM 1716 O O . GLY B 1 47 ? 59.43170 71.17199 2.48829 1.000 102.81616 46 GLY B O 1
ATOM 1717 N N . GLY B 1 48 ? 59.16614 70.61811 4.65683 1.000 86.24062 47 GLY B N 1
ATOM 1718 C CA . GLY B 1 48 ? 57.80917 71.12741 4.74051 1.000 75.45693 47 GLY B CA 1
ATOM 1719 C C . GLY B 1 48 ? 57.51933 71.86306 6.03461 1.000 80.52208 47 GLY B C 1
ATOM 1720 O O . GLY B 1 48 ? 58.42503 72.45798 6.63246 1.000 75.39247 47 GLY B O 1
ATOM 1721 N N . ARG B 1 49 ? 56.26105 71.82966 6.48143 1.000 77.58078 48 ARG B N 1
ATOM 1722 C CA . ARG B 1 49 ? 55.84462 72.51489 7.70408 1.000 74.78109 48 ARG B CA 1
ATOM 1723 C C . ARG B 1 49 ? 55.01237 71.56103 8.54778 1.000 74.49629 48 ARG B C 1
ATOM 1724 O O . ARG B 1 49 ? 54.03680 70.99343 8.05218 1.000 77.67992 48 ARG B O 1
ATOM 1732 N N . VAL B 1 50 ? 55.39401 71.38565 9.81672 1.000 73.46633 49 VAL B N 1
ATOM 1733 C CA . VAL B 1 50 ? 54.69494 70.50007 10.74269 1.000 79.23671 49 VAL B CA 1
ATOM 1734 C C . VAL B 1 50 ? 54.41393 71.24490 12.04311 1.000 74.78492 49 VAL B C 1
ATOM 1735 O O . VAL B 1 50 ? 55.16927 72.13109 12.45512 1.000 75.98387 49 VAL B O 1
ATOM 1739 N N . LYS B 1 51 ? 53.30349 70.88970 12.68249 1.000 70.81390 50 LYS B N 1
ATOM 1740 C CA . LYS B 1 51 ? 53.04433 71.39529 14.01763 1.000 73.16156 50 LYS B CA 1
ATOM 1741 C C . LYS B 1 51 ? 54.13240 70.88574 14.95522 1.000 71.66815 50 LYS B C 1
ATOM 1742 O O . LYS B 1 51 ? 54.61691 69.75545 14.81403 1.000 65.55821 50 LYS B O 1
ATOM 1744 N N . LEU B 1 52 ? 54.54513 71.74866 15.88803 1.000 70.84673 51 LEU B N 1
ATOM 1745 C CA . LEU B 1 52 ? 55.58719 71.38676 16.84911 1.000 66.05060 51 LEU B CA 1
ATOM 1746 C C . LEU B 1 52 ? 55.27696 70.07687 17.56152 1.000 61.78626 51 LEU B C 1
ATOM 1747 O O . LEU B 1 52 ? 56.16691 69.23838 17.74883 1.000 63.00245 51 LEU B O 1
ATOM 1752 N N . ASN B 1 53 ? 54.01393 69.86765 17.94018 1.000 70.30109 52 ASN B N 1
ATOM 1753 C CA . ASN B 1 53 ? 53.61742 68.70213 18.72453 1.000 73.68079 52 ASN B CA 1
ATOM 1754 C C . ASN B 1 53 ? 53.40939 67.43430 17.89487 1.000 70.86286 52 ASN B C 1
ATOM 1755 O O . ASN B 1 53 ? 52.99111 66.41479 18.46266 1.000 65.49000 52 ASN B O 1
ATOM 1760 N N . THR B 1 54 ? 53.68766 67.44645 16.58362 1.000 65.05906 53 THR B N 1
ATOM 1761 C CA . THR B 1 54 ? 53.74624 66.18252 15.85390 1.000 69.35545 53 THR B CA 1
ATOM 1762 C C . THR B 1 54 ? 55.16543 65.62602 15.74622 1.000 63.12162 53 THR B C 1
ATOM 1763 O O . THR B 1 54 ? 55.32695 64.42691 15.50080 1.000 73.99879 53 THR B O 1
ATOM 1767 N N . ILE B 1 55 ? 56.19028 66.44722 15.96284 1.000 67.11100 54 ILE B N 1
ATOM 1768 C CA . ILE B 1 55 ? 57.57600 65.99556 15.98345 1.000 65.40454 54 ILE B CA 1
ATOM 1769 C C . ILE B 1 55 ? 58.16945 66.04972 17.38513 1.000 74.73488 54 ILE B C 1
ATOM 1770 O O . ILE B 1 55 ? 59.36488 65.77737 17.55601 1.000 73.21963 54 ILE B O 1
ATOM 1775 N N . SER B 1 56 ? 57.37859 66.41782 18.39294 1.000 72.75589 55 SER B N 1
ATOM 1776 C CA . SER B 1 56 ? 57.90690 66.53473 19.74631 1.000 67.72657 55 SER B CA 1
ATOM 1777 C C . SER B 1 56 ? 56.77041 66.40022 20.75324 1.000 73.43591 55 SER B C 1
ATOM 1778 O O . SER B 1 56 ? 55.59683 66.29161 20.39259 1.000 79.13629 55 SER B O 1
ATOM 1781 N N . SER B 1 57 ? 57.14040 66.41261 22.03206 1.000 75.91954 56 SER B N 1
ATOM 1782 C CA . SER B 1 57 ? 56.18287 66.27904 23.12429 1.000 79.88337 56 SER B CA 1
ATOM 1783 C C . SER B 1 57 ? 56.57884 67.24670 24.23098 1.000 78.93039 56 SER B C 1
ATOM 1784 O O . SER B 1 57 ? 57.65812 67.11608 24.81428 1.000 66.62181 56 SER B O 1
ATOM 1787 N N . VAL B 1 58 ? 55.71099 68.21210 24.52277 1.000 84.67791 57 VAL B N 1
ATOM 1788 C CA . VAL B 1 58 ? 56.01775 69.29349 25.45256 1.000 77.40406 57 VAL B CA 1
ATOM 1789 C C . VAL B 1 58 ? 55.44678 68.95333 26.82203 1.000 85.29031 57 VAL B C 1
ATOM 1790 O O . VAL B 1 58 ? 54.27155 68.57805 26.94276 1.000 86.35422 57 VAL B O 1
ATOM 1794 N N . SER B 1 59 ? 56.27376 69.08938 27.85580 1.000 83.09487 58 SER B N 1
ATOM 1795 C CA . SER B 1 59 ? 55.84686 68.90376 29.23439 1.000 81.43250 58 SER B CA 1
ATOM 1796 C C . SER B 1 59 ? 56.32210 70.07991 30.07960 1.000 82.22789 58 SER B C 1
ATOM 1797 O O . SER B 1 59 ? 57.18269 70.86396 29.67293 1.000 88.28466 58 SER B O 1
ATOM 1800 N N . VAL B 1 60 ? 55.73737 70.20418 31.26496 1.000 81.30114 59 VAL B N 1
ATOM 1801 C CA . VAL B 1 60 ? 56.12379 71.21620 32.23822 1.000 76.87957 59 VAL B CA 1
ATOM 1802 C C . VAL B 1 60 ? 57.07575 70.56381 33.23052 1.000 85.05461 59 VAL B C 1
ATOM 1803 O O . VAL B 1 60 ? 56.69492 69.61727 33.92804 1.000 87.85553 59 VAL B O 1
ATOM 1807 N N . SER B 1 61 ? 58.31241 71.06756 33.29503 1.000 93.58584 60 SER B N 1
ATOM 1808 C CA . SER B 1 61 ? 59.35818 70.51259 34.15285 1.000 96.42342 60 SER B CA 1
ATOM 1809 C C . SER B 1 61 ? 59.27171 71.04110 35.58617 1.000 104.34768 60 SER B C 1
ATOM 1810 O O . SER B 1 61 ? 59.25448 70.25670 36.54033 1.000 101.65584 60 SER B O 1
ATOM 1813 N N . ASP B 1 62 ? 59.23268 72.35709 35.75534 1.000 105.93540 61 ASP B N 1
ATOM 1814 C CA . ASP B 1 62 ? 58.94881 72.96942 37.05109 1.000 105.66065 61 ASP B CA 1
ATOM 1815 C C . ASP B 1 62 ? 58.17577 74.25748 36.79134 1.000 98.80711 61 ASP B C 1
ATOM 1816 O O . ASP B 1 62 ? 57.57319 74.42534 35.72260 1.000 92.34137 61 ASP B O 1
ATOM 1821 N N . ASN B 1 63 ? 58.20018 75.17885 37.75745 1.000 99.47926 62 ASN B N 1
ATOM 1822 C CA . ASN B 1 63 ? 57.41106 76.40391 37.64861 1.000 91.32106 62 ASN B CA 1
ATOM 1823 C C . ASN B 1 63 ? 57.85918 77.27170 36.47674 1.000 79.89760 62 ASN B C 1
ATOM 1824 O O . ASN B 1 63 ? 57.03134 77.92626 35.83930 1.000 76.32578 62 ASN B O 1
ATOM 1829 N N . LYS B 1 64 ? 59.15863 77.30610 36.18643 1.000 84.14640 63 LYS B N 1
ATOM 1830 C CA . LYS B 1 64 ? 59.71702 78.25725 35.23388 1.000 83.39931 63 LYS B CA 1
ATOM 1831 C C . LYS B 1 64 ? 60.40287 77.55994 34.06345 1.000 87.26275 63 LYS B C 1
ATOM 1832 O O . LYS B 1 64 ? 61.31016 78.12285 33.45207 1.000 98.14860 63 LYS B O 1
ATOM 1834 N N . THR B 1 65 ? 59.97032 76.34498 33.72258 1.000 81.69620 64 THR B N 1
ATOM 1835 C CA . THR B 1 65 ? 60.72852 75.50808 32.79914 1.000 77.22826 64 THR B CA 1
ATOM 1836 C C . THR B 1 65 ? 59.79944 74.59019 32.01324 1.000 82.85481 64 THR B C 1
ATOM 1837 O O . THR B 1 65 ? 58.93632 73.92992 32.60017 1.000 86.93146 64 THR B O 1
ATOM 1841 N N . LEU B 1 66 ? 59.99810 74.53683 30.69296 1.000 66.17444 65 LEU B N 1
ATOM 1842 C CA . LEU B 1 66 ? 59.35267 73.57219 29.81449 1.000 69.43434 65 LEU B CA 1
ATOM 1843 C C . LEU B 1 66 ? 60.38956 72.58575 29.28766 1.000 72.90139 65 LEU B C 1
ATOM 1844 O O . LEU B 1 66 ? 61.53810 72.95319 29.02634 1.000 70.68016 65 LEU B O 1
ATOM 1849 N N . MET B 1 67 ? 59.97750 71.32587 29.13459 1.000 78.85626 66 MET B N 1
ATOM 1850 C CA . MET B 1 67 ? 60.81447 70.28016 28.55039 1.000 82.91169 66 MET B CA 1
ATOM 1851 C C . MET B 1 67 ? 60.18330 69.78627 27.25461 1.000 75.29087 66 MET B C 1
ATOM 1852 O O . MET B 1 67 ? 59.03422 69.33026 27.25300 1.000 73.84447 66 MET B O 1
ATOM 1857 N N . ILE B 1 68 ? 60.94008 69.85859 26.16339 1.000 67.80723 67 ILE B N 1
ATOM 1858 C CA . ILE B 1 68 ? 60.49123 69.41174 24.84741 1.000 71.64577 67 ILE B CA 1
ATOM 1859 C C . ILE B 1 68 ? 61.31257 68.18913 24.45848 1.000 72.07915 67 ILE B C 1
ATOM 1860 O O . ILE B 1 68 ? 62.51390 68.30062 24.18751 1.000 69.75167 67 ILE B O 1
ATOM 1865 N N . LYS B 1 69 ? 60.67241 67.02226 24.41229 1.000 66.41647 68 LYS B N 1
ATOM 1866 C CA . LYS B 1 69 ? 61.32776 65.80841 23.93416 1.000 63.69036 68 LYS B CA 1
ATOM 1867 C C . LYS B 1 69 ? 61.21960 65.76174 22.40938 1.000 75.94879 68 LYS B C 1
ATOM 1868 O O . LYS B 1 69 ? 60.12905 65.57362 21.85843 1.000 77.20007 68 LYS B O 1
ATOM 1874 N N . VAL B 1 70 ? 62.34522 65.95295 21.72698 1.000 73.22656 69 VAL B N 1
ATOM 1875 C CA . VAL B 1 70 ? 62.40044 65.94226 20.26972 1.000 62.44648 69 VAL B CA 1
ATOM 1876 C C . VAL B 1 70 ? 62.72837 64.52024 19.82596 1.000 73.70073 69 VAL B C 1
ATOM 1877 O O . VAL B 1 70 ? 63.87617 64.07898 19.92711 1.000 79.58443 69 VAL B O 1
ATOM 1881 N N . TRP B 1 71 ? 61.72171 63.80372 19.32202 1.000 71.99459 70 TRP B N 1
ATOM 1882 C CA . TRP B 1 71 ? 61.90689 62.39259 18.99942 1.000 72.32730 70 TRP B CA 1
ATOM 1883 C C . TRP B 1 71 ? 63.00683 62.19744 17.95645 1.000 75.54053 70 TRP B C 1
ATOM 1884 O O . TRP B 1 71 ? 63.88973 61.34978 18.12499 1.000 86.06299 70 TRP B O 1
ATOM 1895 N N . ASP B 1 72 ? 62.98189 62.98154 16.87824 1.000 73.03384 71 ASP B N 1
ATOM 1896 C CA . ASP B 1 72 ? 64.04733 62.96385 15.86994 1.000 75.29599 71 ASP B CA 1
ATOM 1897 C C . ASP B 1 72 ? 65.05682 64.05236 16.23284 1.000 68.92584 71 ASP B C 1
ATOM 1898 O O . ASP B 1 72 ? 64.82311 65.23565 15.97623 1.000 70.03910 71 ASP B O 1
ATOM 1903 N N . SER B 1 73 ? 66.19935 63.64849 16.80846 1.000 65.13064 72 SER B N 1
ATOM 1904 C CA . SER B 1 73 ? 67.17235 64.62367 17.30921 1.000 69.31171 72 SER B CA 1
ATOM 1905 C C . SER B 1 73 ? 67.66524 65.55937 16.20729 1.000 70.62213 72 SER B C 1
ATOM 1906 O O . SER B 1 73 ? 68.04300 66.70168 16.49105 1.000 74.81380 72 SER B O 1
ATOM 1909 N N . ASN B 1 74 ? 67.64225 65.10552 14.94960 1.000 68.67586 73 ASN B N 1
ATOM 1910 C CA . ASN B 1 74 ? 67.94666 65.93793 13.78428 1.000 75.83049 73 ASN B CA 1
ATOM 1911 C C . ASN B 1 74 ? 67.03839 67.16494 13.65230 1.000 71.44340 73 ASN B C 1
ATOM 1912 O O . ASN B 1 74 ? 67.35156 68.05750 12.85446 1.000 75.34443 73 ASN B O 1
ATOM 1917 N N . ASN B 1 75 ? 65.92804 67.23098 14.39582 1.000 63.75147 74 ASN B N 1
ATOM 1918 C CA . ASN B 1 75 ? 64.99549 68.35461 14.33608 1.000 63.08481 74 ASN B CA 1
ATOM 1919 C C . ASN B 1 75 ? 65.27621 69.44093 15.36756 1.000 65.57622 74 ASN B C 1
ATOM 1920 O O . ASN B 1 75 ? 64.55342 70.44518 15.38915 1.000 57.33679 74 ASN B O 1
ATOM 1925 N N . ILE B 1 76 ? 66.29039 69.26895 16.22371 1.000 63.66228 75 ILE B N 1
ATOM 1926 C CA . ILE B 1 76 ? 66.48750 70.19961 17.33592 1.000 58.82498 75 ILE B CA 1
ATOM 1927 C C . ILE B 1 76 ? 66.77883 71.60792 16.82642 1.000 56.44982 75 ILE B C 1
ATOM 1928 O O . ILE B 1 76 ? 66.23852 72.59329 17.34874 1.000 59.59393 75 ILE B O 1
ATOM 1933 N N . GLY B 1 77 ? 67.63213 71.72936 15.80323 1.000 59.14924 76 GLY B N 1
ATOM 1934 C CA . GLY B 1 77 ? 67.90127 73.04610 15.23761 1.000 70.18578 76 GLY B CA 1
ATOM 1935 C C . GLY B 1 77 ? 66.64334 73.71565 14.71493 1.000 79.05998 76 GLY B C 1
ATOM 1936 O O . GLY B 1 77 ? 66.33515 74.85914 15.07338 1.000 64.38452 76 GLY B O 1
ATOM 1937 N N . ALA B 1 78 ? 65.87850 72.98811 13.88695 1.000 73.91423 77 ALA B N 1
ATOM 1938 C CA . ALA B 1 78 ? 64.66746 73.53530 13.28390 1.000 61.44246 77 ALA B CA 1
ATOM 1939 C C . ALA B 1 78 ? 63.63471 73.91224 14.34080 1.000 57.28154 77 ALA B C 1
ATOM 1940 O O . ALA B 1 78 ? 62.89667 74.89243 14.17556 1.000 57.26890 77 ALA B O 1
ATOM 1942 N N . ILE B 1 79 ? 63.56064 73.14938 15.43656 1.000 55.00766 78 ILE B N 1
ATOM 1943 C CA . ILE B 1 79 ? 62.61386 73.50294 16.49393 1.000 62.40263 78 ILE B CA 1
ATOM 1944 C C . ILE B 1 79 ? 63.09302 74.73951 17.25344 1.000 68.54442 78 ILE B C 1
ATOM 1945 O O . ILE B 1 79 ? 62.29960 75.64359 17.55093 1.000 66.19166 78 ILE B O 1
ATOM 1950 N N . LYS B 1 80 ? 64.39498 74.80271 17.57341 1.000 65.21236 79 LYS B N 1
ATOM 1951 C CA . LYS B 1 80 ? 64.94554 75.98744 18.23536 1.000 66.24310 79 LYS B CA 1
ATOM 1952 C C . LYS B 1 80 ? 64.70446 77.24389 17.40808 1.000 68.68925 79 LYS B C 1
ATOM 1953 O O . LYS B 1 80 ? 64.30247 78.28129 17.94686 1.000 69.51331 79 LYS B O 1
ATOM 1955 N N . THR B 1 81 ? 64.95033 77.16787 16.09534 1.000 67.06074 80 THR B N 1
ATOM 1956 C CA . THR B 1 81 ? 64.67172 78.29328 15.20677 1.000 67.38090 80 THR B CA 1
ATOM 1957 C C . THR B 1 81 ? 63.21006 78.71084 15.29200 1.000 67.57727 80 THR B C 1
ATOM 1958 O O . THR B 1 81 ? 62.89742 79.89734 15.43989 1.000 70.38173 80 THR B O 1
ATOM 1962 N N . ALA B 1 82 ? 62.30221 77.73549 15.19060 1.000 69.27505 81 ALA B N 1
ATOM 1963 C CA . ALA B 1 82 ? 60.87065 78.01597 15.19899 1.000 60.28989 81 ALA B CA 1
ATOM 1964 C C . ALA B 1 82 ? 60.45190 78.73647 16.47526 1.000 67.65544 81 ALA B C 1
ATOM 1965 O O . ALA B 1 82 ? 59.71587 79.73142 16.42747 1.000 65.42624 81 ALA B O 1
ATOM 1967 N N . ILE B 1 83 ? 60.91936 78.24868 17.62958 1.000 65.98297 82 ILE B N 1
ATOM 1968 C CA . ILE B 1 83 ? 60.54386 78.84760 18.90744 1.000 57.82295 82 ILE B CA 1
ATOM 1969 C C . ILE B 1 83 ? 61.11410 80.25418 19.03073 1.000 58.80125 82 ILE B C 1
ATOM 1970 O O . ILE B 1 83 ? 60.40388 81.19962 19.39252 1.000 64.17030 82 ILE B O 1
ATOM 1975 N N . MET B 1 84 ? 62.40459 80.41842 18.73397 1.000 61.11852 83 MET B N 1
ATOM 1976 C CA . MET B 1 84 ? 63.00368 81.74587 18.84164 1.000 68.25375 83 MET B CA 1
ATOM 1977 C C . MET B 1 84 ? 62.39752 82.72556 17.84824 1.000 75.38496 83 MET B C 1
ATOM 1978 O O . MET B 1 84 ? 62.32002 83.92650 18.13306 1.000 83.32557 83 MET B O 1
ATOM 1983 N N . ASN B 1 85 ? 61.96222 82.24254 16.68318 1.000 75.50608 84 ASN B N 1
ATOM 1984 C CA . ASN B 1 85 ? 61.37292 83.15055 15.70817 1.000 78.16106 84 ASN B CA 1
ATOM 1985 C C . ASN B 1 85 ? 59.99183 83.62282 16.14608 1.000 72.81197 84 ASN B C 1
ATOM 1986 O O . ASN B 1 85 ? 59.56722 84.72112 15.77668 1.000 67.35312 84 ASN B O 1
ATOM 1991 N N . SER B 1 86 ? 59.28455 82.82607 16.94462 1.000 74.87584 85 SER B N 1
ATOM 1992 C CA . SER B 1 86 ? 57.98600 83.26203 17.43939 1.000 87.74145 85 SER B CA 1
ATOM 1993 C C . SER B 1 86 ? 58.09486 84.34522 18.50607 1.000 86.65509 85 SER B C 1
ATOM 1994 O O . SER B 1 86 ? 57.05949 84.84150 18.95933 1.000 94.40763 85 SER B O 1
ATOM 1997 N N . ASN B 1 87 ? 59.31069 84.70740 18.92099 1.000 76.84458 86 ASN B N 1
ATOM 1998 C CA . ASN B 1 87 ? 59.55015 85.86465 19.78251 1.000 82.22362 86 ASN B CA 1
ATOM 1999 C C . ASN B 1 87 ? 58.75425 85.76902 21.08735 1.000 88.65085 86 ASN B C 1
ATOM 2000 O O . ASN B 1 87 ? 58.12369 86.72836 21.53304 1.000 91.24635 86 ASN B O 1
ATOM 2005 N N . LEU B 1 88 ? 58.78678 84.58962 21.70266 1.000 86.52013 87 LEU B N 1
ATOM 2006 C CA . LEU B 1 88 ? 58.08895 84.34413 22.95873 1.000 76.16179 87 LEU B CA 1
ATOM 2007 C C . LEU B 1 88 ? 58.97275 84.56856 24.18358 1.000 74.02451 87 LEU B C 1
ATOM 2008 O O . LEU B 1 88 ? 58.49561 84.40986 25.30971 1.000 74.09224 87 LEU B O 1
ATOM 2013 N N . GLY B 1 89 ? 60.24179 84.92118 23.99330 1.000 69.64297 88 GLY B N 1
ATOM 2014 C CA . GLY B 1 89 ? 61.09018 85.31944 25.09619 1.000 77.68547 88 GLY B CA 1
ATOM 2015 C C . GLY B 1 89 ? 61.70843 84.20751 25.91511 1.000 82.77530 88 GLY B C 1
ATOM 2016 O O . GLY B 1 89 ? 62.15946 84.46361 27.03197 1.000 88.49062 88 GLY B O 1
ATOM 2017 N N . PHE B 1 90 ? 61.77290 82.98622 25.40121 1.000 83.50151 89 PHE B N 1
ATOM 2018 C CA . PHE B 1 90 ? 62.27060 81.87651 26.20188 1.000 81.34164 89 PHE B CA 1
ATOM 2019 C C . PHE B 1 90 ? 63.79054 81.88835 26.30499 1.000 79.16408 89 PHE B C 1
ATOM 2020 O O . PHE B 1 90 ? 64.49303 82.27305 25.36522 1.000 75.80376 89 PHE B O 1
ATOM 2028 N N . GLY B 1 91 ? 64.29360 81.47909 27.46930 1.000 76.41021 90 GLY B N 1
ATOM 2029 C CA . GLY B 1 91 ? 65.65817 80.98435 27.55356 1.000 64.90065 90 GLY B CA 1
ATOM 2030 C C . GLY B 1 91 ? 65.69647 79.56153 27.01792 1.000 60.41278 90 GLY B C 1
ATOM 2031 O O . GLY B 1 91 ? 64.73549 78.80386 27.14663 1.000 60.81036 90 GLY B O 1
ATOM 2032 N N . ILE B 1 92 ? 66.80564 79.21093 26.37133 1.000 62.18220 91 ILE B N 1
ATOM 2033 C CA . ILE B 1 92 ? 66.87823 77.96474 25.61554 1.000 66.57120 91 ILE B CA 1
ATOM 2034 C C . ILE B 1 92 ? 68.24726 77.33728 25.79191 1.000 57.91219 91 ILE B C 1
ATOM 2035 O O . ILE B 1 92 ? 69.27113 78.01700 25.69830 1.000 78.09168 91 ILE B O 1
ATOM 2040 N N . SER B 1 93 ? 68.25646 76.02388 26.00273 1.000 62.61404 92 SER B N 1
ATOM 2041 C CA . SER B 1 93 ? 69.47276 75.22820 25.97296 1.000 73.42380 92 SER B CA 1
ATOM 2042 C C . SER B 1 93 ? 69.12779 73.85047 25.42828 1.000 79.00378 92 SER B C 1
ATOM 2043 O O . SER B 1 93 ? 67.98069 73.40045 25.50964 1.000 70.32356 92 SER B O 1
ATOM 2046 N N . CYS B 1 94 ? 70.13333 73.18111 24.87501 1.000 97.29827 93 CYS B N 1
ATOM 2047 C CA . CYS B 1 94 ? 69.95593 71.87264 24.26363 1.000 101.54121 93 CYS B CA 1
ATOM 2048 C C . CYS B 1 94 ? 70.68592 70.80606 25.07596 1.000 109.23679 93 CYS B C 1
ATOM 2049 O O . CYS B 1 94 ? 71.61119 71.09972 25.83982 1.000 112.34622 93 CYS B O 1
ATOM 2052 N N . GLU B 1 95 ? 70.23539 69.55726 24.91891 1.000 106.45737 94 GLU B N 1
ATOM 2053 C CA . GLU B 1 95 ? 70.83181 68.41391 25.60537 1.000 112.60986 94 GLU B CA 1
ATOM 2054 C C . GLU B 1 95 ? 70.30486 67.10226 25.03200 1.000 123.80908 94 GLU B C 1
ATOM 2055 O O . GLU B 1 95 ? 69.19368 66.68121 25.36907 1.000 134.34781 94 GLU B O 1
ATOM 2057 N N . ALA B 1 96 ? 71.08968 66.46632 24.15532 1.000 120.38188 95 ALA B N 1
ATOM 2058 C CA . ALA B 1 96 ? 70.76494 65.17916 23.54377 1.000 109.89535 95 ALA B CA 1
ATOM 2059 C C . ALA B 1 96 ? 69.54852 65.27955 22.62973 1.000 107.31293 95 ALA B C 1
ATOM 2060 O O . ALA B 1 96 ? 69.67260 65.70730 21.47884 1.000 108.15536 95 ALA B O 1
ATOM 2062 N N . THR B 1 97 ? 68.38262 64.85460 23.11245 1.000 98.76168 96 THR B N 1
ATOM 2063 C CA . THR B 1 97 ? 67.12878 64.93047 22.36865 1.000 89.14257 96 THR B CA 1
ATOM 2064 C C . THR B 1 97 ? 66.11428 65.80196 23.10058 1.000 82.44898 96 THR B C 1
ATOM 2065 O O . THR B 1 97 ? 64.91481 65.53051 23.08221 1.000 77.57267 96 THR B O 1
ATOM 2069 N N . THR B 1 98 ? 66.58642 66.86283 23.74885 1.000 76.09213 97 THR B N 1
ATOM 2070 C CA . THR B 1 98 ? 65.77683 67.61222 24.69666 1.000 76.11746 97 THR B CA 1
ATOM 2071 C C . THR B 1 98 ? 66.09335 69.09271 24.57840 1.000 76.23852 97 THR B C 1
ATOM 2072 O O . THR B 1 98 ? 67.25522 69.48006 24.42918 1.000 88.91301 97 THR B O 1
ATOM 2076 N N . ILE B 1 99 ? 65.04971 69.91186 24.63028 1.000 77.17348 98 ILE B N 1
ATOM 2077 C CA . ILE B 1 99 ? 65.17037 71.36281 24.61269 1.000 77.53194 98 ILE B CA 1
ATOM 2078 C C . ILE B 1 99 ? 64.59295 71.87957 25.92065 1.000 79.39786 98 ILE B C 1
ATOM 2079 O O . ILE B 1 99 ? 63.41036 71.65867 26.21505 1.000 72.93696 98 ILE B O 1
ATOM 2084 N N . ARG B 1 100 ? 65.42930 72.54267 26.71111 1.000 79.79672 99 ARG B N 1
ATOM 2085 C CA . ARG B 1 100 ? 65.00127 73.14559 27.96521 1.000 72.89823 99 ARG B CA 1
ATOM 2086 C C . ARG B 1 100 ? 64.61333 74.59225 27.68328 1.000 65.36451 99 ARG B C 1
ATOM 2087 O O . ARG B 1 100 ? 65.42127 75.35932 27.15130 1.000 77.91789 99 ARG B O 1
ATOM 2095 N N . LEU B 1 101 ? 63.37159 74.95356 27.99550 1.000 59.79657 100 LEU B N 1
ATOM 2096 C CA . LEU B 1 101 ? 62.89843 76.32660 27.87211 1.000 63.35249 100 LEU B CA 1
ATOM 2097 C C . LEU B 1 101 ? 62.67888 76.87683 29.27077 1.000 71.04845 100 LEU B C 1
ATOM 2098 O O . LEU B 1 101 ? 61.89902 76.30821 30.03888 1.000 75.01588 100 LEU B O 1
ATOM 2103 N N . THR B 1 102 ? 63.35889 77.97197 29.59991 1.000 75.10946 101 THR B N 1
ATOM 2104 C CA . THR B 1 102 ? 63.10227 78.69901 30.83858 1.000 78.78582 101 THR B CA 1
ATOM 2105 C C . THR B 1 102 ? 62.17418 79.87482 30.54096 1.000 77.00537 101 THR B C 1
ATOM 2106 O O . THR B 1 102 ? 62.42159 80.65724 29.61644 1.000 66.61846 101 THR B O 1
ATOM 2110 N N . VAL B 1 103 ? 61.09221 79.97053 31.29797 1.000 74.48808 102 VAL B N 1
ATOM 2111 C CA . VAL B 1 103 ? 60.16845 81.09695 31.15583 1.000 77.27356 102 VAL B CA 1
ATOM 2112 C C . VAL B 1 103 ? 60.89335 82.39078 31.53026 1.000 84.70109 102 VAL B C 1
ATOM 2113 O O . VAL B 1 103 ? 61.66730 82.39734 32.50430 1.000 78.43435 102 VAL B O 1
ATOM 2117 N N . PRO B 1 104 ? 60.70575 83.47558 30.78107 1.000 91.97139 103 PRO B N 1
ATOM 2118 C CA . PRO B 1 104 ? 61.32201 84.75432 31.16996 1.000 89.84507 103 PRO B CA 1
ATOM 2119 C C . PRO B 1 104 ? 60.74798 85.25836 32.48692 1.000 92.62225 103 PRO B C 1
ATOM 2120 O O . PRO B 1 104 ? 59.53153 85.37255 32.65146 1.000 99.89121 103 PRO B O 1
ATOM 2124 N N . ASP B 1 105 ? 61.63273 85.54802 33.43607 1.000 105.16863 104 ASP B N 1
ATOM 2125 C CA . ASP B 1 105 ? 61.17483 86.02449 34.73359 1.000 119.27883 104 ASP B CA 1
ATOM 2126 C C . ASP B 1 105 ? 60.45429 87.35952 34.57865 1.000 119.07063 104 ASP B C 1
ATOM 2127 O O . ASP B 1 105 ? 60.77727 88.17717 33.71087 1.000 114.95754 104 ASP B O 1
ATOM 2132 N N . MET B 1 106 ? 59.45695 87.56850 35.42765 1.000 112.11385 105 MET B N 1
ATOM 2133 C CA . MET B 1 106 ? 58.56910 88.71451 35.32787 1.000 103.69606 105 MET B CA 1
ATOM 2134 C C . MET B 1 106 ? 58.71437 89.55200 36.58556 1.000 95.54193 105 MET B C 1
ATOM 2135 O O . MET B 1 106 ? 58.56273 89.03532 37.69801 1.000 102.36315 105 MET B O 1
ATOM 2140 N N . THR B 1 107 ? 59.01704 90.83451 36.41064 1.000 88.46076 106 THR B N 1
ATOM 2141 C CA . THR B 1 107 ? 59.10051 91.72191 37.55588 1.000 93.03976 106 THR B CA 1
ATOM 2142 C C . THR B 1 107 ? 57.70529 92.02630 38.09433 1.000 103.06251 106 THR B C 1
ATOM 2143 O O . THR B 1 107 ? 56.68701 91.81594 37.42349 1.000 102.48442 106 THR B O 1
ATOM 2147 N N . GLN B 1 108 ? 57.66743 92.52090 39.33619 1.000 95.63492 107 GLN B N 1
ATOM 2148 C CA . GLN B 1 108 ? 56.39434 92.91235 39.92817 1.000 87.99380 107 GLN B CA 1
ATOM 2149 C C . GLN B 1 108 ? 55.78902 94.10017 39.19620 1.000 88.49324 107 GLN B C 1
ATOM 2150 O O . GLN B 1 108 ? 54.56394 94.25734 39.18246 1.000 92.89674 107 GLN B O 1
ATOM 2152 N N . ASP B 1 109 ? 56.62218 94.93605 38.57144 1.000 90.72214 108 ASP B N 1
ATOM 2153 C CA . ASP B 1 109 ? 56.08879 96.05836 37.80791 1.000 90.32299 108 ASP B CA 1
ATOM 2154 C C . ASP B 1 109 ? 55.48655 95.59595 36.48842 1.000 95.40382 108 ASP B C 1
ATOM 2155 O O . ASP B 1 109 ? 54.41544 96.07301 36.09529 1.000 97.68594 108 ASP B O 1
ATOM 2160 N N . MET B 1 110 ? 56.15720 94.67243 35.78976 1.000 94.82530 109 MET B N 1
ATOM 2161 C CA . MET B 1 110 ? 55.55492 94.05321 34.61209 1.000 87.48937 109 MET B CA 1
ATOM 2162 C C . MET B 1 110 ? 54.23309 93.39036 34.97051 1.000 73.63908 109 MET B C 1
ATOM 2163 O O . MET B 1 110 ? 53.19507 93.69323 34.37718 1.000 78.97066 109 MET B O 1
ATOM 2168 N N . ARG B 1 111 ? 54.25524 92.49627 35.96546 1.000 80.45759 110 ARG B N 1
ATOM 2169 C CA . ARG B 1 111 ? 53.03828 91.82332 36.41760 1.000 78.03740 110 ARG B CA 1
ATOM 2170 C C . ARG B 1 111 ? 51.92577 92.81269 36.74695 1.000 79.87946 110 ARG B C 1
ATOM 2171 O O . ARG B 1 111 ? 50.76355 92.59240 36.37959 1.000 79.34754 110 ARG B O 1
ATOM 2179 N N . LYS B 1 112 ? 52.25696 93.90799 37.44148 1.000 83.96066 111 LYS B N 1
ATOM 2180 C CA . LYS B 1 112 ? 51.25360 94.93535 37.72171 1.000 78.82176 111 LYS B CA 1
ATOM 2181 C C . LYS B 1 112 ? 50.67129 95.49958 36.42861 1.000 67.91878 111 LYS B C 1
ATOM 2182 O O . LYS B 1 112 ? 49.45482 95.66272 36.30234 1.000 77.78125 111 LYS B O 1
ATOM 2184 N N . ASN B 1 113 ? 51.53196 95.79498 35.45077 1.000 73.19733 112 ASN B N 1
ATOM 2185 C CA . ASN B 1 113 ? 51.05855 96.33650 34.18018 1.000 78.58763 112 ASN B CA 1
ATOM 2186 C C . ASN B 1 113 ? 50.17916 95.33574 33.44675 1.000 80.27420 112 ASN B C 1
ATOM 2187 O O . ASN B 1 113 ? 49.11409 95.69185 32.92498 1.000 94.45079 112 ASN B O 1
ATOM 2192 N N . LEU B 1 114 ? 50.60923 94.07319 33.39577 1.000 68.12392 113 LEU B N 1
ATOM 2193 C CA . LEU B 1 114 ? 49.83511 93.06482 32.68218 1.000 71.09962 113 LEU B CA 1
ATOM 2194 C C . LEU B 1 114 ? 48.47389 92.84656 33.33667 1.000 76.86436 113 LEU B C 1
ATOM 2195 O O . LEU B 1 114 ? 47.46362 92.67296 32.64116 1.000 74.71221 113 LEU B O 1
ATOM 2200 N N . VAL B 1 115 ? 48.41313 92.88693 34.67001 1.000 74.99629 114 VAL B N 1
ATOM 2201 C CA . VAL B 1 115 ? 47.11371 92.81088 35.34073 1.000 65.52758 114 VAL B CA 1
ATOM 2202 C C . VAL B 1 115 ? 46.20794 93.93868 34.86482 1.000 68.29942 114 VAL B C 1
ATOM 2203 O O . VAL B 1 115 ? 45.04069 93.71773 34.51473 1.000 71.49117 114 VAL B O 1
ATOM 2207 N N . LYS B 1 116 ? 46.73520 95.16820 34.83746 1.000 67.76260 115 LYS B N 1
ATOM 2208 C CA . LYS B 1 116 ? 45.92654 96.30025 34.39404 1.000 66.60439 115 LYS B CA 1
ATOM 2209 C C . LYS B 1 116 ? 45.48165 96.11938 32.94717 1.000 73.01482 115 LYS B C 1
ATOM 2210 O O . LYS B 1 116 ? 44.31346 96.35666 32.61691 1.000 76.31600 115 LYS B O 1
ATOM 2212 N N . LEU B 1 117 ? 46.39223 95.67014 32.07441 1.000 72.41877 116 LEU B N 1
ATOM 2213 C CA . LEU B 1 117 ? 46.03963 95.48798 30.66821 1.000 67.91799 116 LEU B CA 1
ATOM 2214 C C . LEU B 1 117 ? 45.04877 94.34542 30.48158 1.000 75.24773 116 LEU B C 1
ATOM 2215 O O . LEU B 1 117 ? 44.16354 94.41928 29.61688 1.000 72.45180 116 LEU B O 1
ATOM 2220 N N . LEU B 1 118 ? 45.18742 93.27533 31.27070 1.000 76.48411 117 LEU B N 1
ATOM 2221 C CA . LEU B 1 118 ? 44.19780 92.20324 31.23305 1.000 68.10182 117 LEU B CA 1
ATOM 2222 C C . LEU B 1 118 ? 42.81255 92.73341 31.56051 1.000 67.32405 117 LEU B C 1
ATOM 2223 O O . LEU B 1 118 ? 41.83164 92.37197 30.90330 1.000 66.69378 117 LEU B O 1
ATOM 2228 N N . GLY B 1 119 ? 42.71347 93.60330 32.56772 1.000 66.98768 118 GLY B N 1
ATOM 2229 C CA . GLY B 1 119 ? 41.42807 94.18955 32.89982 1.000 58.34633 118 GLY B CA 1
ATOM 2230 C C . GLY B 1 119 ? 40.86853 95.05562 31.79015 1.000 66.58532 118 GLY B C 1
ATOM 2231 O O . GLY B 1 119 ? 39.65283 95.08885 31.57890 1.000 68.60111 118 GLY B O 1
ATOM 2232 N N . LYS B 1 120 ? 41.73886 95.76153 31.06550 1.000 65.23182 119 LYS B N 1
ATOM 2233 C CA . LYS B 1 120 ? 41.27590 96.58242 29.95450 1.000 69.02695 119 LYS B CA 1
ATOM 2234 C C . LYS B 1 120 ? 40.82662 95.71338 28.78834 1.000 66.66884 119 LYS B C 1
ATOM 2235 O O . LYS B 1 120 ? 39.74869 95.92897 28.22413 1.000 73.37604 119 LYS B O 1
ATOM 2241 N N . ILE B 1 121 ? 41.64343 94.72185 28.41914 1.000 64.63690 120 ILE B N 1
ATOM 2242 C CA . ILE B 1 121 ? 41.28566 93.80143 27.34197 1.000 60.05809 120 ILE B CA 1
ATOM 2243 C C . ILE B 1 121 ? 39.98705 93.07590 27.67586 1.000 70.01846 120 ILE B C 1
ATOM 2244 O O . ILE B 1 121 ? 39.13096 92.85433 26.80520 1.000 59.47506 120 ILE B O 1
ATOM 2249 N N . SER B 1 122 ? 39.80698 92.72586 28.94990 1.000 70.49681 121 SER B N 1
ATOM 2250 C CA . SER B 1 122 ? 38.58431 92.05521 29.36993 1.000 68.92851 121 SER B CA 1
ATOM 2251 C C . SER B 1 122 ? 37.38246 92.97511 29.23409 1.000 65.22562 121 SER B C 1
ATOM 2252 O O . SER B 1 122 ? 36.30411 92.54134 28.82320 1.000 68.10041 121 SER B O 1
ATOM 2255 N N . GLU B 1 123 ? 37.54967 94.25091 29.57319 1.000 61.65215 122 GLU B N 1
ATOM 2256 C CA . GLU B 1 123 ? 36.42685 95.17315 29.50187 1.000 55.82635 122 GLU B CA 1
ATOM 2257 C C . GLU B 1 123 ? 36.11661 95.56032 28.06448 1.000 63.73702 122 GLU B C 1
ATOM 2258 O O . GLU B 1 123 ? 34.95458 95.83427 27.73660 1.000 67.36553 122 GLU B O 1
ATOM 2264 N N . ASP B 1 124 ? 37.13127 95.57380 27.19610 1.000 69.64240 123 ASP B N 1
ATOM 2265 C CA . ASP B 1 124 ? 36.87583 95.75210 25.77081 1.000 71.18518 123 ASP B CA 1
ATOM 2266 C C . ASP B 1 124 ? 35.96763 94.65503 25.24368 1.000 65.94418 123 ASP B C 1
ATOM 2267 O O . ASP B 1 124 ? 35.06699 94.91682 24.43923 1.000 59.37420 123 ASP B O 1
ATOM 2272 N N . CYS B 1 125 ? 36.20027 93.41549 25.68129 1.000 62.82144 124 CYS B N 1
ATOM 2273 C CA . CYS B 1 125 ? 35.34105 92.31259 25.27833 1.000 51.18899 124 CYS B CA 1
ATOM 2274 C C . CYS B 1 125 ? 33.91246 92.53239 25.75180 1.000 61.89921 124 CYS B C 1
ATOM 2275 O O . CYS B 1 125 ? 32.96190 92.31430 24.98931 1.000 61.39678 124 CYS B O 1
ATOM 2278 N N . ARG B 1 126 ? 33.73902 92.96981 27.00574 1.000 53.05503 125 ARG B N 1
ATOM 2279 C CA . ARG B 1 126 ? 32.39404 93.21467 27.52471 1.000 52.61978 125 ARG B CA 1
ATOM 2280 C C . ARG B 1 126 ? 31.68975 94.32834 26.74734 1.000 54.43436 125 ARG B C 1
ATOM 2281 O O . ARG B 1 126 ? 30.48455 94.24573 26.48547 1.000 53.07091 125 ARG B O 1
ATOM 2289 N N . VAL B 1 127 ? 32.41583 95.40337 26.42267 1.000 56.78893 126 VAL B N 1
ATOM 2290 C CA . VAL B 1 127 ? 31.85036 96.48982 25.62982 1.000 48.22003 126 VAL B CA 1
ATOM 2291 C C . VAL B 1 127 ? 31.36091 95.95906 24.28574 1.000 59.09471 126 VAL B C 1
ATOM 2292 O O . VAL B 1 127 ? 30.25628 96.28724 23.83571 1.000 52.00425 126 VAL B O 1
ATOM 2296 N N . SER B 1 128 ? 32.15659 95.09158 23.65395 1.000 57.32273 127 SER B N 1
ATOM 2297 C CA . SER B 1 128 ? 31.77202 94.50236 22.37596 1.000 58.28140 127 SER B CA 1
ATOM 2298 C C . SER B 1 128 ? 30.48208 93.69151 22.50686 1.000 65.85529 127 SER B C 1
ATOM 2299 O O . SER B 1 128 ? 29.55515 93.83949 21.69604 1.000 60.61008 127 SER B O 1
ATOM 2302 N N . ILE B 1 129 ? 30.39934 92.84258 23.53838 1.000 52.79542 128 ILE B N 1
ATOM 2303 C CA . ILE B 1 129 ? 29.22396 91.99508 23.74263 1.000 52.24896 128 ILE B CA 1
ATOM 2304 C C . ILE B 1 129 ? 27.97998 92.84854 23.97415 1.000 57.66528 128 ILE B C 1
ATOM 2305 O O . ILE B 1 129 ? 26.91823 92.59897 23.39395 1.000 60.79786 128 ILE B O 1
ATOM 2310 N N . ARG B 1 130 ? 28.09293 93.86010 24.84370 1.000 47.37075 129 ARG B N 1
ATOM 2311 C CA . ARG B 1 130 ? 26.95503 94.72715 25.13579 1.000 52.32435 129 ARG B CA 1
ATOM 2312 C C . ARG B 1 130 ? 26.55282 95.55243 23.91553 1.000 49.16057 129 ARG B C 1
ATOM 2313 O O . ARG B 1 130 ? 25.35912 95.72737 23.64480 1.000 54.31757 129 ARG B O 1
ATOM 2321 N N . ASN B 1 131 ? 27.53410 96.06373 23.17118 1.000 48.72991 130 ASN B N 1
ATOM 2322 C CA . ASN B 1 131 ? 27.24084 96.75545 21.92423 1.000 63.69952 130 ASN B CA 1
ATOM 2323 C C . ASN B 1 131 ? 26.47800 95.84938 20.95417 1.000 64.78122 130 ASN B C 1
ATOM 2324 O O . ASN B 1 131 ? 25.48457 96.27521 20.35272 1.000 60.16402 130 ASN B O 1
ATOM 2329 N N . ILE B 1 132 ? 26.90619 94.58874 20.81635 1.000 56.75418 131 ILE B N 1
ATOM 2330 C CA . ILE B 1 132 ? 26.21064 93.66119 19.92494 1.000 49.99777 131 ILE B CA 1
ATOM 2331 C C . ILE B 1 132 ? 24.77089 93.47408 20.37750 1.000 58.80006 131 ILE B C 1
ATOM 2332 O O . ILE B 1 132 ? 23.84137 93.48765 19.56194 1.000 65.05493 131 ILE B O 1
ATOM 2337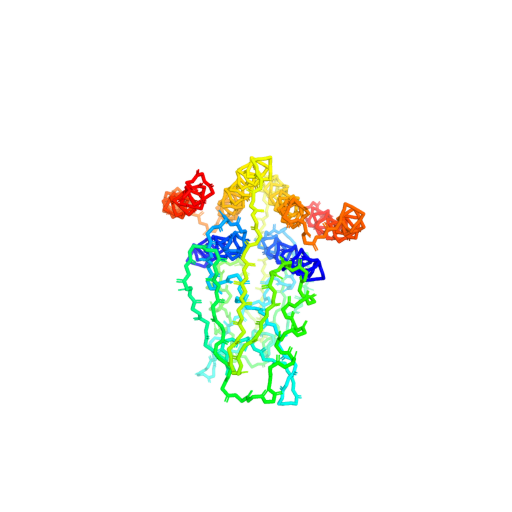 N N . ARG B 1 133 ? 24.55923 93.29724 21.68083 1.000 61.20306 132 ARG B N 1
ATOM 2338 C CA . ARG B 1 133 ? 23.20151 93.14656 22.18551 1.000 58.50315 132 ARG B CA 1
ATOM 2339 C C . ARG B 1 133 ? 22.35075 94.36793 21.83815 1.000 62.38701 132 ARG B C 1
ATOM 2340 O O . ARG B 1 133 ? 21.23178 94.22876 21.32636 1.000 59.01400 132 ARG B O 1
ATOM 2348 N N . ARG B 1 134 ? 22.87333 95.57539 22.10325 1.000 52.76282 133 ARG B N 1
ATOM 2349 C CA . ARG B 1 134 ? 22.16750 96.80444 21.72609 1.000 57.41249 133 ARG B CA 1
ATOM 2350 C C . ARG B 1 134 ? 21.88801 96.85652 20.22629 1.000 58.24911 133 ARG B C 1
ATOM 2351 O O . ARG B 1 134 ? 20.81113 97.29060 19.80504 1.000 56.84242 133 ARG B O 1
ATOM 2359 N N . ASP B 1 135 ? 22.85878 96.45399 19.40594 1.000 62.56926 134 ASP B N 1
ATOM 2360 C CA . ASP B 1 135 ? 22.68013 96.50041 17.95838 1.000 56.13540 134 ASP B CA 1
ATOM 2361 C C . ASP B 1 135 ? 21.59096 95.53548 17.50549 1.000 61.60536 134 ASP B C 1
ATOM 2362 O O . ASP B 1 13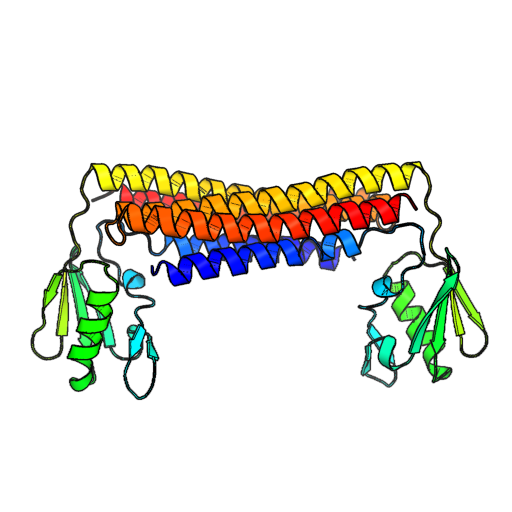5 ? 20.71492 95.89297 16.70846 1.000 56.81824 134 ASP B O 1
ATOM 2367 N N . ILE B 1 136 ? 21.63998 94.29946 17.99973 1.000 58.46882 135 ILE B N 1
ATOM 2368 C CA . ILE B 1 136 ? 20.61334 93.31554 17.67506 1.000 47.39778 135 ILE B CA 1
ATOM 2369 C C . ILE B 1 136 ? 19.24191 93.80881 18.12642 1.000 57.89409 135 ILE B C 1
ATOM 2370 O O . ILE B 1 136 ? 18.25307 93.68313 17.39530 1.000 58.89435 135 ILE B O 1
ATOM 2375 N N . MET B 1 137 ? 19.16718 94.41329 19.32092 1.000 55.47169 136 MET B N 1
ATOM 2376 C CA . MET B 1 137 ? 17.89382 94.94179 19.81244 1.000 48.34605 136 MET B CA 1
ATOM 2377 C C . MET B 1 137 ? 17.37697 96.07738 18.92990 1.000 54.41253 136 MET B C 1
ATOM 2378 O O . MET B 1 137 ? 16.16603 96.21125 18.72860 1.000 51.12385 136 MET B O 1
ATOM 2383 N N . ASP B 1 138 ? 18.28070 96.91191 18.41185 1.000 42.31874 137 ASP B N 1
ATOM 2384 C CA . ASP B 1 138 ? 17.89100 97.96201 17.47726 1.000 48.02963 137 ASP B CA 1
ATOM 2385 C C . ASP B 1 138 ? 17.35515 97.37226 16.17525 1.000 51.98960 137 ASP B C 1
ATOM 2386 O O . ASP B 1 138 ? 16.36315 97.86642 15.62449 1.000 58.44201 137 ASP B O 1
ATOM 2391 N N . ARG B 1 139 ? 17.98565 96.30316 15.68083 1.000 52.10087 138 ARG B N 1
ATOM 2392 C CA . ARG B 1 139 ? 17.48818 95.64553 14.47679 1.000 56.96321 138 ARG B CA 1
ATOM 2393 C C . ARG B 1 139 ? 16.09635 95.08020 14.69552 1.000 55.16333 138 ARG B C 1
ATOM 2394 O O . ARG B 1 139 ? 15.24307 95.16640 13.80844 1.000 59.62102 138 ARG B O 1
ATOM 2402 N N . LEU B 1 140 ? 15.84443 94.49478 15.87081 1.000 51.40512 139 LEU B N 1
ATOM 2403 C CA . LEU B 1 140 ? 14.49774 94.02087 16.16282 1.000 45.89679 139 LEU B CA 1
ATOM 2404 C C . LEU B 1 140 ? 13.51285 95.17978 16.21841 1.000 64.17436 139 LEU B C 1
ATOM 2405 O O . LEU B 1 140 ? 12.38672 95.07269 15.71390 1.000 57.64952 139 LEU B O 1
ATOM 2410 N N . LYS B 1 141 ? 13.92554 96.30018 16.81671 1.000 54.80614 140 LYS B N 1
ATOM 2411 C CA . LYS B 1 141 ? 13.05160 97.46441 16.87189 1.000 56.85377 140 LYS B CA 1
ATOM 2412 C C . LYS B 1 141 ? 12.74393 98.00509 15.47160 1.000 46.53392 140 LYS B C 1
ATOM 2413 O O . LYS B 1 141 ? 11.62846 98.47056 15.22304 1.000 58.00841 140 LYS B O 1
ATOM 2419 N N . VAL B 1 142 ? 13.70726 97.93741 14.54350 1.000 55.27006 141 VAL B N 1
ATOM 2420 C CA . VAL B 1 142 ? 13.43689 98.31344 13.14989 1.000 54.98132 141 VAL B CA 1
ATOM 2421 C C . VAL B 1 142 ? 12.36155 97.41585 12.54194 1.000 51.51927 141 VAL B C 1
ATOM 2422 O O . VAL B 1 142 ? 11.44255 97.89256 11.86093 1.000 56.69552 141 VAL B O 1
ATOM 2426 N N . MET B 1 143 ? 12.44820 96.10684 12.79284 1.000 59.73872 142 MET B N 1
ATOM 2427 C CA . MET B 1 143 ? 11.45753 95.17074 12.26469 1.000 58.84448 142 MET B CA 1
ATOM 2428 C C . MET B 1 143 ? 10.07230 95.43490 12.84635 1.000 63.42202 142 MET B C 1
ATOM 2429 O O . MET B 1 143 ? 9.05908 95.30096 12.14411 1.000 55.92057 142 MET B O 1
ATOM 2434 N N . GLN B 1 144 ? 10.00863 95.78881 14.13921 1.000 63.85119 143 GLN B N 1
ATOM 2435 C CA . GLN B 1 144 ? 8.73277 96.09735 14.78165 1.000 56.98376 143 GLN B CA 1
ATOM 2436 C C . GLN B 1 144 ? 8.14988 97.40331 14.25540 1.000 56.83818 143 GLN B C 1
ATOM 2437 O O . GLN B 1 144 ? 6.95016 97.47852 13.97992 1.000 59.51108 143 GLN B O 1
ATOM 2443 N N . ASP B 1 145 ? 8.97972 98.44811 14.12992 1.000 66.69541 144 ASP B N 1
ATOM 2444 C CA . ASP B 1 145 ? 8.50021 99.71442 13.58181 1.000 69.24405 144 ASP B CA 1
ATOM 2445 C C . ASP B 1 145 ? 8.08860 99.57295 12.12347 1.000 76.96577 144 ASP B C 1
ATOM 2446 O O . ASP B 1 145 ? 7.20424 100.30090 11.65997 1.000 79.07562 144 ASP B O 1
ATOM 2451 N N . SER B 1 146 ? 8.72550 98.66449 11.38411 1.000 78.70623 145 SER B N 1
ATOM 2452 C CA . SER B 1 146 ? 8.32822 98.36446 10.01313 1.000 64.16007 145 SER B CA 1
ATOM 2453 C C . SER B 1 146 ? 7.18446 97.36455 9.94413 1.000 64.46973 145 SER B C 1
ATOM 2454 O O . SER B 1 146 ? 6.80695 96.96085 8.83848 1.000 70.49267 145 SER B O 1
ATOM 2457 N N . LYS B 1 147 ? 6.63902 96.94451 11.08754 1.000 60.94540 146 LYS B N 1
ATOM 2458 C CA . LYS B 1 147 ? 5.44058 96.11034 11.15751 1.000 64.79331 146 LYS B CA 1
ATOM 2459 C C . LYS B 1 147 ? 5.68331 94.67712 10.69775 1.000 59.39283 146 LYS B C 1
ATOM 2460 O O . LYS B 1 147 ? 4.73150 93.95648 10.40554 1.000 64.10629 146 LYS B O 1
ATOM 2466 N N . GLU B 1 148 ? 6.94050 94.23481 10.64179 1.000 73.11620 147 GLU B N 1
ATOM 2467 C CA . GLU B 1 148 ? 7.23682 92.84524 10.30956 1.000 63.16519 147 GLU B CA 1
ATOM 2468 C C . GLU B 1 148 ? 7.04589 91.90630 11.49348 1.000 61.80594 147 GLU B C 1
ATOM 2469 O O . GLU B 1 148 ? 6.88422 90.69856 11.29292 1.000 60.61044 147 GLU B O 1
ATOM 2475 N N . ILE B 1 149 ? 7.11680 92.42838 12.72061 1.000 62.73997 148 ILE B N 1
ATOM 2476 C CA . ILE B 1 149 ? 6.95697 91.65036 13.94465 1.000 60.52856 148 ILE B CA 1
ATOM 2477 C C . ILE B 1 149 ? 6.20031 92.51065 14.94429 1.000 58.66001 148 ILE B C 1
ATOM 2478 O O . ILE B 1 149 ? 6.23256 93.74294 14.88611 1.000 67.36205 148 ILE B O 1
ATOM 2483 N N . SER B 1 150 ? 5.54873 91.84571 15.89483 1.000 54.35780 149 SER B N 1
ATOM 2484 C CA . SER B 1 150 ? 4.77705 92.53193 16.91942 1.000 59.45221 149 SER B CA 1
ATOM 2485 C C . SER B 1 150 ? 5.66520 92.92710 18.09599 1.000 65.54066 149 SER B C 1
ATOM 2486 O O . SER B 1 150 ? 6.84202 92.57098 18.17677 1.000 61.99675 149 SER B O 1
ATOM 2489 N N . GLU B 1 151 ? 5.07126 93.68552 19.01807 1.000 78.29793 150 GLU B N 1
ATOM 2490 C CA . GLU B 1 151 ? 5.78968 94.11711 20.21004 1.000 76.04890 150 GLU B CA 1
ATOM 2491 C C . GLU B 1 151 ? 6.04488 92.94619 21.15021 1.000 71.31105 150 GLU B C 1
ATOM 2492 O O . GLU B 1 151 ? 7.10465 92.87219 21.78077 1.000 59.47356 150 GLU B O 1
ATOM 2498 N N . ASP B 1 152 ? 5.08863 92.01791 21.25998 1.000 64.71088 151 ASP B N 1
ATOM 2499 C CA . ASP B 1 152 ? 5.33375 90.81458 22.04763 1.000 62.74523 151 ASP B CA 1
ATOM 2500 C C . ASP B 1 152 ? 6.45277 89.99336 21.42769 1.000 68.99827 151 ASP B C 1
ATOM 2501 O O . ASP B 1 152 ? 7.34829 89.52151 22.13411 1.000 59.04157 151 ASP B O 1
ATOM 2506 N N . ASP B 1 153 ? 6.43682 89.84225 20.10165 1.000 54.23221 152 ASP B N 1
ATOM 2507 C CA . ASP B 1 153 ? 7.51629 89.14340 19.40841 1.000 67.11412 152 ASP B CA 1
ATOM 2508 C C . ASP B 1 153 ? 8.86427 89.68402 19.82724 1.000 68.14225 152 ASP B C 1
ATOM 2509 O O . ASP B 1 153 ? 9.79526 88.92463 20.11438 1.000 61.54888 152 ASP B O 1
ATOM 2514 N N . LEU B 1 154 ? 8.99267 91.00924 19.83443 1.000 60.04436 153 LEU B N 1
ATOM 2515 C CA . LEU B 1 154 ? 10.28264 91.60482 20.12717 1.000 60.10508 153 LEU B CA 1
ATOM 2516 C C . LEU B 1 154 ? 10.68523 91.35545 21.58075 1.000 64.70611 153 LEU B C 1
ATOM 2517 O O . LEU B 1 154 ? 11.84703 91.03251 21.84928 1.000 59.63493 153 LEU B O 1
ATOM 2522 N N . ARG B 1 155 ? 9.74347 91.49976 22.52774 1.000 71.71622 154 ARG B N 1
ATOM 2523 C CA . ARG B 1 155 ? 10.05991 91.27423 23.94170 1.000 67.98963 154 ARG B CA 1
ATOM 2524 C C . ARG B 1 155 ? 10.47044 89.82921 24.19498 1.000 64.48325 154 ARG B C 1
ATOM 2525 O O . ARG B 1 155 ? 11.40945 89.56994 24.95436 1.000 68.32506 154 ARG B O 1
ATOM 2533 N N . VAL B 1 156 ? 9.76900 88.87158 23.58108 1.000 63.55648 155 VAL B N 1
ATOM 2534 C CA . VAL B 1 156 ? 10.15212 87.46702 23.70464 1.000 64.42804 155 VAL B CA 1
ATOM 2535 C C . VAL B 1 156 ? 11.55910 87.25537 23.16191 1.000 70.21364 155 VAL B C 1
ATOM 2536 O O . VAL B 1 156 ? 12.40430 86.62463 23.80884 1.000 68.59698 155 VAL B O 1
ATOM 2540 N N . ALA B 1 157 ? 11.84076 87.79251 21.96885 1.000 56.19148 156 ALA B N 1
ATOM 2541 C CA . ALA B 1 157 ? 13.19732 87.68029 21.44705 1.000 58.79078 156 ALA B CA 1
ATOM 2542 C C . ALA B 1 157 ? 14.19400 88.38242 22.35421 1.000 65.41132 156 ALA B C 1
ATOM 2543 O O . ALA B 1 157 ? 15.33995 87.93481 22.48072 1.000 62.87970 156 ALA B O 1
ATOM 2545 N N . GLY B 1 158 ? 13.77659 89.47779 22.99501 1.000 63.23659 157 GLY B N 1
ATOM 2546 C CA . GLY B 1 158 ? 14.69391 90.23205 23.82748 1.000 56.23815 157 GLY B CA 1
ATOM 2547 C C . GLY B 1 158 ? 15.14949 89.46317 25.05355 1.000 57.10201 157 GLY B C 1
ATOM 2548 O O . GLY B 1 158 ? 16.29811 89.59701 25.47389 1.000 52.66020 157 GLY B O 1
ATOM 2549 N N . VAL B 1 159 ? 14.25766 88.66307 25.64770 1.000 64.28647 158 VAL B N 1
ATOM 2550 C CA . VAL B 1 159 ? 14.63439 87.84854 26.79878 1.000 71.16370 158 VAL B CA 1
ATOM 2551 C C . VAL B 1 159 ? 15.59604 86.75097 26.37633 1.000 72.35638 158 VAL B C 1
ATOM 2552 O O . VAL B 1 159 ? 16.59025 86.48085 27.05665 1.000 81.66645 158 VAL B O 1
ATOM 2556 N N . GLU B 1 160 ? 15.31300 86.09974 25.25124 1.000 75.98746 159 GLU B N 1
ATOM 2557 C CA . GLU B 1 160 ? 16.17000 85.02024 24.78843 1.000 68.77719 159 GLU B CA 1
ATOM 2558 C C . GLU B 1 160 ? 17.56204 85.53404 24.47998 1.000 63.70584 159 GLU B C 1
ATOM 2559 O O . GLU B 1 160 ? 18.55163 84.84096 24.73024 1.000 70.48396 159 GLU B O 1
ATOM 2565 N N . ILE B 1 161 ? 17.65770 86.75766 23.96909 1.000 57.17804 160 ILE B N 1
ATOM 2566 C CA . ILE B 1 161 ? 18.95423 87.31372 23.63440 1.000 54.38988 160 ILE B CA 1
ATOM 2567 C C . ILE B 1 161 ? 19.64978 87.83628 24.88376 1.000 60.98633 160 ILE B C 1
ATOM 2568 O O . ILE B 1 161 ? 20.88349 87.85906 24.94882 1.000 60.76011 160 ILE B O 1
ATOM 2573 N N . GLN B 1 162 ? 18.88339 88.23068 25.89969 1.000 53.96219 161 GLN B N 1
ATOM 2574 C CA . GLN B 1 162 ? 19.49092 88.51742 27.18611 1.000 61.31594 161 GLN B CA 1
ATOM 2575 C C . GLN B 1 162 ? 20.10821 87.25607 27.77500 1.000 72.94076 161 GLN B C 1
ATOM 2576 O O . GLN B 1 162 ? 21.18175 87.31455 28.38739 1.000 65.05800 161 GLN B O 1
ATOM 2582 N N . LYS B 1 163 ? 19.46021 86.10474 27.56528 1.000 73.11565 162 LYS B N 1
ATOM 2583 C CA . LYS B 1 163 ? 20.01651 84.82807 28.01075 1.000 64.02973 162 LYS B CA 1
ATOM 2584 C C . LYS B 1 163 ? 21.33276 84.52140 27.30328 1.000 65.44069 162 LYS B C 1
ATOM 2585 O O . LYS B 1 163 ? 22.31003 84.12436 27.94605 1.000 66.53841 162 LYS B O 1
ATOM 2591 N N . ILE B 1 164 ? 21.37885 84.70743 25.98078 1.000 65.43843 163 ILE B N 1
ATOM 2592 C CA . ILE B 1 164 ? 22.61408 84.48005 25.23606 1.000 59.96922 163 ILE B CA 1
ATOM 2593 C C . ILE B 1 164 ? 23.71833 85.38522 25.75012 1.000 57.92433 163 ILE B C 1
ATOM 2594 O O . ILE B 1 164 ? 24.86427 84.95469 25.91323 1.000 68.12716 163 ILE B O 1
ATOM 2599 N N . THR B 1 165 ? 23.39612 86.65971 25.99372 1.000 59.65982 164 THR B N 1
ATOM 2600 C CA . THR B 1 165 ? 24.39363 87.60733 26.47993 1.000 54.60820 164 THR B CA 1
ATOM 2601 C C . THR B 1 165 ? 24.92158 87.19226 27.85062 1.000 55.51726 164 THR B C 1
ATOM 2602 O O . THR B 1 165 ? 26.13446 87.19175 28.08218 1.000 56.33698 164 THR B O 1
ATOM 2606 N N . ASP B 1 166 ? 24.02293 86.82140 28.76718 1.000 57.63718 165 ASP B N 1
ATOM 2607 C CA . ASP B 1 166 ? 24.44790 86.40981 30.10250 1.000 59.87656 165 ASP B CA 1
ATOM 2608 C C . ASP B 1 166 ? 25.39213 85.21581 30.03780 1.000 61.16372 165 ASP B C 1
ATOM 2609 O O . ASP B 1 166 ? 26.38974 85.16676 30.76124 1.000 63.67364 165 ASP B O 1
ATOM 2614 N N . ASP B 1 167 ? 25.10802 84.25662 29.15460 1.000 65.26789 166 ASP B N 1
ATOM 2615 C CA . ASP B 1 167 ? 25.92911 83.05094 29.06824 1.000 67.23832 166 ASP B CA 1
ATOM 2616 C C . ASP B 1 167 ? 27.31375 83.35246 28.50070 1.000 69.75953 166 ASP B C 1
ATOM 2617 O O . ASP B 1 167 ? 28.31550 82.80054 28.96893 1.000 70.46263 166 ASP B O 1
ATOM 2622 N N . ILE B 1 168 ? 27.40408 84.23616 27.50630 1.000 63.84962 167 ILE B N 1
ATOM 2623 C CA . ILE B 1 168 ? 28.72932 84.57121 26.99640 1.000 66.72489 167 ILE B CA 1
ATOM 2624 C C . ILE B 1 168 ? 29.46811 85.51328 27.95098 1.000 69.71775 167 ILE B C 1
ATOM 2625 O O . ILE B 1 168 ? 30.69304 85.41200 28.10277 1.000 70.50457 167 ILE B O 1
ATOM 2630 N N . MET B 1 169 ? 28.75103 86.42244 28.62238 1.000 57.38553 168 MET B N 1
ATOM 2631 C CA . MET B 1 169 ? 29.39466 87.27232 29.62503 1.000 57.10907 168 MET B CA 1
ATOM 2632 C C . MET B 1 169 ? 30.01412 86.43195 30.73598 1.000 53.09342 168 MET B C 1
ATOM 2633 O O . MET B 1 169 ? 31.13009 86.71258 31.18486 1.000 66.62769 168 MET B O 1
ATOM 2638 N N . LYS B 1 170 ? 29.31748 85.38004 31.17353 1.000 56.19436 169 LYS B N 1
ATOM 2639 C CA . LYS B 1 170 ? 29.86371 84.51691 32.22009 1.000 64.56667 169 LYS B CA 1
ATOM 2640 C C . LYS B 1 170 ? 31.15652 83.83601 31.76857 1.000 62.95382 169 LYS B C 1
ATOM 2641 O O . LYS B 1 170 ? 32.08219 83.66280 32.56883 1.000 64.61873 169 LYS B O 1
ATOM 2647 N N . LYS B 1 171 ? 31.24348 83.44894 30.48748 1.000 65.80403 170 LYS B N 1
ATOM 2648 C CA . LYS B 1 171 ? 32.46971 82.83407 29.97766 1.000 58.11915 170 LYS B CA 1
ATOM 2649 C C . LYS B 1 171 ? 33.59027 83.85140 29.79914 1.000 59.36620 170 LYS B C 1
ATOM 2650 O O . LYS B 1 171 ? 34.76624 83.49855 29.91747 1.000 70.19113 170 LYS B O 1
ATOM 2656 N N . VAL B 1 172 ? 33.25814 85.10090 29.48801 1.000 56.82384 171 VAL B N 1
ATOM 2657 C CA . VAL B 1 172 ? 34.27255 86.14836 29.46195 1.000 43.47626 171 VAL B CA 1
ATOM 2658 C C . VAL B 1 172 ? 34.84040 86.36747 30.86344 1.000 59.36528 171 VAL B C 1
ATOM 2659 O O . VAL B 1 172 ? 36.05694 86.45646 31.05208 1.000 63.53380 171 VAL B O 1
ATOM 2663 N N . ASN B 1 173 ? 33.96454 86.43345 31.86816 1.000 52.86860 172 ASN B N 1
ATOM 2664 C CA . ASN B 1 173 ? 34.41212 86.76529 33.21722 1.000 54.67134 172 ASN B CA 1
ATOM 2665 C C . ASN B 1 173 ? 35.20033 85.61796 33.83868 1.000 59.57542 172 ASN B C 1
ATOM 2666 O O . ASN B 1 173 ? 36.18847 85.84893 34.54142 1.000 68.01722 172 ASN B O 1
ATOM 2671 N N . ASP B 1 174 ? 34.79871 84.37653 33.56599 1.000 62.01278 173 ASP B N 1
ATOM 2672 C CA . ASP B 1 174 ? 35.54441 83.23247 34.07406 1.000 63.26526 173 ASP B CA 1
ATOM 2673 C C . ASP B 1 174 ? 36.93018 83.14446 33.44221 1.000 70.34471 173 ASP B C 1
ATOM 2674 O O . ASP B 1 174 ? 37.90351 82.78680 34.11671 1.000 77.98620 173 ASP B O 1
ATOM 2679 N N . ALA B 1 175 ? 37.04877 83.47332 32.15439 1.000 62.28108 174 ALA B N 1
ATOM 2680 C CA . ALA B 1 175 ? 38.38033 83.57202 31.57272 1.000 56.90178 174 ALA B CA 1
ATOM 2681 C C . ALA B 1 175 ? 39.17747 84.70508 32.20533 1.000 60.13367 174 ALA B C 1
ATOM 2682 O O . ALA B 1 175 ? 40.39145 84.58043 32.38533 1.000 58.60875 174 ALA B O 1
ATOM 2684 N N . PHE B 1 176 ? 38.51065 85.81199 32.54065 1.000 54.74655 175 PHE B N 1
ATOM 2685 C CA . PHE B 1 176 ? 39.17528 86.94409 33.16573 1.000 53.79634 175 PHE B CA 1
ATOM 2686 C C . PHE B 1 176 ? 39.81924 86.53712 34.49722 1.000 58.23656 175 PHE B C 1
ATOM 2687 O O . PHE B 1 176 ? 41.03646 86.65475 34.67331 1.000 72.05082 175 PHE B O 1
ATOM 2695 N N . THR B 1 177 ? 39.00955 86.02832 35.43774 1.000 55.96712 176 THR B N 1
ATOM 2696 C CA . THR B 1 177 ? 39.50877 85.71273 36.77617 1.000 59.52725 176 THR B CA 1
ATOM 2697 C C . THR B 1 177 ? 40.52878 84.57402 36.74669 1.000 64.51536 176 THR B C 1
ATOM 2698 O O . THR B 1 177 ? 41.55771 84.64209 37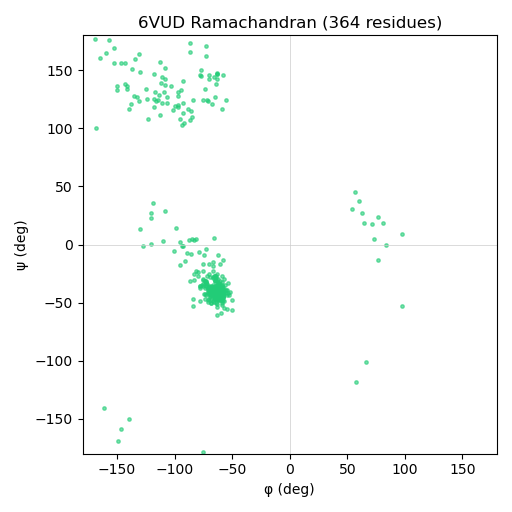.43445 1.000 66.21387 176 THR B O 1
ATOM 2702 N N . SER B 1 178 ? 40.29462 83.54597 35.92287 1.000 65.08854 177 SER B N 1
ATOM 2703 C CA . SER B 1 178 ? 41.29746 82.49313 35.76294 1.000 74.91844 177 SER B CA 1
ATOM 2704 C C . SER B 1 178 ? 42.62511 83.05599 35.27602 1.000 73.00874 177 SER B C 1
ATOM 2705 O O . SER B 1 178 ? 43.68699 82.69050 35.79399 1.000 81.39219 177 SER B O 1
ATOM 2708 N N . LYS B 1 179 ? 42.59337 83.94423 34.28041 1.000 63.71528 178 LYS B N 1
ATOM 2709 C CA . LYS B 1 179 ? 43.84341 84.52856 33.81154 1.000 61.27148 178 LYS B CA 1
ATOM 2710 C C . LYS B 1 179 ? 44.48579 85.38643 34.89436 1.000 60.61666 178 LYS B C 1
ATOM 2711 O O . LYS B 1 179 ? 45.71692 85.41794 35.01878 1.000 63.08596 178 LYS B O 1
ATOM 2717 N N . GLU B 1 180 ? 43.67325 86.08509 35.68996 1.000 59.01853 179 GLU B N 1
ATOM 2718 C CA . GLU B 1 180 ? 44.22606 86.87692 36.79504 1.000 59.61952 179 GLU B CA 1
ATOM 2719 C C . GLU B 1 180 ? 44.92714 85.99205 37.82163 1.000 66.32480 179 GLU B C 1
ATOM 2720 O O . GLU B 1 180 ? 46.04077 86.30513 38.26289 1.000 76.73055 179 GLU B O 1
ATOM 2726 N N . LYS B 1 181 ? 44.28955 84.88285 38.21200 1.000 63.17438 180 LYS B N 1
ATOM 2727 C CA . LYS B 1 181 ? 44.92422 83.93239 39.11789 1.000 69.46982 180 LYS B CA 1
ATOM 2728 C C . LYS B 1 181 ? 46.29245 83.49473 38.60009 1.000 75.02473 180 LYS B C 1
ATOM 2729 O O . LYS B 1 181 ? 47.25177 83.39478 39.37677 1.000 68.64740 180 LYS B O 1
ATOM 2735 N N . GLU B 1 182 ? 46.40760 83.24378 37.29004 1.000 68.16284 181 GLU B N 1
ATOM 2736 C CA . GLU B 1 182 ? 47.69795 82.84926 36.72614 1.000 71.15891 181 GLU B CA 1
ATOM 2737 C C . GLU B 1 182 ? 48.72884 83.96760 36.85977 1.000 71.95971 181 GLU B C 1
ATOM 2738 O O . GLU B 1 182 ? 49.89752 83.71071 37.17653 1.000 71.53219 181 GLU B O 1
ATOM 2744 N N . LEU B 1 183 ? 48.31818 85.21773 36.61824 1.000 64.36166 182 LEU B N 1
ATOM 2745 C CA . LEU B 1 183 ? 49.26091 86.32334 36.74036 1.000 73.38503 182 LEU B CA 1
ATOM 2746 C C . LEU B 1 183 ? 49.74010 86.51047 38.17713 1.000 79.25341 182 LEU B C 1
ATOM 2747 O O . LEU B 1 183 ? 50.85533 86.99712 38.39008 1.000 75.54094 182 LEU B O 1
ATOM 2752 N N . LEU B 1 184 ? 48.92714 86.12592 39.16575 1.000 70.48934 183 LEU B N 1
ATOM 2753 C CA . LEU B 1 184 ? 49.24266 86.35166 40.57140 1.000 83.40034 183 LEU B CA 1
ATOM 2754 C C . LEU B 1 184 ? 49.79402 85.11983 41.29010 1.000 95.57467 183 LEU B C 1
ATOM 2755 O O . LEU B 1 184 ? 50.17445 85.23449 42.46049 1.000 98.84839 183 LEU B O 1
ATOM 2760 N N . HIS B 1 185 ? 49.83736 83.96078 40.62917 1.000 93.82962 184 HIS B N 1
ATOM 2761 C CA . HIS B 1 185 ? 50.38437 82.72178 41.19240 1.000 88.88731 184 HIS B CA 1
ATOM 2762 C C . HIS B 1 185 ? 49.52967 82.19260 42.34212 1.000 92.21087 184 HIS B C 1
ATOM 2763 O O . HIS B 1 185 ? 48.41801 81.70384 42.12271 1.000 88.22947 184 HIS B O 1
#

Radius of gyration: 26.81 Å; Cα contacts (8 Å, |Δi|>4): 487; chains: 2; bounding box: 72×50×57 Å

Foldseek 3Di:
DVVVLLVLLLVQLVVLLVVLLVVLVCPDAQFDDPCVQAPQWFQDPPGTDRLVVQWPWDRPDRFKIKTQGPDQVRQVRSVVSVVVVVQDWDWDDDRRIIMTGHDGQDPVNLVVVLVVLVVSLVVSLVSSVVSLVVSLVVVVVCCVVVNDDVVVSVVSNVVSVVVSVVSNVVSVVSSVVSNVSNVDD/DDLVVLLVVLLVQLVVLLVVLLVVLLLQDQQFDDPVVQQQQWFCDPNHIDRLPVQWPWDHDDGFKIKIQGPPQVCPVRSVCSVVVVVQDWDWDDDRRIIITGHDGADPVRLVVSLVVLVVSLVVSLVSSVVSLVVSLVVLVVCCVVVVDDPVRSVVSNVVSVVSSVVSNVVSVVSSVVSNVSNVD

InterPro domains:
  IPR002661 Ribosome recycling factor [MF_00040] (3-185)
  IPR002661 Ribosome recycling factor [PTHR20982] (5-183)
  IPR002661 Ribosome recycling factor [TIGR00496] (10-185)
  IPR002661 Ribosome recycling factor [cd00520] (5-183)
  IPR023584 Ribosome recycling factor domain [PF01765] (23-183)
  IPR036191 RRF superfamily [G3DSA:1.10.132.20] (11-182)
  IPR036191 RRF superfamily [SSF55194] (1-185)

B-factor: mean 77.92, std 19.51, range [38.75, 166.62]

Solvent-accessible surface area: 18312 Å² total; per-residue (Å²): 73,45,90,65,7,82,61,50,0,40,67,38,2,94,56,16,10,63,50,4,67,79,22,8,65,41,10,33,4,23,55,12,44,54,30,32,4,105,58,12,67,0,112,24,143,91,36,161,38,39,1,82,92,12,5,49,35,56,74,60,80,124,45,12,1,56,0,90,2,168,47,64,132,3,24,40,36,0,63,70,19,1,116,97,23,91,29,53,26,35,57,48,44,139,98,39,40,0,110,0,43,20,46,129,19,79,138,110,21,42,60,62,1,46,138,12,1,31,113,1,8,76,6,0,48,28,17,0,83,5,15,67,86,5,0,39,11,55,1,26,8,20,45,36,22,88,52,22,59,108,64,58,41,54,104,5,14,111,28,1,80,60,54,4,83,64,17,29,52,115,0,57,95,24,5,69,60,12,33,116,81,0,107,124,184,60,113,39,65,99,0,57,61,41,0,35,73,33,0,77,127,17,14,60,29,4,76,75,11,11,60,52,0,42,3,18,36,13,48,54,58,48,4,107,66,12,69,0,120,21,135,93,36,162,37,40,1,94,93,16,5,53,37,58,77,54,69,129,40,5,0,60,0,88,0,163,54,58,127,0,26,49,28,0,12,88,13,2,121,125,40,63,55,48,30,36,54,61,80,65,95,37,33,0,96,0,59,14,56,139,15,80,75,113,47,54,57,71,0,38,62,16,0,24,102,1,0,68,10,8,39,40,22,0,97,2,14,71,109,0,0,39,16,32,0,70,11,12,39,23,5,164,23,17,54,57,92,59,23,139,90,1,18,109,71,0,69,126,39,5,73,63,6,32,121,115,0,51,64,21,38,65,61,11,45,146,70,0,115,139

Sequence (370 aa):
MISEVKQDAKSRMEKSLSVYLSDIDGIRTGRARTSVLNGIVVETYGGRVKLNTISSVSVSDNKTLMIKVWDSNNIGAIKTAIMNSNLGFGISCCEATTIRLTVPDMTQDMRKNLVKLLGKISEDCRVSIRNIRRDIMDRLKVMQDSKEISEDDLRVAGVEIQKITDDIMKKVNDAFTSKEKELLHVMMISEVKQDAKSRMEKSLSVYYLSDIDGIRTGRARTSVLNGIVVETYGGRVKLNTISSVSVSDNKTLMIKVWDSNNIGAIKTAIMNSNLGFGISCEATTIRLTVPDMTQDMRKNLVKLLGKISEDCRVSIRNIRRDIMDRLKVMQDSKEISEDDLRVAGVEIQKITDDIMKKVNDAFTSKEKELLH

Organism: Ehrlichia chaffeensis (strain ATCC CRL-10679 / Arkansas) (NCBI:txid205920)